Protein 6YYX (pdb70)

Nearest PDB structures (foldseek):
  7e6j-assembly1_B  TM=1.038E+00  e=3.520E-01  Homo sapiens
  8re9-assembly1_B  TM=1.041E+00  e=3.520E-01  Homo sapiens
  8re5-assembly1_B  TM=1.021E+00  e=3.520E-01  synthetic construct
  8re6-assembly1_B  TM=9.617E-01  e=3.520E-01  synthetic construct
  6q9f-assembly1_B  TM=8.399E-01  e=3.520E-01  Homo sapiens

B-factor: mean 34.33, std 12.96, range [12.59, 124.66]

Sequence (447 aa):
KPKLLNKFDKTIKAELDAAEKLRKRGKIEEAVNAFKELVRKYPQSPRARYGKAQCEDDLAEKRRSNEVLRGAIETYQEVASLPDVPADLLKLSLKRRSDRQQFLGHMRGSLLTLQRLVQLFPNDTSLKNDLGVGYLLIIGDNDNAKKVYEEVLSVTPNDGFAKVHYGFILKAQNKIAESIPYLKEGIESGDPGTDDGRFYFHLGDAMQRVGNKEAYKWYELGHKRGHFASVWWQRSLYNVNGLKAQPWWTPKETGYTELVKSLERNWKLIRDEGLAVMDKAKGLFLPEDENLREKGDWSQFTLWQQGRRNENACKGAPKTCTLLEKFPETTGCRRGQIKYSIMHPGTHVWPHTTGPTNCRLRMHLGLVIPKEGCKIRCANETKTWEEGKVLIFDDSFEHEVWQDASSFRLIFIVDVWHPELTPQQRRSLPAIGKCKDGLGEYTCTSLEGF

Solvent-accessible surface area: 19578 Å² total; per-residue (Å²): 228,75,119,30,37,16,175,101,0,132,100,12,103,83,61,5,69,61,3,34,74,40,35,119,155,44,71,15,89,95,0,16,95,27,0,100,74,8,22,158,89,38,77,120,3,1,26,0,34,16,0,34,0,36,0,26,6,42,20,0,86,130,148,123,22,41,119,24,1,101,28,0,13,91,3,4,50,48,0,13,82,23,72,106,28,24,60,56,0,25,55,67,0,0,79,82,30,5,65,26,9,38,62,12,25,74,35,71,19,0,16,122,2,7,69,88,0,25,103,73,32,83,143,28,39,59,0,50,8,48,15,0,23,1,27,8,39,76,55,37,47,103,59,0,37,124,16,0,68,49,4,23,90,117,48,80,116,28,0,38,0,21,0,2,27,0,4,0,10,12,46,64,83,80,20,62,90,0,24,60,68,0,78,79,0,4,106,47,58,49,123,44,0,78,35,5,53,0,0,14,12,0,0,10,0,8,42,30,73,68,52,102,87,3,71,94,32,0,48,33,0,80,86,129,66,42,6,66,40,38,84,6,4,2,44,50,55,25,144,77,19,69,57,46,32,33,15,68,45,103,79,3,54,24,45,92,1,8,89,16,1,38,173,49,38,107,53,0,57,72,22,0,49,33,4,37,109,170,40,112,59,53,20,114,88,18,106,33,53,8,58,86,121,30,86,14,22,23,2,43,0,8,57,33,23,117,73,73,112,84,7,2,153,22,0,66,136,0,0,96,37,1,85,146,9,91,36,3,15,28,2,59,9,2,7,1,4,0,2,9,5,65,51,40,5,22,2,39,16,12,1,0,0,0,12,0,0,0,3,0,10,1,0,0,32,23,24,141,122,32,10,92,1,35,0,3,113,98,68,80,84,9,113,81,7,104,13,38,2,3,1,0,0,14,4,7,20,12,68,2,115,12,118,60,58,4,0,1,0,6,0,0,0,7,0,36,95,3,66,115,126,53,53,105,68,25,71,30,2,96,89,0,66,8,3,9,33,67,22,44,10,39,100,40,78,21,80

InterPro domains:
  IPR007803 Aspartyl/asparaginy/proline hydroxylase [PF05118] (591-745)
  IPR007943 Aspartyl beta-hydroxylase/Triadin domain [PF05279] (43-108)
  IPR011990 Tetratricopeptide-like helical domain superfamily [G3DSA:1.25.40.10] (325-421)
  IPR011990 Tetratricopeptide-like helical domain superfamily [G3DSA:1.25.40.10] (428-556)
  IPR011990 Tetratricopeptide-like helical domain superfamily [SSF48452] (345-516)
  IPR019734 Tetratricopeptide repeat [PS50005] (454-487)
  IPR019734 Tetratricopeptide repeat [SM00028] (341-374)
  IPR019734 Tetratricopeptide repeat [SM00028] (454-487)
  IPR027443 Isopenicillin N synthase-like superfamily [G3DSA:2.60.120.330] (563-758)
  IPR039038 Aspartyl/asparaginyl beta-hydroxylase family [PTHR12366] (1-758)

Foldseek 3Di:
DDDFFFPVRVVVVVLLVVLVVCVVVPVLVSSLVSLVVVCVVVVQGLSSLLSNLVSLVVVCVVVVDPVSNVVSLVSLVVSCVHPPGDPRSVLVSLVVSLVSCVVVPVLVVSLVSLVVNCVVVVPDLVSLLVNLVSCVSVVNLVVSLVSLVVSCVVVVQQLSSLLSNLLSCVQVVVLVVSQVSLVSSLVVPDPPNLALSSLQSNLQSCVVVVHPCSLVSLCVNVVSPQAVHSFQRARQEDPDFDADFWDDCVRQVVVVVQVLCLVVVQLVLVLVVCCVVPVVVLWAFDDRPFWPDFTKTKRFQAEQLRGDVVSCVSSVVVVVSCVVPCQFSLQRAGTKIKMKTAAPIKTGWDADRYQFKKKKKAWADFAPDKKWKDFAHDIDGHDHSHIIIGRRSGTMIITGHHHGMTMIIMTMGTRNPDDPVCSVDRGGD/DAQDPHDPDPDHDDDDDD

Structure (mmCIF, N/CA/C/O backbone):
data_6YYX
#
_entry.id   6YYX
#
_cell.length_a   50.220
_cell.length_b   86.591
_cell.length_c   123.265
_cell.angle_alpha   90.000
_cell.angle_beta   90.000
_cell.angle_gamma   90.000
#
_symmetry.space_group_name_H-M   'P 21 21 21'
#
loop_
_entity.id
_entity.type
_entity.pdbx_description
1 polymer 'Aspartyl/asparaginyl beta-hydroxylase'
2 polymer 'Coagulation factor X'
3 non-polymer 'MANGANESE (II) ION'
4 non-polymer '(3~{R})-3-methyl-2-oxidanylidene-pentanedioic acid'
5 water water
#
loop_
_atom_site.group_PDB
_atom_site.id
_atom_site.type_symbol
_atom_site.label_atom_id
_atom_site.label_alt_id
_atom_site.label_comp_id
_atom_site.label_asym_id
_atom_site.label_entity_id
_atom_site.label_seq_id
_atom_site.pdbx_PDB_ins_code
_atom_site.Cartn_x
_atom_site.Cartn_y
_atom_site.Cartn_z
_atom_site.occupancy
_atom_site.B_iso_or_equiv
_atom_site.auth_seq_id
_atom_site.auth_comp_id
_atom_site.auth_asym_id
_atom_site.auth_atom_id
_atom_site.pdbx_PDB_model_num
ATOM 1 N N . LYS A 1 1 ? -15.38280 -19.47702 -5.85940 1.000 57.05000 330 LYS A N 1
ATOM 2 C CA . LYS A 1 1 ? -16.76012 -19.85338 -5.56187 1.000 65.58000 330 LYS A CA 1
ATOM 3 C C . LYS A 1 1 ? -17.62927 -18.68521 -5.05577 1.000 56.47000 330 LYS A C 1
ATOM 4 O O . LYS A 1 1 ? -18.75477 -18.53725 -5.51874 1.000 54.18000 330 LYS A O 1
ATOM 16 N N . PRO A 1 2 ? -17.13799 -17.85593 -4.12900 1.000 54.18000 331 PRO A N 1
ATOM 17 C CA . PRO A 1 2 ? -17.93116 -16.67878 -3.72470 1.000 48.02000 331 PRO A CA 1
ATOM 18 C C . PRO A 1 2 ? -17.94337 -15.58789 -4.78707 1.000 46.72000 331 PRO A C 1
ATOM 19 O O . PRO A 1 2 ? -16.94516 -15.34327 -5.47376 1.000 49.94000 331 PRO A O 1
ATOM 30 N N . LYS A 1 3 ? -19.09866 -14.93723 -4.92285 1.000 35.59000 332 LYS A N 1
ATOM 31 C CA . LYS A 1 3 ? -19.26431 -13.83009 -5.85809 1.000 44.35000 332 LYS A CA 1
ATOM 32 C C . LYS A 1 3 ? -18.87963 -12.53678 -5.14677 1.000 36.15000 332 LYS A C 1
ATOM 33 O O . LYS A 1 3 ? -19.63405 -12.02209 -4.31382 1.000 33.85000 332 LYS A O 1
ATOM 43 N N . LEU A 1 4 ? -17.70322 -12.02029 -5.45834 1.000 27.51000 333 LEU A N 1
ATOM 44 C CA . LEU A 1 4 ? -17.19494 -10.84510 -4.78808 1.000 31.64000 333 LEU A CA 1
ATOM 45 C C . LEU A 1 4 ? -17.21340 -9.59085 -5.65544 1.000 35.82000 333 LEU A C 1
ATOM 46 O O . LEU A 1 4 ? -16.81071 -8.52681 -5.15907 1.000 31.94000 333 LEU A O 1
ATOM 62 N N . LEU A 1 5 ? -17.64289 -9.66399 -6.93003 1.000 33.36000 334 LEU A N 1
ATOM 63 C CA . LEU A 1 5 ? -17.48922 -8.53624 -7.85661 1.000 29.93000 334 LEU A CA 1
ATOM 64 C C . LEU A 1 5 ? -18.82848 -7.94703 -8.27628 1.000 26.49000 334 LEU A C 1
ATOM 65 O O . LEU A 1 5 ? -19.65384 -8.63703 -8.87243 1.000 32.59000 334 LEU A O 1
ATOM 81 N N . ASN A 1 6 ? -19.01690 -6.65142 -8.00796 1.000 27.17000 335 ASN A N 1
ATOM 82 C CA . ASN A 1 6 ? -20.20663 -5.95183 -8.45613 1.000 30.87000 335 ASN A CA 1
ATOM 83 C C . ASN A 1 6 ? -19.97945 -5.51102 -9.89655 1.000 31.70000 335 ASN A C 1
ATOM 84 O O . ASN A 1 6 ? -18.90942 -5.72466 -10.47210 1.000 30.29000 335 ASN A O 1
ATOM 95 N N . LYS A 1 7 ? -21.01642 -4.93613 -10.49779 1.000 36.12000 336 LYS A N 1
ATOM 96 C CA . LYS A 1 7 ? -20.97769 -4.60042 -11.91992 1.000 39.75000 336 LYS A CA 1
ATOM 97 C C . LYS A 1 7 ? -19.69666 -3.86943 -12.28038 1.000 32.91000 336 LYS A C 1
ATOM 98 O O . LYS A 1 7 ? -19.00283 -4.23337 -13.23655 1.000 35.97000 336 LYS A O 1
ATOM 117 N N . PHE A 1 8 ? -19.35457 -2.83446 -11.52074 1.000 31.29000 337 PHE A N 1
ATOM 118 C CA . PHE A 1 8 ? -18.17666 -2.07219 -11.88837 1.000 33.16000 337 PHE A CA 1
ATOM 119 C C . PHE A 1 8 ? -16.88709 -2.85037 -11.64556 1.000 37.67000 337 PHE A C 1
ATOM 120 O O . PHE A 1 8 ? -15.90304 -2.66327 -12.37671 1.000 30.92000 337 PHE A O 1
ATOM 137 N N . ASP A 1 9 ? -16.84115 -3.69078 -10.61065 1.000 39.59000 338 ASP A N 1
ATOM 138 C CA . ASP A 1 9 ? -15.59607 -4.39152 -10.32983 1.000 38.23000 338 ASP A CA 1
ATOM 139 C C . ASP A 1 9 ? -15.27285 -5.40550 -11.41120 1.000 31.25000 338 ASP A C 1
ATOM 140 O O . ASP A 1 9 ? -14.09067 -5.65949 -11.69797 1.000 33.94000 338 ASP A O 1
ATOM 149 N N . LYS A 1 10 ? -16.29647 -5.98064 -12.02946 1.000 26.99000 339 LYS A N 1
ATOM 150 C CA . LYS A 1 10 ? -16.02754 -6.84067 -13.17043 1.000 31.54000 339 LYS A CA 1
ATOM 151 C C . LYS A 1 10 ? -15.29233 -6.06663 -14.25726 1.000 29.67000 339 LYS A C 1
ATOM 152 O O . LYS A 1 10 ? -14.43400 -6.61747 -14.94186 1.000 33.45000 339 LYS A O 1
ATOM 171 N N . THR A 1 11 ? -15.57780 -4.78175 -14.41094 1.000 32.06000 340 THR A N 1
ATOM 172 C CA . THR A 1 11 ? -14.91581 -4.08569 -15.50729 1.000 35.77000 340 THR A CA 1
ATOM 173 C C . THR A 1 11 ? -13.45388 -3.81539 -15.20826 1.000 35.14000 340 THR A C 1
ATOM 174 O O . THR A 1 11 ? -12.70429 -3.45698 -16.12105 1.000 32.57000 340 THR A O 1
ATOM 185 N N . ILE A 1 12 ? -13.04068 -3.94452 -13.95843 1.000 31.04000 341 ILE A N 1
ATOM 186 C CA . ILE A 1 12 ? -11.64522 -3.79469 -13.60733 1.000 27.02000 341 ILE A CA 1
ATOM 187 C C . ILE A 1 12 ? -11.07596 -5.09975 -13.06739 1.000 28.59000 341 ILE A C 1
ATOM 188 O O . ILE A 1 12 ? -10.09063 -5.09569 -12.36668 1.000 26.39000 341 ILE A O 1
ATOM 204 N N . LYS A 1 13 ? -11.68988 -6.22743 -13.41745 1.000 29.41000 342 LYS A N 1
ATOM 205 C CA . LYS A 1 13 ? -11.22566 -7.49988 -12.88442 1.000 34.60000 342 LYS A CA 1
ATOM 206 C C . LYS A 1 13 ? -9.74294 -7.74229 -13.14354 1.000 32.88000 342 LYS A C 1
ATOM 207 O O . LYS A 1 13 ? -9.05822 -8.34797 -12.30828 1.000 3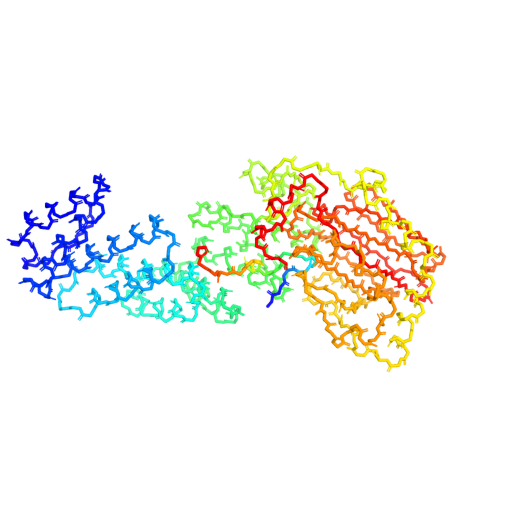0.03000 342 LYS A O 1
ATOM 226 N N . ALA A 1 14 ? -9.20918 -7.26995 -14.27414 1.000 34.71000 343 ALA A N 1
ATOM 227 C CA . ALA A 1 14 ? -7.81263 -7.56537 -14.56335 1.000 32.13000 343 ALA A CA 1
ATOM 228 C C . ALA A 1 14 ? -6.88259 -6.82589 -13.61220 1.000 30.11000 343 ALA A C 1
ATOM 229 O O . ALA A 1 14 ? -5.87115 -7.38168 -13.16535 1.000 34.75000 343 ALA A O 1
ATOM 236 N N . GLU A 1 15 ? -7.18884 -5.57315 -13.28521 1.000 29.52000 344 GLU A N 1
ATOM 237 C CA . GLU A 1 15 ? -6.35666 -4.85890 -12.31833 1.000 33.12000 344 GLU A CA 1
ATOM 238 C C . GLU A 1 15 ? -6.48382 -5.45669 -10.92469 1.000 28.76000 344 GLU A C 1
ATOM 239 O O . GLU A 1 15 ? -5.50601 -5.52765 -10.16863 1.000 29.24000 344 GLU A O 1
ATOM 251 N N . LEU A 1 16 ? -7.69545 -5.85823 -10.56089 1.000 29.13000 345 LEU A N 1
ATOM 252 C CA . LEU A 1 16 ? -7.92693 -6.44336 -9.24618 1.000 31.94000 345 LEU A CA 1
ATOM 253 C C . LEU A 1 16 ? -7.15199 -7.74717 -9.08911 1.000 34.04000 345 LEU A C 1
ATOM 254 O O . LEU A 1 16 ? -6.49905 -7.97287 -8.06178 1.000 27.97000 345 LEU A O 1
ATOM 270 N N . ASP A 1 17 ? -7.21717 -8.62373 -10.10739 1.000 34.58000 346 ASP A N 1
ATOM 271 C CA . ASP A 1 17 ? -6.47757 -9.88755 -10.07092 1.000 37.96000 346 ASP A CA 1
ATOM 272 C C . ASP A 1 17 ? -4.97294 -9.64841 -10.03111 1.000 30.14000 346 ASP A C 1
ATOM 273 O O . ASP A 1 17 ? -4.24899 -10.33641 -9.31062 1.000 31.19000 346 ASP A O 1
ATOM 282 N N . ALA A 1 18 ? -4.47330 -8.68122 -10.80108 1.000 33.11000 347 ALA A N 1
ATOM 283 C CA . ALA A 1 18 ? -3.05399 -8.36474 -10.73522 1.000 35.31000 347 ALA A CA 1
ATOM 284 C C . ALA A 1 18 ? -2.64106 -8.02831 -9.31458 1.000 32.05000 347 ALA A C 1
ATOM 285 O O . ALA A 1 18 ? -1.61261 -8.50112 -8.82238 1.000 30.69000 347 ALA A O 1
ATOM 292 N N . ALA A 1 19 ? -3.43987 -7.21428 -8.62166 1.000 31.46000 348 ALA A N 1
ATOM 293 C CA . ALA A 1 19 ? -3.10156 -6.87366 -7.24232 1.000 32.04000 348 ALA A CA 1
ATOM 294 C C . ALA A 1 19 ? -3.20859 -8.08889 -6.32483 1.000 27.73000 348 ALA A C 1
ATOM 295 O O . ALA A 1 19 ? -2.37419 -8.29668 -5.43915 1.000 28.97000 348 ALA A O 1
ATOM 302 N N . GLU A 1 20 ? -4.24769 -8.89334 -6.49642 1.000 30.97000 349 GLU A N 1
ATOM 303 C CA . GLU A 1 20 ? -4.38635 -10.04362 -5.62225 1.000 34.27000 349 GLU A CA 1
ATOM 304 C C . GLU A 1 20 ? -3.26025 -11.03603 -5.86709 1.000 35.99000 349 GLU A C 1
ATOM 305 O O . GLU A 1 20 ? -2.78933 -11.68834 -4.93262 1.000 31.53000 349 GLU A O 1
ATOM 317 N N . LYS A 1 21 ? -2.80239 -11.14870 -7.11177 1.000 33.08000 350 LYS A N 1
ATOM 318 C CA . LYS A 1 21 ? -1.68150 -12.03143 -7.41217 1.000 34.06000 350 LYS A CA 1
ATOM 319 C C . LYS A 1 21 ? -0.47780 -11.67705 -6.55375 1.000 34.38000 350 LYS A C 1
ATOM 320 O O . LYS A 1 21 ? 0.18662 -12.55598 -5.99326 1.000 33.04000 350 LYS A O 1
ATOM 329 N N . LEU A 1 22 ? -0.18340 -10.37878 -6.42727 1.000 35.17000 351 LEU A N 1
ATOM 330 C CA . LEU A 1 22 ? 0.94770 -9.95960 -5.61484 1.000 35.07000 351 LEU A CA 1
ATOM 331 C C . LEU A 1 22 ? 0.81337 -10.42576 -4.18276 1.000 32.88000 351 LEU A C 1
ATOM 332 O O . LEU A 1 22 ? 1.81046 -10.75014 -3.52875 1.000 32.84000 351 LEU A O 1
ATOM 348 N N . ARG A 1 23 ? -0.40147 -10.42296 -3.65412 1.000 34.44000 352 ARG A N 1
ATOM 349 C CA . ARG A 1 23 ? -0.57177 -10.78029 -2.24771 1.000 39.01000 352 ARG A CA 1
ATOM 350 C C . ARG A 1 23 ? -0.37328 -12.27737 -2.03573 1.000 38.95000 352 ARG A C 1
ATOM 351 O O . ARG A 1 23 ? 0.32571 -12.70526 -1.10202 1.000 36.15000 352 ARG A O 1
ATOM 372 N N . LYS A 1 24 ? -0.98566 -13.08774 -2.89928 1.000 38.29000 353 LYS A N 1
ATOM 373 C CA . LYS A 1 24 ? -0.85058 -14.53215 -2.78153 1.000 41.78000 353 LYS A CA 1
ATOM 374 C C . LYS A 1 24 ? 0.59272 -14.97119 -2.99552 1.000 39.28000 353 LYS A C 1
ATOM 375 O O . LYS A 1 24 ? 1.03518 -15.95421 -2.39670 1.000 39.90000 353 LYS A O 1
ATOM 385 N N . ARG A 1 25 ? 1.35477 -14.24253 -3.80229 1.000 35.53000 354 ARG A N 1
ATOM 386 C CA . ARG A 1 25 ? 2.78228 -14.49712 -3.90697 1.000 39.91000 354 ARG A CA 1
ATOM 387 C C . ARG A 1 25 ? 3.56996 -13.96948 -2.70776 1.000 44.14000 354 ARG A C 1
ATOM 388 O O . ARG A 1 25 ? 4.80346 -14.07887 -2.68245 1.000 40.46000 354 ARG A O 1
ATOM 409 N N . GLY A 1 26 ? 2.92149 -13.39302 -1.70967 1.000 41.08000 355 GLY A N 1
ATOM 410 C CA . GLY A 1 26 ? 3.65538 -12.96986 -0.53906 1.000 38.87000 355 GLY A CA 1
ATOM 411 C C . GLY A 1 26 ? 4.38001 -11.64554 -0.65668 1.000 41.20000 355 GLY A C 1
ATOM 412 O O . GLY A 1 26 ? 5.03975 -11.22724 0.30626 1.000 43.78000 355 GLY A O 1
ATOM 416 N N . LYS A 1 27 ? 4.28580 -10.97197 -1.79643 1.000 41.60000 356 LYS A N 1
ATOM 417 C CA . LYS A 1 27 ? 4.79835 -9.61473 -1.93118 1.000 45.55000 356 LYS A CA 1
ATOM 418 C C . LYS A 1 27 ? 3.77370 -8.63429 -1.35115 1.000 48.88000 356 LYS A C 1
ATOM 419 O O . LYS A 1 27 ? 3.09926 -7.87568 -2.05410 1.000 45.00000 356 LYS A O 1
ATOM 432 N N . ILE A 1 28 ? 3.69522 -8.63914 -0.02113 1.000 46.81000 357 ILE A N 1
ATOM 433 C CA . ILE A 1 28 ? 2.64240 -7.89286 0.66365 1.000 56.68000 357 ILE A CA 1
ATOM 434 C C . ILE A 1 28 ? 2.77949 -6.39235 0.41679 1.000 52.09000 357 ILE A C 1
ATOM 435 O O . ILE A 1 28 ? 1.79174 -5.69927 0.14619 1.000 44.52000 357 ILE A O 1
ATOM 451 N N . GLU A 1 29 ? 3.99792 -5.85961 0.53925 1.000 60.10000 358 GLU A N 1
ATOM 452 C CA . GLU A 1 29 ? 4.18124 -4.42023 0.38969 1.000 56.43000 358 GLU A CA 1
ATOM 453 C C . GLU A 1 29 ? 3.79679 -3.95966 -1.00949 1.000 50.58000 358 GLU A C 1
ATOM 454 O O . GLU A 1 29 ? 3.13047 -2.93220 -1.17393 1.000 52.26000 358 GLU A O 1
ATOM 466 N N . GLU A 1 30 ? 4.23652 -4.68094 -2.04002 1.000 42.99000 359 GLU A N 1
ATOM 467 C CA . GLU A 1 30 ? 3.79452 -4.31987 -3.37783 1.000 43.03000 359 GLU A CA 1
ATOM 468 C C . GLU A 1 30 ? 2.28785 -4.47645 -3.50811 1.000 41.40000 359 GLU A C 1
ATOM 469 O O . GLU A 1 30 ? 1.65398 -3.77457 -4.30252 1.000 42.61000 359 GLU A O 1
ATOM 481 N N . ALA A 1 31 ? 1.70020 -5.40641 -2.75525 1.000 43.09000 360 ALA A N 1
ATOM 482 C CA . ALA A 1 31 ? 0.27769 -5.68050 -2.90505 1.000 41.37000 360 ALA A CA 1
ATOM 483 C C . ALA A 1 31 ? -0.53133 -4.58827 -2.24160 1.000 37.85000 360 ALA A C 1
ATOM 484 O O . ALA A 1 31 ? -1.47620 -4.06104 -2.82885 1.000 35.48000 360 ALA A O 1
ATOM 491 N N . VAL A 1 32 ? -0.13636 -4.21961 -1.03261 1.000 34.12000 361 VAL A N 1
ATOM 492 C CA . VAL A 1 32 ? -0.73665 -3.07053 -0.36500 1.000 36.25000 361 VAL A CA 1
ATOM 493 C C . VAL A 1 32 ? -0.75978 -1.86839 -1.30357 1.000 44.23000 361 VAL A C 1
ATOM 494 O O . VAL A 1 32 ? -1.79539 -1.22241 -1.49479 1.000 45.43000 361 VAL A O 1
ATOM 507 N N . ASN A 1 33 ? 0.37651 -1.55685 -1.92408 1.000 41.97000 362 ASN A N 1
ATOM 508 C CA . ASN A 1 33 ? 0.42971 -0.33699 -2.71394 1.000 39.84000 362 ASN A CA 1
ATOM 509 C C . ASN A 1 33 ? -0.36563 -0.47436 -3.98620 1.000 34.75000 362 ASN A C 1
ATOM 510 O O . ASN A 1 33 ? -0.95072 0.50391 -4.47259 1.000 36.58000 362 ASN A O 1
ATOM 521 N N . ALA A 1 34 ? -0.44271 -1.68270 -4.52442 1.000 31.79000 363 ALA A N 1
ATOM 522 C CA . ALA A 1 34 ? -1.26508 -1.89057 -5.69957 1.000 33.34000 363 ALA A CA 1
ATOM 523 C C . ALA A 1 34 ? -2.74098 -1.64966 -5.39012 1.000 36.72000 363 ALA A C 1
ATOM 524 O O . ALA A 1 34 ? -3.45000 -1.02404 -6.18602 1.000 36.15000 363 ALA A O 1
ATOM 531 N N . PHE A 1 35 ? -3.22498 -2.18671 -4.26018 1.000 36.20000 364 PHE A N 1
ATOM 532 C CA . PHE A 1 35 ? -4.61192 -1.98721 -3.84901 1.000 31.13000 364 PHE A CA 1
ATOM 533 C C . PHE A 1 35 ? -4.86491 -0.54458 -3.41522 1.000 35.97000 364 PHE A C 1
ATOM 534 O O . PHE A 1 35 ? -5.94259 0.01215 -3.67182 1.000 33.92000 364 PHE A O 1
ATOM 551 N N . LYS A 1 36 ? -3.90135 0.08475 -2.74643 1.000 34.26000 365 LYS A N 1
ATOM 552 C CA . LYS A 1 36 ? -4.03971 1.51881 -2.51912 1.000 40.51000 365 LYS A CA 1
ATOM 553 C C . LYS A 1 36 ? -4.23278 2.26632 -3.83979 1.000 42.74000 365 LYS A C 1
ATOM 554 O O . LYS A 1 36 ? -5.13206 3.10680 -3.96923 1.000 41.14000 365 LYS A O 1
ATOM 573 N N . GLU A 1 37 ? -3.40214 1.97264 -4.84224 1.000 41.83000 366 GLU A N 1
ATOM 574 C CA . GLU A 1 37 ? -3.57791 2.62750 -6.13580 1.000 42.59000 366 GLU A CA 1
ATOM 575 C C . GLU A 1 37 ? -4.98767 2.40421 -6.64546 1.000 39.58000 366 GLU A C 1
ATOM 576 O O . GLU A 1 37 ? -5.65742 3.33342 -7.11437 1.000 42.53000 366 GLU A O 1
ATOM 588 N N . LEU A 1 38 ? -5.44672 1.15856 -6.58470 1.000 42.22000 367 LEU A N 1
ATOM 589 C CA . LEU A 1 38 ? -6.78487 0.85368 -7.06556 1.000 39.88000 367 LEU A CA 1
ATOM 590 C C . LEU A 1 38 ? -7.82467 1.61061 -6.25801 1.000 32.93000 367 LEU A C 1
ATOM 591 O O . LEU A 1 38 ? -8.79123 2.12637 -6.81952 1.000 31.41000 367 LEU A O 1
ATOM 607 N N . VAL A 1 39 ? -7.63728 1.68748 -4.93894 1.000 31.53000 368 VAL A N 1
ATOM 608 C CA . VAL A 1 39 ? -8.60226 2.39578 -4.09468 1.000 40.62000 368 VAL A CA 1
ATOM 609 C C . VAL A 1 39 ? -8.64963 3.87584 -4.46158 1.000 42.77000 368 VAL A C 1
ATOM 610 O O . VAL A 1 39 ? -9.72435 4.48806 -4.50889 1.000 34.19000 368 VAL A O 1
ATOM 623 N N . ARG A 1 40 ? -7.47761 4.48655 -4.66236 1.000 43.75000 369 ARG A N 1
ATOM 624 C CA . ARG A 1 40 ? -7.41392 5.87358 -5.10719 1.000 41.09000 369 ARG A CA 1
ATOM 625 C C . ARG A 1 40 ? -8.15419 6.06698 -6.41662 1.000 40.62000 369 ARG A C 1
ATOM 626 O O . ARG A 1 40 ? -8.93889 7.00332 -6.57387 1.000 41.68000 369 ARG A O 1
ATOM 647 N N . LYS A 1 41 ? -7.85094 5.24128 -7.40438 1.000 44.68000 370 LYS A N 1
ATOM 648 C CA . LYS A 1 41 ? -8.46407 5.42360 -8.70570 1.000 39.53000 370 LYS A CA 1
ATOM 649 C C . LYS A 1 41 ? -9.91098 4.96923 -8.73137 1.000 39.74000 370 LYS A C 1
ATOM 650 O O . LYS A 1 41 ? -10.67673 5.43298 -9.57716 1.000 45.70000 370 LYS A O 1
ATOM 669 N N . TYR A 1 42 ? -10.31768 4.07019 -7.84368 1.000 41.66000 371 TYR A N 1
ATOM 670 C CA . TYR A 1 42 ? -11.70322 3.59391 -7.79781 1.000 35.67000 371 TYR A CA 1
ATOM 671 C C . TYR A 1 42 ? -12.15819 3.55994 -6.35546 1.000 33.39000 371 TYR A C 1
ATOM 672 O O . TYR A 1 42 ? -12.32510 2.48695 -5.75229 1.000 31.24000 371 TYR A O 1
ATOM 690 N N . PRO A 1 43 ? -12.31722 4.73332 -5.74025 1.000 34.11000 372 PRO A N 1
ATOM 691 C CA . PRO A 1 43 ? -12.57092 4.76214 -4.30276 1.000 39.49000 372 PRO A CA 1
ATOM 692 C C . PRO A 1 43 ? -13.88812 4.11707 -3.92086 1.000 31.60000 372 PRO A C 1
ATOM 693 O O . PRO A 1 43 ? -14.10517 3.89286 -2.72486 1.000 36.04000 372 PRO A O 1
ATOM 704 N N . GLN A 1 44 ? -14.75777 3.77231 -4.87678 1.000 28.16000 373 GLN A N 1
ATOM 705 C CA . GLN A 1 44 ? -15.98627 3.07228 -4.53944 1.000 30.66000 373 GLN A CA 1
ATOM 706 C C . GLN A 1 44 ? -15.91625 1.57367 -4.76253 1.000 33.23000 373 GLN A C 1
ATOM 707 O O . GLN A 1 44 ? -16.93723 0.88486 -4.60438 1.000 27.94000 373 GLN A O 1
ATOM 721 N N . SER A 1 45 ? -14.76329 1.04889 -5.13103 1.000 28.69000 374 SER A N 1
ATOM 722 C CA . SER A 1 45 ? -14.69939 -0.35700 -5.46377 1.000 29.00000 374 SER A CA 1
ATOM 723 C C . SER A 1 45 ? -14.68602 -1.19342 -4.19171 1.000 24.44000 374 SER A C 1
ATOM 724 O O . SER A 1 45 ? -13.75431 -1.07505 -3.39900 1.000 21.02000 374 SER A O 1
ATOM 732 N N . PRO A 1 46 ? -15.66555 -2.05616 -3.97246 1.000 20.82000 375 PRO A N 1
ATOM 733 C CA . PRO A 1 46 ? -15.59186 -2.90969 -2.78025 1.000 23.06000 375 PRO A CA 1
ATOM 734 C C . PRO A 1 46 ? -14.44491 -3.90686 -2.83202 1.000 24.88000 375 PRO A C 1
ATOM 735 O O . PRO A 1 46 ? -13.80400 -4.13477 -1.79118 1.000 23.48000 375 PRO A O 1
ATOM 746 N N . ARG A 1 47 ? -14.19040 -4.52965 -3.99167 1.000 22.05000 376 ARG A N 1
ATOM 747 C CA . ARG A 1 47 ? -13.10629 -5.50877 -4.08463 1.000 20.55000 376 ARG A CA 1
ATOM 748 C C . ARG A 1 47 ? -11.74791 -4.86166 -3.88301 1.000 21.34000 376 ARG A C 1
ATOM 749 O O . ARG A 1 47 ? -10.88353 -5.42984 -3.21380 1.000 22.30000 376 ARG A O 1
ATOM 770 N N . ALA A 1 48 ? -11.52365 -3.65861 -4.41971 1.000 22.78000 377 ALA A N 1
ATOM 771 C CA . ALA A 1 48 ? -10.24431 -3.01520 -4.14019 1.000 21.39000 377 ALA A CA 1
ATOM 772 C C . ALA A 1 48 ? -10.09492 -2.74592 -2.65283 1.000 23.86000 377 ALA A C 1
ATOM 773 O O . ALA A 1 48 ? -9.01451 -2.92698 -2.06739 1.000 19.51000 377 ALA A O 1
ATOM 780 N N . ARG A 1 49 ? -11.18223 -2.30588 -2.01258 1.000 25.10000 378 ARG A N 1
ATOM 781 C CA . ARG A 1 49 ? -11.12319 -1.96979 -0.59099 1.000 26.75000 378 ARG A CA 1
ATOM 782 C C . ARG A 1 49 ? -10.82127 -3.20643 0.24838 1.000 23.84000 378 ARG A C 1
ATOM 783 O O . ARG A 1 49 ? -10.01718 -3.15523 1.18208 1.000 21.45000 378 ARG A O 1
ATOM 804 N N . TYR A 1 50 ? -11.48451 -4.32244 -0.06956 1.000 21.16000 379 TYR A N 1
ATOM 805 C CA . TYR A 1 50 ? -11.24610 -5.57950 0.62471 1.000 21.58000 379 TYR A CA 1
ATOM 806 C C . TYR A 1 50 ? -9.82861 -6.05202 0.40901 1.000 22.60000 379 TYR A C 1
ATOM 807 O O . TYR A 1 50 ? -9.20089 -6.58978 1.32774 1.000 19.76000 379 TYR A O 1
ATOM 825 N N . GLY A 1 51 ? -9.30020 -5.86733 -0.81016 1.000 24.03000 380 GLY A N 1
ATOM 826 C CA . GLY A 1 51 ? -7.92235 -6.25032 -1.06967 1.000 21.60000 380 GLY A CA 1
ATOM 827 C C . GLY A 1 51 ? -6.96919 -5.45332 -0.21364 1.000 24.10000 380 GLY A C 1
ATOM 828 O O . GLY A 1 51 ? -6.06375 -6.00382 0.42112 1.000 24.91000 380 GLY A O 1
ATOM 832 N N . LYS A 1 52 ? -7.21437 -4.14785 -0.10997 1.000 26.67000 381 LYS A N 1
ATOM 833 C CA . LYS A 1 52 ? -6.40330 -3.33107 0.78270 1.000 22.70000 381 LYS A CA 1
ATOM 834 C C . LYS A 1 52 ? -6.46136 -3.86329 2.19994 1.000 23.96000 381 LYS A C 1
ATOM 835 O O . LYS A 1 52 ? -5.42580 -3.98537 2.87467 1.000 24.18000 381 LYS A O 1
ATOM 854 N N . ALA A 1 53 ? -7.67440 -4.18451 2.66868 1.000 22.52000 382 ALA A N 1
ATOM 855 C CA . ALA A 1 53 ? -7.86666 -4.71566 4.01897 1.000 23.58000 382 ALA A CA 1
ATOM 856 C C . ALA A 1 53 ? -7.11890 -6.01918 4.20408 1.000 26.17000 382 ALA A C 1
ATOM 857 O O . ALA A 1 53 ? -6.45798 -6.20801 5.22747 1.000 21.64000 382 ALA A O 1
ATOM 864 N N . GLN A 1 54 ? -7.21079 -6.93307 3.21739 1.000 27.37000 383 GLN A N 1
ATOM 865 C CA . GLN A 1 54 ? -6.54782 -8.23019 3.35864 1.000 24.54000 383 GLN A CA 1
ATOM 866 C C . GLN A 1 54 ? -5.03212 -8.08620 3.39243 1.000 26.58000 383 GLN A C 1
ATOM 867 O O . GLN A 1 54 ? -4.34805 -8.84206 4.09656 1.000 27.59000 383 GLN A O 1
ATOM 881 N N . CYS A 1 55 ? -4.48084 -7.17532 2.58832 1.000 24.72000 384 CYS A N 1
ATOM 882 C CA . CYS A 1 55 ? -3.04804 -6.93520 2.62780 1.000 26.01000 384 CYS A CA 1
ATOM 883 C C . CYS A 1 55 ? -2.63796 -6.39652 3.98567 1.000 30.22000 384 CYS A C 1
ATOM 884 O O . CYS A 1 55 ? -1.64018 -6.82554 4.57561 1.000 32.04000 384 CYS A O 1
ATOM 892 N N . GLU A 1 56 ? -3.40893 -5.46048 4.51109 1.000 24.10000 385 GLU A N 1
ATOM 893 C CA . GLU A 1 56 ? -3.10428 -4.93926 5.83264 1.000 21.48000 385 GLU A CA 1
ATOM 894 C C . GLU A 1 56 ? -3.14816 -6.04660 6.86665 1.000 24.00000 385 GLU A C 1
ATOM 895 O O . GLU A 1 56 ? -2.35388 -6.06548 7.80337 1.000 25.51000 385 GLU A O 1
ATOM 907 N N . ASP A 1 57 ? -4.10252 -6.95818 6.72849 1.000 30.14000 386 ASP A N 1
ATOM 908 C CA . ASP A 1 57 ? -4.20046 -8.11385 7.61103 1.000 31.98000 386 ASP A CA 1
ATOM 909 C C . ASP A 1 57 ? -2.94381 -8.97660 7.50750 1.000 33.99000 386 ASP A C 1
ATOM 910 O O . ASP A 1 57 ? -2.31932 -9.30993 8.52199 1.000 31.82000 386 ASP A O 1
ATOM 919 N N . ASP A 1 58 ? -2.52514 -9.30281 6.28543 1.000 31.04000 387 ASP A N 1
ATOM 920 C CA . ASP A 1 58 ? -1.29119 -10.06688 6.12512 1.000 35.85000 387 ASP A CA 1
ATOM 921 C C . ASP A 1 58 ? -0.09144 -9.27729 6.63548 1.000 36.95000 387 ASP A C 1
ATOM 922 O O . ASP A 1 58 ? 0.82170 -9.83968 7.24406 1.000 42.25000 387 ASP A O 1
ATOM 931 N N . LEU A 1 59 ? -0.04043 -7.98269 6.33954 1.000 31.04000 388 LEU A N 1
ATOM 932 C CA . LEU A 1 59 ? 1.05573 -7.17586 6.84607 1.000 34.26000 388 LEU A CA 1
ATOM 933 C C . LEU A 1 59 ? 1.09837 -7.19652 8.37167 1.000 39.29000 388 LEU A C 1
ATOM 934 O O . LEU A 1 59 ? 2.17564 -7.25879 8.96604 1.000 45.22000 388 LEU A O 1
ATOM 950 N N . ALA A 1 60 ? -0.05405 -7.12677 9.03070 1.000 36.04000 389 ALA A N 1
ATOM 951 C CA . ALA A 1 60 ? -0.04497 -7.18288 10.48587 1.000 35.64000 389 ALA A CA 1
ATOM 952 C C . ALA A 1 60 ? 0.52542 -8.50899 10.96758 1.000 38.17000 389 ALA A C 1
ATOM 953 O O . ALA A 1 60 ? 1.22733 -8.56387 11.98180 1.000 39.87000 389 ALA A O 1
ATOM 960 N N . GLU A 1 61 ? 0.25107 -9.59109 10.24825 1.000 40.29000 390 GLU A N 1
ATOM 961 C CA . GLU A 1 61 ? 0.86737 -10.86314 10.60101 1.000 41.11000 390 GLU A CA 1
ATOM 962 C C . GLU A 1 61 ? 2.36714 -10.79546 10.37929 1.000 38.73000 390 GLU A C 1
ATOM 963 O O . GLU A 1 61 ? 3.14818 -11.17068 11.25075 1.000 45.87000 390 GLU A O 1
ATOM 975 N N . LYS A 1 62 ? 2.79510 -10.27041 9.23484 1.000 41.32000 391 LYS A N 1
ATOM 976 C CA . LYS A 1 62 ? 4.22506 -10.17140 8.96255 1.000 45.20000 391 LYS A CA 1
ATOM 977 C C . LYS A 1 62 ? 4.94377 -9.41829 10.07688 1.000 47.48000 391 LYS A C 1
ATOM 978 O O . LYS A 1 62 ? 5.91396 -9.90541 10.66299 1.000 50.38000 391 LYS A O 1
ATOM 997 N N . ARG A 1 63 ? 4.46669 -8.22369 10.38134 1.000 39.13000 392 ARG A N 1
ATOM 998 C CA . ARG A 1 63 ? 5.11521 -7.36450 11.34980 1.000 40.84000 392 ARG A CA 1
ATOM 999 C C . ARG A 1 63 ? 4.70103 -7.65433 12.77885 1.000 48.84000 392 ARG A C 1
ATOM 1000 O O . ARG A 1 63 ? 5.17183 -6.95924 13.68762 1.000 55.28000 392 ARG A O 1
ATOM 1021 N N . ARG A 1 64 ? 3.82596 -8.63321 12.99530 1.000 47.85000 393 ARG A N 1
ATOM 1022 C CA . ARG A 1 64 ? 3.17469 -8.87963 14.28204 1.000 44.16000 393 ARG A CA 1
ATOM 1023 C C . ARG A 1 64 ? 2.82211 -7.57881 15.00716 1.000 46.88000 393 ARG A C 1
ATOM 1024 O O . ARG A 1 64 ? 3.25663 -7.31983 16.12964 1.000 48.37000 393 ARG A O 1
ATOM 1037 N N . SER A 1 65 ? 1.95383 -6.79281 14.36690 1.000 42.87000 394 SER A N 1
ATOM 1038 C CA . SER A 1 65 ? 1.65063 -5.43854 14.79875 1.000 44.41000 394 SER A CA 1
ATOM 1039 C C . SER A 1 65 ? 0.15886 -5.26516 15.03729 1.000 46.42000 394 SER A C 1
ATOM 1040 O O . SER A 1 65 ? -0.65293 -5.42368 14.12013 1.000 43.38000 394 SER A O 1
ATOM 1048 N N . ASN A 1 66 ? -0.19125 -4.86226 16.24889 1.000 45.82000 395 ASN A N 1
ATOM 1049 C CA . ASN A 1 66 ? -1.58933 -4.58054 16.53582 1.000 46.91000 395 ASN A CA 1
ATOM 1050 C C . ASN A 1 66 ? -2.04925 -3.29833 15.86480 1.000 44.96000 395 ASN A C 1
ATOM 1051 O O . ASN A 1 66 ? -3.21244 -3.19581 15.45546 1.000 36.38000 395 ASN A O 1
ATOM 1062 N N . GLU A 1 67 ? -1.17572 -2.29020 15.78407 1.000 41.58000 396 GLU A N 1
ATOM 1063 C CA . GLU A 1 67 ? -1.60511 -1.03843 15.17251 1.000 41.38000 396 GLU A CA 1
ATOM 1064 C C . GLU A 1 67 ? -1.94300 -1.26091 13.70795 1.000 37.42000 396 GLU A C 1
ATOM 1065 O O . GLU A 1 67 ? -2.93646 -0.72124 13.19463 1.000 29.48000 396 GLU A O 1
ATOM 1077 N N . VAL A 1 68 ? -1.12681 -2.05347 13.01085 1.000 34.01000 397 VAL A N 1
ATOM 1078 C CA . VAL A 1 68 ? -1.42662 -2.30754 11.60758 1.000 37.52000 397 VAL A CA 1
ATOM 1079 C C . VAL A 1 68 ? -2.75912 -3.04097 11.48801 1.000 33.63000 397 VAL A C 1
ATOM 1080 O O . VAL A 1 68 ? -3.54977 -2.79200 10.56444 1.000 26.85000 397 VAL A O 1
ATOM 1093 N N . LEU A 1 69 ? -3.01319 -3.96473 12.42266 1.000 34.24000 398 LEU A N 1
ATOM 1094 C CA . LEU A 1 69 ? -4.23401 -4.76144 12.40667 1.000 31.63000 398 LEU A CA 1
ATOM 1095 C C . LEU A 1 69 ? -5.44061 -3.88212 12.64250 1.000 28.99000 398 LEU A C 1
ATOM 1096 O O . LEU A 1 69 ? -6.44818 -3.99230 11.93347 1.000 26.67000 398 LEU A O 1
ATOM 1112 N N . ARG A 1 70 ? -5.34350 -2.96012 13.59803 1.000 33.60000 399 ARG A N 1
ATOM 1113 C CA . ARG A 1 70 ? -6.41617 -1.98384 13.77669 1.000 32.36000 399 ARG A CA 1
ATOM 1114 C C . ARG A 1 70 ? -6.72128 -1.26780 12.46968 1.000 28.37000 399 ARG A C 1
ATOM 1115 O O . ARG A 1 70 ? -7.88547 -0.98544 12.16173 1.000 29.12000 399 ARG A O 1
ATOM 1136 N N . GLY A 1 71 ? -5.69765 -0.99964 11.66188 1.000 27.24000 400 GLY A N 1
ATOM 1137 C CA . GLY A 1 71 ? -5.95250 -0.40947 10.36159 1.000 28.57000 400 GLY A CA 1
ATOM 1138 C C . GLY A 1 71 ? -6.76481 -1.32610 9.46833 1.000 30.47000 400 GLY A C 1
ATOM 1139 O O . GLY A 1 71 ? -7.73072 -0.90813 8.81891 1.000 29.10000 400 GLY A O 1
ATOM 1143 N N . ALA A 1 72 ? -6.37533 -2.59604 9.41476 1.000 27.27000 401 ALA A N 1
ATOM 1144 C CA . ALA A 1 72 ? -7.14872 -3.55123 8.63451 1.000 26.55000 401 ALA A CA 1
ATOM 1145 C C . ALA A 1 72 ? -8.59675 -3.60240 9.10702 1.000 28.89000 401 ALA A C 1
ATOM 1146 O O . ALA A 1 72 ? -9.53396 -3.62411 8.29448 1.000 26.46000 401 ALA A O 1
ATOM 1153 N N . ILE A 1 73 ? -8.80024 -3.60040 10.42620 1.000 28.26000 402 ILE A N 1
ATOM 1154 C CA . ILE A 1 73 ? -10.13743 -3.69780 10.99121 1.000 26.00000 402 ILE A CA 1
ATOM 1155 C C . ILE A 1 73 ? -11.02368 -2.56271 10.49163 1.000 24.51000 402 ILE A C 1
ATOM 1156 O O . ILE A 1 73 ? -12.19818 -2.77248 10.15722 1.000 22.08000 402 ILE A O 1
ATOM 1172 N N . GLU A 1 74 ? -10.47745 -1.35103 10.40081 1.000 28.13000 403 GLU A N 1
ATOM 1173 C CA . GLU A 1 74 ? -11.24497 -0.22671 9.86362 1.000 29.87000 403 GLU A CA 1
ATOM 1174 C C . GLU A 1 74 ? -11.47586 -0.38647 8.37024 1.000 23.36000 403 GLU A C 1
ATOM 1175 O O . GLU A 1 74 ? -12.56692 -0.10039 7.86529 1.000 21.70000 403 GLU A O 1
ATOM 1187 N N . THR A 1 75 ? -10.49293 -0.90848 7.64470 1.000 24.67000 404 THR A N 1
ATOM 1188 C CA . THR A 1 75 ? -10.69408 -1.07106 6.21186 1.000 28.07000 404 THR A CA 1
ATOM 1189 C C . THR A 1 75 ? -11.78530 -2.11182 5.92704 1.000 25.12000 404 THR A C 1
ATOM 1190 O O . THR A 1 75 ? -12.60312 -1.91841 5.02228 1.000 22.55000 404 THR A O 1
ATOM 1201 N N . TYR A 1 76 ? -11.83836 -3.19974 6.71183 1.000 24.56000 405 TYR A N 1
ATOM 1202 C CA . TYR A 1 76 ? -12.92308 -4.17180 6.57370 1.000 27.15000 405 TYR A CA 1
ATOM 1203 C C . TYR A 1 76 ? -14.28542 -3.49105 6.75927 1.000 24.55000 405 TYR A C 1
ATOM 1204 O O . TYR A 1 76 ? -15.25180 -3.79698 6.05426 1.000 21.39000 405 TYR A O 1
ATOM 1222 N N . GLN A 1 77 ? -14.35545 -2.52383 7.67153 1.000 22.59000 406 GLN A N 1
ATOM 1223 C CA . GLN A 1 77 ? -15.55585 -1.73478 7.87364 1.000 26.25000 406 GLN A CA 1
ATOM 1224 C C . GLN A 1 77 ? -15.84890 -0.86617 6.66262 1.000 24.22000 406 GLN A C 1
ATOM 1225 O O . GLN A 1 77 ? -17.00108 -0.77106 6.22657 1.000 26.97000 406 GLN A O 1
ATOM 1239 N N . GLU A 1 78 ? -14.82789 -0.21470 6.11198 1.000 25.48000 407 GLU A N 1
ATOM 1240 C CA . GLU A 1 78 ? -15.03630 0.61096 4.92924 1.000 22.51000 407 GLU A CA 1
ATOM 1241 C C . GLU A 1 78 ? -15.66548 -0.18774 3.80381 1.000 24.76000 407 GLU A C 1
ATOM 1242 O O . GLU A 1 78 ? -16.52076 0.32060 3.07381 1.000 27.17000 407 GLU A O 1
ATOM 1254 N N . VAL A 1 79 ? -15.24538 -1.43570 3.62148 1.000 21.39000 408 VAL A N 1
ATOM 1255 C CA . VAL A 1 79 ? -15.84913 -2.23830 2.56333 1.000 23.08000 408 VAL A CA 1
ATOM 1256 C C . VAL A 1 79 ? -17.36158 -2.19531 2.69803 1.000 23.92000 408 VAL A C 1
ATOM 1257 O O . VAL A 1 79 ? -18.10001 -1.92401 1.74122 1.000 21.02000 408 VAL A O 1
ATOM 1270 N N . ALA A 1 80 ? -17.84013 -2.45101 3.90837 1.000 23.18000 409 ALA A N 1
ATOM 1271 C CA . ALA A 1 80 ? -19.27493 -2.50261 4.15812 1.000 31.14000 409 ALA A CA 1
ATOM 1272 C C . ALA A 1 80 ? -19.95335 -1.15396 3.96285 1.000 29.45000 409 ALA A C 1
ATOM 1273 O O . ALA A 1 80 ? -21.16384 -1.12066 3.76508 1.000 33.09000 409 ALA A O 1
ATOM 1280 N N . SER A 1 81 ? -19.20733 -0.05327 4.04671 1.000 29.57000 410 SER A N 1
ATOM 1281 C CA . SER A 1 81 ? -19.79235 1.26837 3.85781 1.000 35.19000 410 SER A CA 1
ATOM 1282 C C . SER A 1 81 ? -20.04620 1.59177 2.39616 1.000 36.44000 410 SER A C 1
ATOM 1283 O O . SER A 1 81 ? -20.79572 2.52916 2.09276 1.000 32.65000 410 SER A O 1
ATOM 1291 N N . LEU A 1 82 ? -19.42482 0.87306 1.49155 1.000 32.12000 411 LEU A N 1
ATOM 1292 C CA . LEU A 1 82 ? -19.42140 1.29492 0.11222 1.000 31.87000 411 LEU A CA 1
ATOM 1293 C C . LEU A 1 82 ? -20.72690 0.92781 -0.55336 1.000 35.81000 411 LEU A C 1
ATOM 1294 O O . LEU A 1 82 ? -21.49911 0.10545 -0.05119 1.000 35.65000 411 LEU A O 1
ATOM 1310 N N . PRO A 1 83 ? -20.99702 1.51875 -1.70366 1.000 39.02000 412 PRO A N 1
ATOM 1311 C CA . PRO A 1 83 ? -22.24850 1.19858 -2.39650 1.000 33.50000 412 PRO A CA 1
ATOM 1312 C C . PRO A 1 83 ? -22.16014 -0.10557 -3.16720 1.000 30.01000 412 PRO A C 1
ATOM 1313 O O . PRO A 1 83 ? -21.11428 -0.47602 -3.70620 1.000 34.39000 412 PRO A O 1
ATOM 1324 N N . ASP A 1 84 ? -23.26829 -0.83020 -3.19336 1.000 29.42000 413 ASP A N 1
ATOM 1325 C CA . ASP A 1 84 ? -23.41516 -1.95361 -4.11045 1.000 36.64000 413 ASP A CA 1
ATOM 1326 C C . ASP A 1 84 ? -22.46249 -3.12012 -3.80128 1.000 44.02000 413 ASP A C 1
ATOM 1327 O O . ASP A 1 84 ? -21.97315 -3.79141 -4.71389 1.000 41.74000 413 ASP A O 1
ATOM 1336 N N . VAL A 1 85 ? -22.23898 -3.40894 -2.51820 1.000 38.64000 414 VAL A N 1
ATOM 1337 C CA . VAL A 1 85 ? -21.36728 -4.50958 -2.08937 1.000 32.68000 414 VAL A CA 1
ATOM 1338 C C . VAL A 1 85 ? -22.03715 -5.87179 -2.26796 1.000 34.10000 414 VAL A C 1
ATOM 1339 O O . VAL A 1 85 ? -23.13478 -6.09494 -1.74020 1.000 36.35000 414 VAL A O 1
ATOM 1352 N N . PRO A 1 86 ? -21.43441 -6.80673 -3.00366 1.000 28.10000 415 PRO A N 1
ATOM 1353 C CA . PRO A 1 86 ? -22.03606 -8.13951 -3.09718 1.000 29.78000 415 PRO A CA 1
ATOM 1354 C C . PRO A 1 86 ? -22.14521 -8.76188 -1.71685 1.000 29.97000 415 PRO A C 1
ATOM 1355 O O . PRO A 1 86 ? -21.28235 -8.56706 -0.85722 1.000 25.88000 415 PRO A O 1
ATOM 1366 N N . ALA A 1 87 ? -23.19133 -9.57924 -1.54300 1.000 32.97000 416 ALA A N 1
ATOM 1367 C CA . ALA A 1 87 ? -23.51749 -10.13289 -0.23581 1.000 29.51000 416 ALA A CA 1
ATOM 1368 C C . ALA A 1 87 ? -22.38755 -10.98476 0.30137 1.000 23.43000 416 ALA A C 1
ATOM 1369 O O . ALA A 1 87 ? -22.04532 -10.89308 1.48480 1.000 28.13000 416 ALA A O 1
ATOM 1376 N N . ASP A 1 88 ? -21.78593 -11.81895 -0.55521 1.000 27.14000 417 ASP A N 1
ATOM 1377 C CA . ASP A 1 88 ? -20.71383 -12.69830 -0.09737 1.000 30.85000 417 ASP A CA 1
ATOM 1378 C C . ASP A 1 88 ? -19.52706 -11.90062 0.42220 1.000 25.83000 417 ASP A C 1
ATOM 1379 O O . ASP A 1 88 ? -18.88061 -12.29453 1.39993 1.000 27.86000 417 ASP A O 1
ATOM 1388 N N . LEU A 1 89 ? -19.20485 -10.80081 -0.25287 1.000 24.47000 418 LEU A N 1
ATOM 1389 C CA . LEU A 1 89 ? -18.09314 -9.94312 0.15275 1.000 25.15000 418 LEU A CA 1
ATOM 1390 C C . LEU A 1 89 ? -18.40669 -9.19889 1.43502 1.000 23.40000 418 LEU A C 1
ATOM 1391 O O . LEU A 1 89 ? -17.54160 -9.05597 2.30670 1.000 25.25000 418 LEU A O 1
ATOM 1407 N N . LEU A 1 90 ? -19.62727 -8.68157 1.55493 1.000 26.02000 419 LEU A N 1
ATOM 1408 C CA . LEU A 1 90 ? -20.02966 -8.02157 2.78806 1.000 22.50000 419 LEU A CA 1
ATOM 1409 C C . LEU A 1 90 ? -19.83624 -8.94702 3.98382 1.000 29.97000 419 LEU A C 1
ATOM 1410 O O . LEU A 1 90 ? -19.30865 -8.55040 5.03657 1.000 26.22000 419 LEU A O 1
ATOM 1426 N N . LYS A 1 91 ? -20.31124 -10.18382 3.83934 1.000 26.67000 420 LYS A N 1
ATOM 1427 C CA . LYS A 1 91 ? -20.25328 -11.13923 4.93646 1.000 29.76000 420 LYS A CA 1
ATOM 1428 C C . LYS A 1 91 ? -18.80587 -11.49358 5.26130 1.000 25.06000 420 LYS A C 1
ATOM 1429 O O . LYS A 1 91 ? -18.40037 -11.50359 6.42757 1.000 25.73000 420 LYS A O 1
ATOM 1448 N N . LEU A 1 92 ? -17.99479 -11.75543 4.24199 1.000 27.08000 421 LEU A N 1
ATOM 1449 C CA . LEU A 1 92 ? -16.59874 -12.11539 4.47736 1.000 25.01000 421 LEU A CA 1
ATOM 1450 C C . LEU A 1 92 ? -15.87182 -11.00495 5.20729 1.000 26.07000 421 LEU A C 1
ATOM 1451 O O . LEU A 1 92 ? -15.13859 -11.24592 6.17107 1.000 24.45000 421 LEU A O 1
ATOM 1467 N N . SER A 1 93 ? -16.08089 -9.77625 4.75263 1.000 22.65000 422 SER A N 1
ATOM 1468 C CA . SER A 1 93 ? -15.36847 -8.64617 5.30045 1.000 22.13000 422 SER A CA 1
ATOM 1469 C C . SER A 1 93 ? -15.74775 -8.41932 6.75773 1.000 22.91000 422 SER A C 1
ATOM 1470 O O . SER A 1 93 ? -14.86510 -8.30510 7.61516 1.000 18.59000 422 SER A O 1
ATOM 1478 N N . LEU A 1 94 ? -17.05320 -8.40582 7.07744 1.000 20.81000 423 LEU A N 1
ATOM 1479 C CA . LEU A 1 94 ? -17.45651 -8.11634 8.44644 1.000 20.58000 423 LEU A CA 1
ATOM 1480 C C . LEU A 1 94 ? -17.17796 -9.29822 9.35410 1.000 25.33000 423 LEU A C 1
ATOM 1481 O O . LEU A 1 94 ? -16.88297 -9.11782 10.53616 1.000 23.68000 423 LEU A O 1
ATOM 1497 N N . LYS A 1 95 ? -17.23279 -10.51350 8.82174 1.000 22.75000 424 LYS A N 1
ATOM 1498 C CA . LYS A 1 95 ? -16.82866 -11.66064 9.62519 1.000 24.82000 424 LYS A CA 1
ATOM 1499 C C . LYS A 1 95 ? -15.37453 -11.53432 10.02833 1.000 23.35000 424 LYS A C 1
ATOM 1500 O O . LYS A 1 95 ? -15.03115 -11.72398 11.19749 1.000 27.12000 424 LYS A O 1
ATOM 1519 N N . ARG A 1 96 ? -14.50858 -11.20653 9.07480 1.000 23.01000 425 ARG A N 1
ATOM 1520 C CA . ARG A 1 96 ? -13.08215 -11.09206 9.37108 1.000 25.06000 425 ARG A CA 1
ATOM 1521 C C . ARG A 1 96 ? -12.82162 -9.95324 10.34282 1.000 23.89000 425 ARG A C 1
ATOM 1522 O O . ARG A 1 96 ? -12.02035 -10.08777 11.26528 1.000 22.69000 425 ARG A O 1
ATOM 1543 N N . ARG A 1 97 ? -13.50257 -8.81940 10.15416 1.000 22.12000 426 ARG A N 1
ATOM 1544 C CA . ARG A 1 97 ? -13.39844 -7.70907 11.10053 1.000 27.60000 426 ARG A CA 1
ATOM 1545 C C . ARG A 1 97 ? -13.67621 -8.16850 12.53805 1.000 25.90000 426 ARG A C 1
ATOM 1546 O O . ARG A 1 97 ? -12.89608 -7.89890 13.45864 1.000 26.17000 426 ARG A O 1
ATOM 1567 N N . SER A 1 98 ? -14.80856 -8.84989 12.74051 1.000 25.00000 427 SER A N 1
ATOM 1568 C CA . SER A 1 98 ? -15.14212 -9.36635 14.06304 1.000 26.87000 427 SER A CA 1
ATOM 1569 C C . SER A 1 98 ? -14.07120 -10.31665 14.58291 1.000 28.73000 427 SER A C 1
ATOM 1570 O O . SER A 1 98 ? -13.71399 -10.26567 15.76576 1.000 26.20000 427 SER A O 1
ATOM 1578 N N . ASP A 1 99 ? -13.59904 -11.23482 13.74091 1.000 26.50000 428 ASP A N 1
ATOM 1579 C CA . ASP A 1 99 ? -12.60154 -12.20820 14.17970 1.000 33.90000 428 ASP A CA 1
ATOM 1580 C C . ASP A 1 99 ? -11.31883 -11.50790 14.62100 1.000 34.54000 428 ASP A C 1
ATOM 1581 O O . ASP A 1 99 ? -10.76850 -11.80722 15.68628 1.000 30.30000 428 ASP A O 1
ATOM 1590 N N . ARG A 1 100 ? -10.85628 -10.54202 13.84040 1.000 26.40000 429 ARG A N 1
ATOM 1591 C CA . ARG A 1 100 ? -9.67229 -9.78690 14.22724 1.000 30.36000 429 ARG A CA 1
ATOM 1592 C C . ARG A 1 100 ? -9.91663 -8.87305 15.43662 1.000 25.80000 429 ARG A C 1
ATOM 1593 O O . ARG A 1 100 ? -9.00464 -8.66897 16.25022 1.000 27.16000 429 ARG A O 1
ATOM 1614 N N . GLN A 1 101 ? -11.09819 -8.28622 15.57876 1.000 28.14000 430 GLN A N 1
ATOM 1615 C CA . GLN A 1 101 ? -11.37878 -7.51043 16.79039 1.000 32.66000 430 GLN A CA 1
ATOM 1616 C C . GLN A 1 101 ? -11.26479 -8.38063 18.03757 1.000 36.63000 430 GLN A C 1
ATOM 1617 O O . GLN A 1 101 ? -10.76961 -7.93017 19.08491 1.000 31.55000 430 GLN A O 1
ATOM 1631 N N . GLN A 1 102 ? -11.73005 -9.63040 17.94956 1.000 33.56000 431 GLN A N 1
ATOM 1632 C CA . GLN A 1 102 ? -11.62095 -10.54491 19.08595 1.000 35.19000 431 GLN A CA 1
ATOM 1633 C C . GLN A 1 102 ? -10.17162 -10.87757 19.35876 1.000 32.05000 431 GLN A C 1
ATOM 1634 O O . GLN A 1 102 ? -9.74548 -10.92291 20.51265 1.000 38.83000 431 GLN A O 1
ATOM 1648 N N . PHE A 1 103 ? -9.40543 -11.13986 18.30526 1.000 28.99000 432 PHE A N 1
ATOM 1649 C CA . PHE A 1 103 ? -7.98140 -11.40193 18.45479 1.000 32.65000 432 PHE A CA 1
ATOM 1650 C C . PHE A 1 103 ? -7.29345 -10.28217 19.21355 1.000 38.93000 432 PHE A C 1
ATOM 1651 O O . PHE A 1 103 ? -6.41529 -10.53838 20.03936 1.000 43.57000 432 PHE A O 1
ATOM 1668 N N . LEU A 1 104 ? -7.67516 -9.03747 18.95534 1.000 35.72000 433 LEU A N 1
ATOM 1669 C CA . LEU A 1 104 ? -7.10177 -7.92196 19.69311 1.000 35.49000 433 LEU A CA 1
ATOM 1670 C C . LEU A 1 104 ? -7.71629 -7.77175 21.06476 1.000 40.21000 433 LEU A C 1
ATOM 1671 O O . LEU A 1 104 ? -7.29570 -6.89838 21.83225 1.000 44.21000 433 LEU A O 1
ATOM 1687 N N . GLY A 1 105 ? -8.74425 -8.54144 21.37290 1.000 33.94000 434 GLY A N 1
ATOM 1688 C CA . GLY A 1 105 ? -9.39126 -8.34120 22.63527 1.000 31.06000 434 GLY A CA 1
ATOM 1689 C C . GLY A 1 105 ? -10.43561 -7.26821 22.63112 1.000 35.93000 434 GLY A C 1
ATOM 1690 O O . GLY A 1 105 ? -10.94159 -6.91118 23.69938 1.000 34.06000 434 GLY A O 1
ATOM 1694 N N . HIS A 1 106 ? -10.81325 -6.74987 21.46692 1.000 40.88000 435 HIS A N 1
ATOM 1695 C CA . HIS A 1 106 ? -11.88388 -5.75899 21.42536 1.000 38.27000 435 HIS A CA 1
ATOM 1696 C C . HIS A 1 106 ? -13.23387 -6.47611 21.37001 1.000 46.81000 435 HIS A C 1
ATOM 1697 O O . HIS A 1 106 ? -13.94391 -6.45426 20.35827 1.000 41.96000 435 HIS A O 1
ATOM 1711 N N . MET A 1 107 ? -13.58513 -7.12748 22.49136 1.000 35.24000 436 MET A N 1
ATOM 1712 C CA . MET A 1 107 ? -14.77396 -7.97105 22.48757 1.000 36.47000 436 MET A CA 1
ATOM 1713 C C . MET A 1 107 ? -16.04198 -7.14394 22.31369 1.000 30.87000 436 MET A C 1
ATOM 1714 O O . MET A 1 107 ? -16.96219 -7.56309 21.60707 1.000 38.46000 436 MET A O 1
ATOM 1728 N N . ARG A 1 108 ? -16.10769 -5.95837 22.89202 1.000 32.01000 437 ARG A N 1
ATOM 1729 C CA . ARG A 1 108 ? -17.29630 -5.14338 22.67448 1.000 31.83000 437 ARG A CA 1
ATOM 1730 C C . ARG A 1 108 ? -17.38661 -4.67863 21.23343 1.000 33.01000 437 ARG A C 1
ATOM 1731 O O . ARG A 1 108 ? -18.48633 -4.45002 20.70482 1.000 28.73000 437 ARG A O 1
ATOM 1735 N N . GLY A 1 109 ? -16.25195 -4.47494 20.59301 1.000 41.52000 438 GLY A N 1
ATOM 1736 C CA . GLY A 1 109 ? -16.27015 -4.05839 19.20362 1.000 40.14000 438 GLY A CA 1
ATOM 1737 C C . GLY A 1 109 ? -16.77433 -5.19388 18.35058 1.000 30.27000 438 GLY A C 1
ATOM 1738 O O . GLY A 1 109 ? -17.68916 -5.02268 17.53690 1.000 28.99000 438 GLY A O 1
ATOM 1742 N N . SER A 1 110 ? -16.17502 -6.37245 18.55513 1.000 28.56000 439 SER A N 1
ATOM 1743 C CA . SER A 1 110 ? -16.62995 -7.55731 17.84397 1.000 29.51000 439 SER A CA 1
ATOM 1744 C C . SER A 1 110 ? -18.12438 -7.75158 18.00404 1.000 29.54000 439 SER A C 1
ATOM 1745 O O . SER A 1 110 ? -18.82886 -8.06822 17.04254 1.000 27.62000 439 SER A O 1
ATOM 1753 N N . LEU A 1 111 ? -18.64228 -7.51383 19.20536 1.000 28.01000 440 LEU A N 1
ATOM 1754 C CA . LEU A 1 111 ? -20.04793 -7.78845 19.44519 1.000 30.11000 440 LEU A CA 1
ATOM 1755 C C . LEU A 1 111 ? -20.91532 -6.89268 18.59284 1.000 30.13000 440 LEU A C 1
ATOM 1756 O O . LEU A 1 111 ? -21.92806 -7.34126 18.05029 1.000 31.29000 440 LEU A O 1
ATOM 1772 N N . LEU A 1 112 ? -20.52457 -5.62735 18.43809 1.000 30.48000 441 LEU A N 1
ATOM 1773 C CA . LEU A 1 112 ? -21.28413 -4.73093 17.57622 1.000 31.59000 441 LEU A CA 1
ATOM 1774 C C . LEU A 1 112 ? -21.23427 -5.19719 16.12915 1.000 24.81000 441 LEU A C 1
ATOM 1775 O O . LEU A 1 112 ? -22.23203 -5.14208 15.40834 1.000 28.88000 441 LEU A O 1
ATOM 1791 N N . THR A 1 113 ? -20.05640 -5.57779 15.66667 1.000 29.14000 442 THR A N 1
ATOM 1792 C CA . THR A 1 113 ? -19.94469 -6.10402 14.31329 1.000 27.01000 442 THR A CA 1
ATOM 1793 C C . THR A 1 113 ? -20.84796 -7.31607 14.13247 1.000 28.17000 442 THR A C 1
ATOM 1794 O O . THR A 1 113 ? -21.53642 -7.43941 13.10820 1.000 25.51000 442 THR A O 1
ATOM 1805 N N . LEU A 1 114 ? -20.86237 -8.23188 15.12619 1.000 27.88000 443 LEU A N 1
ATOM 1806 C CA . LEU A 1 114 ? -21.67524 -9.43962 15.00040 1.000 23.97000 443 LEU A CA 1
ATOM 1807 C C . LEU A 1 114 ? -23.15404 -9.10523 15.03276 1.000 24.55000 443 LEU A C 1
ATOM 1808 O O . LEU A 1 114 ? -23.95514 -9.72452 14.32895 1.000 25.70000 443 LEU A O 1
ATOM 1824 N N . GLN A 1 115 ? -23.54093 -8.12440 15.84145 1.000 27.30000 444 GLN A N 1
ATOM 1825 C CA . GLN A 1 115 ? -24.92581 -7.67385 15.80299 1.000 28.66000 444 GLN A CA 1
ATOM 1826 C C . GLN A 1 115 ? -25.28471 -7.11138 14.44255 1.000 28.59000 444 GLN A C 1
ATOM 1827 O O . GLN A 1 115 ? -26.39749 -7.31394 13.95472 1.000 28.28000 444 GLN A O 1
ATOM 1841 N N . ARG A 1 116 ? -24.36316 -6.38271 13.82578 1.000 25.01000 445 ARG A N 1
ATOM 1842 C CA . ARG A 1 116 ? -24.59881 -5.89442 12.47380 1.000 27.02000 445 ARG A CA 1
ATOM 1843 C C . ARG A 1 116 ? -24.76653 -7.04436 11.49493 1.000 27.66000 445 ARG A C 1
ATOM 1844 O O . ARG A 1 116 ? -25.68393 -7.04814 10.65019 1.000 26.49000 445 ARG A O 1
ATOM 1865 N N . LEU A 1 117 ? -23.87725 -8.02760 11.57627 1.000 26.51000 446 LEU A N 1
ATOM 1866 C CA . LEU A 1 117 ? -23.96801 -9.16866 10.67766 1.000 26.28000 446 LEU A CA 1
ATOM 1867 C C . LEU A 1 117 ? -25.33894 -9.82766 10.76468 1.000 31.64000 446 LEU A C 1
ATOM 1868 O O . LEU A 1 117 ? -25.94774 -10.16946 9.74607 1.000 26.50000 446 LEU A O 1
ATOM 1884 N N . VAL A 1 118 ? -25.84797 -10.02217 11.98049 1.000 30.05000 447 VAL A N 1
ATOM 1885 C CA . VAL A 1 118 ? -27.11961 -10.73388 12.11022 1.000 35.39000 447 VAL A CA 1
ATOM 1886 C C . VAL A 1 118 ? -28.27085 -9.90134 11.56175 1.000 30.60000 447 VAL A C 1
ATOM 1887 O O . VAL A 1 118 ? -29.24836 -10.45522 11.02575 1.000 28.65000 447 VAL A O 1
ATOM 1900 N N . GLN A 1 119 ? -28.19922 -8.56984 11.72211 1.000 29.78000 448 GLN A N 1
ATOM 1901 C CA . GLN A 1 119 ? -29.21649 -7.66625 11.18354 1.000 35.81000 448 GLN A CA 1
ATOM 1902 C C . GLN A 1 119 ? -29.23877 -7.73776 9.66602 1.000 36.77000 448 GLN A C 1
ATOM 1903 O O . GLN A 1 119 ? -30.31468 -7.70839 9.04097 1.000 30.93000 448 GLN A O 1
ATOM 1910 N N . LEU A 1 120 ? -28.05606 -7.89431 9.06767 1.000 39.80000 449 LEU A N 1
ATOM 1911 C CA . LEU A 1 120 ? -27.89608 -7.89538 7.62198 1.000 34.47000 449 LEU A CA 1
ATOM 1912 C C . LEU A 1 120 ? -28.27647 -9.22036 6.98755 1.000 34.62000 449 LEU A C 1
ATOM 1913 O O . LEU A 1 120 ? -28.76083 -9.24112 5.85443 1.000 38.52000 449 LEU A O 1
ATOM 1929 N N . PHE A 1 121 ? -28.03852 -10.33028 7.68498 1.000 31.17000 450 PHE A N 1
ATOM 1930 C CA . PHE A 1 121 ? -28.25407 -11.68073 7.18699 1.000 35.97000 450 PHE A CA 1
ATOM 1931 C C . PHE A 1 121 ? -29.12270 -12.41083 8.20377 1.000 44.42000 450 PHE A C 1
ATOM 1932 O O . PHE A 1 121 ? -28.65963 -13.30406 8.92224 1.000 36.37000 450 PHE A O 1
ATOM 1949 N N . PRO A 1 122 ? -30.38923 -12.01534 8.31393 1.000 39.04000 451 PRO A N 1
ATOM 1950 C CA . PRO A 1 122 ? -31.21981 -12.50352 9.41641 1.000 40.97000 451 PRO A CA 1
ATOM 1951 C C . PRO A 1 122 ? -31.49195 -13.99555 9.35619 1.000 40.03000 451 PRO A C 1
ATOM 1952 O O . PRO A 1 122 ? -31.94030 -14.57929 10.35491 1.000 44.68000 451 PRO A O 1
ATOM 1963 N N . ASN A 1 123 ? -31.21245 -14.64079 8.24677 1.000 37.34000 452 ASN A N 1
ATOM 1964 C CA . ASN A 1 123 ? -31.49318 -16.05475 8.11560 1.000 50.37000 452 ASN A CA 1
ATOM 1965 C C . ASN A 1 123 ? -30.26319 -16.91820 8.26141 1.000 42.78000 452 ASN A C 1
ATOM 1966 O O . ASN A 1 123 ? -30.35689 -18.14209 8.14148 1.000 42.75000 452 ASN A O 1
ATOM 1977 N N . ASP A 1 124 ? -29.11503 -16.32598 8.54306 1.000 44.38000 453 ASP A N 1
ATOM 1978 C CA . ASP A 1 124 ? -27.87310 -17.07905 8.62213 1.000 36.96000 453 ASP A CA 1
ATOM 1979 C C . ASP A 1 124 ? -27.67215 -17.54041 10.06938 1.000 38.88000 453 ASP A C 1
ATOM 1980 O O . ASP A 1 124 ? -27.36838 -16.73355 10.96205 1.000 27.44000 453 ASP A O 1
ATOM 1989 N N . THR A 1 125 ? -27.83383 -18.84661 10.29282 1.000 36.49000 454 THR A N 1
ATOM 1990 C CA . THR A 1 125 ? -27.76581 -19.39185 11.64518 1.000 35.19000 454 THR A CA 1
ATOM 1991 C C . THR A 1 125 ? -26.34798 -19.32811 12.18443 1.000 30.79000 454 THR A C 1
ATOM 1992 O O . THR A 1 125 ? -26.13818 -19.02460 13.36814 1.000 25.41000 454 THR A O 1
ATOM 2003 N N . SER A 1 126 ? -25.36817 -19.65083 11.33980 1.000 30.12000 455 SER A N 1
ATOM 2004 C CA . SER A 1 126 ? -23.97239 -19.61017 11.75722 1.000 31.38000 455 SER A CA 1
ATOM 2005 C C . SER A 1 126 ? -23.61592 -18.26167 12.36599 1.000 26.23000 455 SER A C 1
ATOM 2006 O O . SER A 1 126 ? -22.84387 -18.19464 13.32232 1.000 26.37000 455 SER A O 1
ATOM 2014 N N . LEU A 1 127 ? -24.14913 -17.17220 11.81087 1.000 21.84000 456 LEU A N 1
ATOM 2015 C CA . LEU A 1 127 ? -23.82812 -15.85332 12.33895 1.000 24.49000 456 LEU A CA 1
ATOM 2016 C C . LEU A 1 127 ? -24.50404 -15.61343 13.67873 1.000 24.47000 456 LEU A C 1
ATOM 2017 O O . LEU A 1 127 ? -23.91866 -14.97666 14.55926 1.000 22.14000 456 LEU A O 1
ATOM 2033 N N . LYS A 1 128 ? -25.72211 -16.12070 13.87048 1.000 27.43000 457 LYS A N 1
ATOM 2034 C CA . LYS A 1 128 ? -26.33098 -16.01906 15.19323 1.000 24.70000 457 LYS A CA 1
ATOM 2035 C C . LYS A 1 128 ? -25.52222 -16.80896 16.20455 1.000 23.53000 457 LYS A C 1
ATOM 2036 O O . LYS A 1 128 ? -25.25164 -16.32361 17.30170 1.000 24.43000 457 LYS A O 1
ATOM 2055 N N . ASN A 1 129 ? -25.10205 -18.02225 15.84547 1.000 23.08000 458 ASN A N 1
ATOM 2056 C CA . ASN A 1 129 ? -24.17663 -18.74956 16.70791 1.000 21.71000 458 ASN A CA 1
ATOM 2057 C C . ASN A 1 129 ? -22.92118 -17.93378 17.01698 1.000 25.50000 458 ASN A C 1
ATOM 2058 O O . ASN A 1 129 ? -22.46400 -17.90841 18.16704 1.000 25.47000 458 ASN A O 1
ATOM 2069 N N . ASP A 1 130 ? -22.31349 -17.30732 16.00414 1.000 24.03000 459 ASP A N 1
ATOM 2070 C CA . ASP A 1 130 ? -21.12519 -16.49694 16.24813 1.000 22.53000 459 ASP A CA 1
ATOM 2071 C C . ASP A 1 130 ? -21.45589 -15.34737 17.17682 1.000 21.30000 459 ASP A C 1
ATOM 2072 O O . ASP A 1 130 ? -20.63217 -14.93292 17.99519 1.000 22.59000 459 ASP A O 1
ATOM 2081 N N . LEU A 1 131 ? -22.65965 -14.82439 17.08167 1.000 21.54000 460 LEU A N 1
ATOM 2082 C CA . LEU A 1 131 ? -23.01990 -13.75084 17.99066 1.000 25.79000 460 LEU A CA 1
ATOM 2083 C C . LEU A 1 131 ? -23.07193 -14.25792 19.42144 1.000 22.97000 460 LEU A C 1
ATOM 2084 O O . LEU A 1 131 ? -22.61261 -13.57852 20.34073 1.000 24.73000 460 LEU A O 1
ATOM 2100 N N . GLY A 1 132 ? -23.65312 -15.42628 19.63945 1.000 23.04000 461 GLY A N 1
ATOM 2101 C CA . GLY A 1 132 ? -23.64723 -15.98003 20.97238 1.000 24.83000 461 GLY A CA 1
ATOM 2102 C C . GLY A 1 132 ? -22.24960 -16.07558 21.54162 1.000 29.10000 461 GLY A C 1
ATOM 2103 O O . GLY A 1 132 ? -22.03207 -15.81711 22.72559 1.000 28.26000 461 GLY A O 1
ATOM 2107 N N . VAL A 1 133 ? -21.28022 -16.45644 20.70940 1.000 28.07000 462 VAL A N 1
ATOM 2108 C CA . VAL A 1 133 ? -19.89845 -16.59379 21.17567 1.000 30.18000 462 VAL A CA 1
ATOM 2109 C C . VAL A 1 133 ? -19.33721 -15.23345 21.55244 1.000 26.75000 462 VAL A C 1
ATOM 2110 O O . VAL A 1 133 ? -18.60721 -15.09054 22.54569 1.000 25.03000 462 VAL A O 1
ATOM 2123 N N . GLY A 1 134 ? -19.65391 -14.21495 20.76027 1.000 25.18000 463 GLY A N 1
ATOM 2124 C CA . GLY A 1 134 ? -19.30322 -12.85487 21.14659 1.000 27.35000 463 GLY A CA 1
ATOM 2125 C C . GLY A 1 134 ? -19.77954 -12.52032 22.54628 1.000 27.90000 463 GLY A C 1
ATOM 2126 O O . GLY A 1 134 ? -19.03289 -11.93596 23.33989 1.000 27.34000 463 GLY A O 1
ATOM 2130 N N . TYR A 1 135 ? -21.04182 -12.89242 22.87708 1.000 23.82000 464 TYR A N 1
ATOM 2131 C CA . TYR A 1 135 ? -21.57283 -12.61067 24.22791 1.000 27.26000 464 TYR A CA 1
ATOM 2132 C C . TYR A 1 135 ? -20.86260 -13.43520 25.29114 1.000 29.50000 464 TYR A C 1
ATOM 2133 O O . TYR A 1 135 ? -20.58528 -12.94697 26.39390 1.000 28.42000 464 TYR A O 1
ATOM 2151 N N . LEU A 1 136 ? -20.64145 -14.71658 25.01375 1.000 23.93000 465 LEU A N 1
ATOM 2152 C CA . LEU A 1 136 ? -19.87729 -15.54645 25.92711 1.000 27.21000 465 LEU A CA 1
ATOM 2153 C C . LEU A 1 136 ? -18.48224 -14.95528 26.18570 1.000 33.40000 465 LEU A C 1
ATOM 2154 O O . LEU A 1 136 ? -17.96739 -15.03354 27.30617 1.000 32.33000 465 LEU A O 1
ATOM 2170 N N . LEU A 1 137 ? -17.86038 -14.35148 25.16926 1.000 25.57000 466 LEU A N 1
ATOM 2171 C CA . LEU A 1 137 ? -16.48632 -13.88749 25.32980 1.000 30.42000 466 LEU A CA 1
ATOM 2172 C C . LEU A 1 137 ? -16.40856 -12.61702 26.17165 1.000 31.40000 466 LEU A C 1
ATOM 2173 O O . LEU A 1 137 ? -15.35589 -12.33009 26.74890 1.000 38.03000 466 LEU A O 1
ATOM 2189 N N A ILE A 1 138 ? -17.50040 -11.84945 26.26338 0.530 30.20000 467 ILE A N 1
ATOM 2190 N N B ILE A 1 138 ? -17.49267 -11.85098 26.24705 0.470 30.23000 467 ILE A N 1
ATOM 2191 C CA A ILE A 1 138 ? -17.50910 -10.72680 27.19218 0.530 32.88000 467 ILE A CA 1
ATOM 2192 C CA B ILE A 1 138 ? -17.59638 -10.70857 27.14459 0.470 32.87000 467 ILE A CA 1
ATOM 2193 C C A ILE A 1 138 ? -18.12721 -11.09832 28.52035 0.530 32.41000 467 ILE A C 1
ATOM 2194 C C B ILE A 1 138 ? -18.24151 -11.08415 28.47812 0.470 32.42000 467 ILE A C 1
ATOM 2195 O O A ILE A 1 138 ? -18.31222 -10.21434 29.37346 0.530 34.25000 467 ILE A O 1
ATOM 2196 O O B ILE A 1 138 ? -18.54083 -10.20371 29.28933 0.470 34.22000 467 ILE A O 1
ATOM 2227 N N . GLY A 1 139 ? -18.50221 -12.36382 28.70927 1.000 32.38000 468 GLY A N 1
ATOM 2228 C CA . GLY A 1 139 ? -19.05586 -12.81864 29.97719 1.000 32.29000 468 GLY A CA 1
ATOM 2229 C C . GLY A 1 139 ? -20.54536 -12.59471 30.13555 1.000 35.80000 468 GLY A C 1
ATOM 2230 O O . GLY A 1 139 ? -21.07310 -12.74155 31.24575 1.000 44.14000 468 GLY A O 1
ATOM 2234 N N . ASP A 1 140 ? -21.25069 -12.25181 29.05290 1.000 36.05000 469 ASP A N 1
ATOM 2235 C CA . ASP A 1 140 ? -22.68454 -11.98046 29.10895 1.000 28.96000 469 ASP A CA 1
ATOM 2236 C C . ASP A 1 140 ? -23.46986 -13.24071 28.75628 1.000 34.02000 469 ASP A C 1
ATOM 2237 O O . ASP A 1 140 ? -24.03964 -13.38679 27.67416 1.000 28.45000 469 ASP A O 1
ATOM 2246 N N . ASN A 1 141 ? -23.53042 -14.14615 29.73632 1.000 33.85000 470 ASN A N 1
ATOM 2247 C CA . ASN A 1 141 ? -24.12846 -15.45832 29.54419 1.000 26.69000 470 ASN A CA 1
ATOM 2248 C C . ASN A 1 141 ? -25.62565 -15.36336 29.39024 1.000 27.93000 470 ASN A C 1
ATOM 2249 O O . ASN A 1 141 ? -26.21720 -16.17183 28.66736 1.000 29.02000 470 ASN A O 1
ATOM 2260 N N . ASP A 1 142 ? -26.25444 -14.36879 30.02319 1.000 33.06000 471 ASP A N 1
ATOM 2261 C CA . ASP A 1 142 ? -27.69714 -14.17852 29.86677 1.000 31.94000 471 ASP A CA 1
ATOM 2262 C C . ASP A 1 142 ? -28.06093 -13.92429 28.41537 1.000 30.12000 471 ASP A C 1
ATOM 2263 O O . ASP A 1 142 ? -28.99965 -14.52652 27.88379 1.000 29.39000 471 ASP A O 1
ATOM 2272 N N . ASN A 1 143 ? -27.36368 -12.98649 27.77122 1.000 29.46000 472 ASN A N 1
ATOM 2273 C CA . ASN A 1 143 ? -27.63845 -12.71801 26.36946 1.000 31.25000 472 ASN A CA 1
ATOM 2274 C C . ASN A 1 143 ? -27.23835 -13.88468 25.48509 1.000 27.81000 472 ASN A C 1
ATOM 2275 O O . ASN A 1 143 ? -27.90646 -14.15184 24.48365 1.000 29.64000 472 ASN A O 1
ATOM 2286 N N . ALA A 1 144 ? -26.13598 -14.56413 25.79742 1.000 26.78000 473 ALA A N 1
ATOM 2287 C CA . ALA A 1 144 ? -25.74312 -15.71438 24.98002 1.000 29.93000 473 ALA A CA 1
ATOM 2288 C C . ALA A 1 144 ? -26.82227 -16.78331 25.03230 1.000 32.48000 473 ALA A C 1
ATOM 2289 O O . ALA A 1 144 ? -27.20168 -17.36639 24.00998 1.000 24.78000 473 ALA A O 1
ATOM 2296 N N . LYS A 1 145 ? -27.38407 -16.99069 26.20705 1.000 28.05000 474 LYS A N 1
ATOM 2297 C CA . LYS A 1 145 ? -28.42173 -17.99054 26.33341 1.000 30.63000 474 LYS A CA 1
ATOM 2298 C C . LYS A 1 145 ? -29.60653 -17.62341 25.46783 1.000 29.30000 474 LYS A C 1
ATOM 2299 O O . LYS A 1 145 ? -30.19043 -18.48653 24.81310 1.000 28.99000 474 LYS A O 1
ATOM 2318 N N . LYS A 1 146 ? -29.97290 -16.34068 25.44095 1.000 31.67000 475 LYS A N 1
ATOM 2319 C CA . LYS A 1 146 ? -31.11102 -15.93991 24.62308 1.000 33.28000 475 LYS A CA 1
ATOM 2320 C C . LYS A 1 146 ? -30.82454 -16.18665 23.16149 1.000 35.21000 475 LYS A C 1
ATOM 2321 O O . LYS A 1 146 ? -31.71217 -16.60193 22.40675 1.000 26.34000 475 LYS A O 1
ATOM 2334 N N . VAL A 1 147 ? -29.57675 -15.96265 22.74841 1.000 30.88000 476 VAL A N 1
ATOM 2335 C CA . VAL A 1 147 ? -29.21427 -16.19520 21.35580 1.000 31.93000 476 VAL A CA 1
ATOM 2336 C C . VAL A 1 147 ? -29.37842 -17.66961 20.99751 1.000 33.39000 476 VAL A C 1
ATOM 2337 O O . VAL A 1 147 ? -29.99771 -18.01581 19.98222 1.000 28.12000 476 VAL A O 1
ATOM 2350 N N . TYR A 1 148 ? -28.80353 -18.56327 21.78801 1.000 26.52000 477 TYR A N 1
ATOM 2351 C CA . TYR A 1 148 ? -28.91902 -19.95629 21.39680 1.000 28.29000 477 TYR A CA 1
ATOM 2352 C C . TYR A 1 148 ? -30.33103 -20.48232 21.55712 1.000 32.54000 477 TYR A C 1
ATOM 2353 O O . TYR A 1 148 ? -30.72577 -21.41490 20.83151 1.000 29.17000 477 TYR A O 1
ATOM 2371 N N . GLU A 1 149 ? -31.12018 -19.88379 22.43718 1.000 27.37000 478 GLU A N 1
ATOM 2372 C CA . GLU A 1 149 ? -32.53101 -20.25518 22.49830 1.000 31.89000 478 GLU A CA 1
ATOM 2373 C C . GLU A 1 149 ? -33.24494 -19.90381 21.19906 1.000 33.73000 478 GLU A C 1
ATOM 2374 O O . GLU A 1 149 ? -34.02108 -20.71244 20.68331 1.000 30.81000 478 GLU A O 1
ATOM 2386 N N . GLU A 1 150 ? -32.99801 -18.70720 20.65444 1.000 29.23000 479 GLU A N 1
ATOM 2387 C CA . GLU A 1 150 ? -33.53054 -18.34931 19.34781 1.000 31.84000 479 GLU A CA 1
ATOM 2388 C C . GLU A 1 150 ? -33.07564 -19.32538 18.25527 1.000 32.37000 479 GLU A C 1
ATOM 2389 O O . GLU A 1 150 ? -33.88104 -19.80140 17.44472 1.000 33.55000 479 GLU A O 1
ATOM 2393 N N . VAL A 1 151 ? -31.78541 -19.58212 18.15567 1.000 28.92000 480 VAL A N 1
ATOM 2394 C CA . VAL A 1 151 ? -31.32679 -20.51748 17.13758 1.000 28.58000 480 VAL A CA 1
ATOM 2395 C C . VAL A 1 151 ? -32.05386 -21.85480 17.27860 1.000 39.08000 480 VAL A C 1
ATOM 2396 O O . VAL A 1 151 ? -32.49900 -22.44564 16.28390 1.000 30.68000 480 VAL A O 1
ATOM 2409 N N . LEU A 1 152 ? -32.17028 -22.36417 18.51194 1.000 38.63000 481 LEU A N 1
ATOM 2410 C CA . LEU A 1 152 ? -32.80108 -23.66551 18.73196 1.000 36.58000 481 LEU A CA 1
ATOM 2411 C C . LEU A 1 152 ? -34.31321 -23.65260 18.48678 1.000 34.00000 481 LEU A C 1
ATOM 2412 O O . LEU A 1 152 ? -34.89738 -24.70189 18.18248 1.000 29.98000 481 LEU A O 1
ATOM 2428 N N . SER A 1 153 ? -34.97409 -22.50174 18.61791 1.000 30.36000 482 SER A N 1
ATOM 2429 C CA . SER A 1 153 ? -36.39696 -22.41206 18.30454 1.000 34.39000 482 SER A CA 1
ATOM 2430 C C . SER A 1 153 ? -36.69523 -22.57180 16.81780 1.000 35.72000 482 SER A C 1
ATOM 2431 O O . SER A 1 153 ? -37.86191 -22.77386 16.46479 1.000 44.24000 482 SER A O 1
ATOM 2439 N N . VAL A 1 154 ? -35.68271 -22.46537 15.95618 1.000 33.73000 483 VAL A N 1
ATOM 2440 C CA . VAL A 1 154 ? -35.85665 -22.51264 14.51462 1.000 36.70000 483 VAL A CA 1
ATOM 2441 C C . VAL A 1 154 ? -35.13027 -23.70747 13.90236 1.000 37.10000 483 VAL A C 1
ATOM 2442 O O . VAL A 1 154 ? -35.58483 -24.28090 12.90763 1.000 40.41000 483 VAL A O 1
ATOM 2455 N N . THR A 1 155 ? -33.99090 -24.08362 14.46961 1.000 34.78000 484 THR A N 1
ATOM 2456 C CA . THR A 1 155 ? -33.19875 -25.22226 14.01690 1.000 34.16000 484 THR A CA 1
ATOM 2457 C C . THR A 1 155 ? -32.87627 -26.05312 15.24840 1.000 37.45000 484 THR A C 1
ATOM 2458 O O . THR A 1 155 ? -31.75645 -26.02527 15.78434 1.000 35.46000 484 THR A O 1
ATOM 2469 N N . PRO A 1 156 ? -33.84192 -26.78828 15.72887 1.000 38.84000 485 PRO A N 1
ATOM 2470 C CA . PRO A 1 156 ? -33.68539 -27.44686 17.01988 1.000 38.79000 485 PRO A CA 1
ATOM 2471 C C . PRO A 1 156 ? -32.49104 -28.34971 17.08990 1.000 30.51000 485 PRO A C 1
ATOM 2472 O O . PRO A 1 156 ? -32.01237 -28.60282 18.19743 1.000 34.35000 485 PRO A O 1
ATOM 2483 N N . ASN A 1 157 ? -32.00302 -28.85677 15.95284 1.000 27.10000 486 ASN A N 1
ATOM 2484 C CA . ASN A 1 157 ? -30.90371 -29.81141 15.96703 1.000 33.30000 486 ASN A CA 1
ATOM 2485 C C . ASN A 1 157 ? -29.57586 -29.20809 15.54418 1.000 33.71000 486 ASN A C 1
ATOM 2486 O O . ASN A 1 157 ? -28.64032 -29.94818 15.19197 1.000 27.82000 486 ASN A O 1
ATOM 2497 N N . ASP A 1 158 ? -29.46279 -27.88427 15.61561 1.000 27.45000 487 ASP A N 1
ATOM 2498 C CA . ASP A 1 158 ? -28.18428 -27.23143 15.39582 1.000 27.77000 487 ASP A CA 1
ATOM 2499 C C . ASP A 1 158 ? -27.21978 -27.64839 16.50926 1.000 32.56000 487 ASP A C 1
ATOM 2500 O O . ASP A 1 158 ? -27.42467 -27.27875 17.67118 1.000 29.40000 487 ASP A O 1
ATOM 2509 N N . GLY A 1 159 ? -26.16019 -28.39209 16.16857 1.000 29.18000 488 GLY A N 1
ATOM 2510 C CA . GLY A 1 159 ? -25.29737 -28.96925 17.19164 1.000 34.27000 488 GLY A CA 1
ATOM 2511 C C . GLY A 1 159 ? -24.39634 -27.97612 17.90952 1.000 29.15000 488 GLY A C 1
ATOM 2512 O O . GLY A 1 159 ? -24.10994 -28.13640 19.10604 1.000 25.60000 488 GLY A O 1
ATOM 2516 N N . PHE A 1 160 ? -23.89449 -26.97768 17.18728 1.000 29.89000 489 PHE A N 1
ATOM 2517 C CA . PHE A 1 160 ? -23.14210 -25.88631 17.80301 1.000 28.20000 489 PHE A CA 1
ATOM 2518 C C . PHE A 1 160 ? -23.98180 -25.18813 18.85375 1.000 23.94000 489 PHE A C 1
ATOM 2519 O O . PHE A 1 160 ? -23.50308 -24.89965 19.95387 1.000 24.22000 489 PHE A O 1
ATOM 2536 N N . ALA A 1 161 ? -25.24643 -24.90889 18.52538 1.000 25.66000 490 ALA A N 1
ATOM 2537 C CA . ALA A 1 161 ? -26.10872 -24.17384 19.42367 1.000 23.59000 490 ALA A CA 1
ATOM 2538 C C . ALA A 1 161 ? -26.41304 -25.01417 20.63557 1.000 26.92000 490 ALA A C 1
ATOM 2539 O O . ALA A 1 161 ? -26.46036 -24.49009 21.74882 1.000 26.29000 490 ALA A O 1
ATOM 2546 N N . LYS A 1 162 ? -26.57390 -26.32946 20.42562 1.000 25.48000 491 LYS A N 1
ATOM 2547 C CA . LYS A 1 162 ? -26.82039 -27.25142 21.52669 1.000 27.43000 491 LYS A CA 1
ATOM 2548 C C . LYS A 1 162 ? -25.64798 -27.31304 22.51089 1.000 26.04000 491 LYS A C 1
ATOM 2549 O O . LYS A 1 162 ? -25.85643 -27.18230 23.72266 1.000 23.94000 491 LYS A O 1
ATOM 2568 N N . VAL A 1 163 ? -24.41960 -27.59293 22.02853 1.000 24.05000 492 VAL A N 1
ATOM 2569 C CA . VAL A 1 163 ? -23.27493 -27.67974 22.94814 1.000 27.22000 492 VAL A CA 1
ATOM 2570 C C . VAL A 1 163 ? -23.08080 -26.36612 23.69936 1.000 25.62000 492 VAL A C 1
ATOM 2571 O O . VAL A 1 163 ? -22.67855 -26.37538 24.86783 1.000 28.55000 492 VAL A O 1
ATOM 2584 N N . HIS A 1 164 ? -23.27749 -25.21227 23.02231 1.000 27.09000 493 HIS A N 1
ATOM 2585 C CA . HIS A 1 164 ? -23.11691 -23.91418 23.68942 1.000 29.12000 493 HIS A CA 1
ATOM 2586 C C . HIS A 1 164 ? -24.24654 -23.66206 24.67082 1.000 24.93000 493 HIS A C 1
ATOM 2587 O O . HIS A 1 164 ? -24.00030 -23.18659 25.78374 1.000 24.38000 493 HIS A O 1
ATOM 2601 N N . TYR A 1 165 ? -25.47913 -24.03930 24.32207 1.000 25.06000 494 TYR A N 1
ATOM 2602 C CA . TYR A 1 165 ? -26.58231 -23.91535 25.26964 1.000 26.80000 494 TYR A CA 1
ATOM 2603 C C . TYR A 1 165 ? -26.34777 -24.81976 26.48144 1.000 28.04000 494 TYR A C 1
ATOM 2604 O O . TYR A 1 165 ? -26.55232 -24.41800 27.63495 1.000 22.11000 494 TYR A O 1
ATOM 2622 N N . GLY A 1 166 ? -25.86663 -26.03589 26.23873 1.000 26.27000 495 GLY A N 1
ATOM 2623 C CA . GLY A 1 166 ? -25.53155 -26.90099 27.34326 1.000 24.05000 495 GLY A CA 1
ATOM 2624 C C . GLY A 1 166 ? -24.43156 -26.31304 28.20588 1.000 27.18000 495 GLY A C 1
ATOM 2625 O O . GLY A 1 166 ? -24.45809 -26.45208 29.43227 1.000 25.02000 495 GLY A O 1
ATOM 2629 N N . PHE A 1 167 ? -23.42528 -25.69527 27.57047 1.000 23.75000 496 PHE A N 1
ATOM 2630 C CA . PHE A 1 167 ? -22.31289 -25.11988 28.32381 1.000 25.01000 496 PHE A CA 1
ATOM 2631 C C . PHE A 1 167 ? -22.85336 -24.09094 29.29147 1.000 22.37000 496 PHE A C 1
ATOM 2632 O O . PHE A 1 167 ? -22.47964 -24.05495 30.46994 1.000 26.28000 496 PHE A O 1
ATOM 2649 N N . ILE A 1 168 ? -23.77539 -23.27297 28.81282 1.000 21.18000 497 ILE A N 1
ATOM 2650 C CA . ILE A 1 168 ? -24.34247 -22.20722 29.61229 1.000 22.41000 497 ILE A CA 1
ATOM 2651 C C . ILE A 1 168 ? -25.18504 -22.78032 30.73985 1.000 22.73000 497 ILE A C 1
ATOM 2652 O O . ILE A 1 168 ? -25.12570 -22.31947 31.88591 1.000 23.55000 497 ILE A O 1
ATOM 2668 N N . LEU A 1 169 ? -26.00949 -23.78055 30.42515 1.000 24.59000 498 LEU A N 1
ATOM 2669 C CA . LEU A 1 169 ? -26.81872 -24.41937 31.45015 1.000 25.32000 498 LEU A CA 1
ATOM 2670 C C . LEU A 1 169 ? -25.92526 -24.97187 32.53759 1.000 27.31000 498 LEU A C 1
ATOM 2671 O O . LEU A 1 169 ? -26.16813 -24.76213 33.74047 1.000 25.48000 498 LEU A O 1
ATOM 2687 N N . LYS A 1 170 ? -24.88382 -25.68922 32.12990 1.000 23.45000 499 LYS A N 1
ATOM 2688 C CA . LYS A 1 170 ? -23.97612 -26.27066 33.10796 1.000 25.80000 499 LYS A CA 1
ATOM 2689 C C . LYS A 1 170 ? -23.36890 -25.18549 33.98075 1.000 24.27000 499 LYS A C 1
ATOM 2690 O O . LYS A 1 170 ? -23.26737 -25.34587 35.20054 1.000 26.38000 499 LYS A O 1
ATOM 2709 N N . ALA A 1 171 ? -22.96835 -24.07286 33.37034 1.000 27.52000 500 ALA A N 1
ATOM 2710 C CA . ALA A 1 171 ? -22.35331 -22.97616 34.11371 1.000 27.54000 500 ALA A CA 1
ATOM 2711 C C . ALA A 1 171 ? -23.31954 -22.35653 35.09596 1.000 31.25000 500 ALA A C 1
ATOM 2712 O O . ALA A 1 171 ? -22.87952 -21.79194 36.11425 1.000 27.77000 500 ALA A O 1
ATOM 2719 N N . GLN A 1 172 ? -24.63760 -22.44819 34.82485 1.000 26.49000 501 GLN A N 1
ATOM 2720 C CA . GLN A 1 172 ? -25.65594 -21.96146 35.75794 1.000 27.80000 501 GLN A CA 1
ATOM 2721 C C . GLN A 1 172 ? -26.05785 -23.00718 36.78369 1.000 25.47000 501 GLN A C 1
ATOM 2722 O O . GLN A 1 172 ? -27.05119 -22.81886 37.47707 1.000 26.31000 501 GLN A O 1
ATOM 2736 N N . ASN A 1 173 ? -25.36826 -24.13363 36.81835 1.000 28.43000 502 ASN A N 1
ATOM 2737 C CA . ASN A 1 173 ? -25.63818 -25.24209 37.71427 1.000 28.71000 502 ASN A CA 1
ATOM 2738 C C . ASN A 1 173 ? -26.90786 -25.98791 37.38362 1.000 32.04000 502 ASN A C 1
ATOM 2739 O O . ASN A 1 173 ? -27.49311 -26.62996 38.26941 1.000 33.36000 502 ASN A O 1
ATOM 2750 N N . LYS A 1 174 ? -27.36738 -25.90032 36.14387 1.000 27.66000 503 LYS A N 1
ATOM 2751 C CA . LYS A 1 174 ? -28.49355 -26.70646 35.67814 1.000 28.00000 503 LYS A CA 1
ATOM 2752 C C . LYS A 1 174 ? -27.95505 -28.02082 35.11614 1.000 28.26000 503 LYS A C 1
ATOM 2753 O O . LYS A 1 174 ? -27.92424 -28.28123 33.90983 1.000 24.16000 503 LYS A O 1
ATOM 2772 N N . ILE A 1 175 ? -27.50747 -28.86252 36.04249 1.000 26.70000 504 ILE A N 1
ATOM 2773 C CA . ILE A 1 175 ? -26.61571 -29.94998 35.65941 1.000 28.92000 504 ILE A CA 1
ATOM 2774 C C . ILE A 1 175 ? -27.36051 -30.95624 34.81644 1.000 27.09000 504 ILE A C 1
ATOM 2775 O O . ILE A 1 175 ? -26.95041 -31.27971 33.69565 1.000 28.84000 504 ILE A O 1
ATOM 2791 N N . ALA A 1 176 ? -28.46146 -31.48124 35.34514 1.000 30.75000 505 ALA A N 1
ATOM 2792 C CA . ALA A 1 176 ? -29.19615 -32.49692 34.60032 1.000 33.62000 505 ALA A CA 1
ATOM 2793 C C . ALA A 1 176 ? -29.67142 -31.94055 33.26282 1.000 28.73000 505 ALA A C 1
ATOM 2794 O O . ALA A 1 176 ? -29.53866 -32.60392 32.23052 1.000 25.20000 505 ALA A O 1
ATOM 2801 N N . GLU A 1 177 ? -30.19382 -30.70134 33.26064 1.000 31.25000 506 GLU A N 1
ATOM 2802 C CA . GLU A 1 177 ? -30.69259 -30.11127 32.01714 1.000 30.86000 506 GLU A CA 1
ATOM 2803 C C . GLU A 1 177 ? -29.59455 -30.02095 30.96795 1.000 30.75000 506 GLU A C 1
ATOM 2804 O O . GLU A 1 177 ? -29.84469 -30.23920 29.78294 1.000 27.68000 506 GLU A O 1
ATOM 2816 N N . SER A 1 178 ? -28.35565 -29.75067 31.38125 1.000 30.10000 507 SER A N 1
ATOM 2817 C CA . SER A 1 178 ? -27.30700 -29.53340 30.40898 1.000 22.70000 507 SER A CA 1
ATOM 2818 C C . SER A 1 178 ? -26.87377 -30.80509 29.70766 1.000 24.63000 507 SER A C 1
ATOM 2819 O O . SER A 1 178 ? -26.32102 -30.74268 28.60911 1.000 23.51000 507 SER A O 1
ATOM 2827 N N . ILE A 1 179 ? -27.03546 -31.95890 30.33189 1.000 23.33000 508 ILE A N 1
ATOM 2828 C CA . ILE A 1 179 ? -26.42732 -33.18287 29.78635 1.000 23.37000 508 ILE A CA 1
ATOM 2829 C C . ILE A 1 179 ? -26.92793 -33.50341 28.40912 1.000 27.49000 508 ILE A C 1
ATOM 2830 O O . ILE A 1 179 ? -26.10924 -33.80124 27.50058 1.000 21.27000 508 ILE A O 1
ATOM 2846 N N . PRO A 1 180 ? -28.24025 -33.57852 28.11939 1.000 31.15000 509 PRO A N 1
ATOM 2847 C CA . PRO A 1 180 ? -28.67159 -33.93527 26.76199 1.000 30.81000 509 PRO A CA 1
ATOM 2848 C C . PRO A 1 180 ? -28.18008 -32.97185 25.68638 1.000 27.35000 509 PRO A C 1
ATOM 2849 O O . PRO A 1 180 ? -27.84785 -33.40010 24.57121 1.000 24.86000 509 PRO A O 1
ATOM 2860 N N . TYR A 1 181 ? -28.12215 -31.66958 25.99025 1.000 27.92000 510 TYR A N 1
ATOM 2861 C CA . TYR A 1 181 ? -27.60835 -30.70856 25.01126 1.000 28.46000 510 TYR A CA 1
ATOM 2862 C C . TYR A 1 181 ? -26.12804 -30.93060 24.72786 1.000 28.28000 510 TYR A C 1
ATOM 2863 O O . TYR A 1 181 ? -25.71797 -31.03066 23.56607 1.000 23.55000 510 TYR A O 1
ATOM 2881 N N . LEU A 1 182 ? -25.29959 -30.99672 25.77430 1.000 28.33000 511 LEU A N 1
ATOM 2882 C CA . LEU A 1 182 ? -23.87801 -31.25384 25.57471 1.000 28.55000 511 LEU A CA 1
ATOM 2883 C C . LEU A 1 182 ? -23.65449 -32.52937 24.77626 1.000 30.53000 511 LEU A C 1
ATOM 2884 O O . LEU A 1 182 ? -22.83210 -32.55640 23.84385 1.000 26.38000 511 LEU A O 1
ATOM 2900 N N . LYS A 1 183 ? -24.38417 -33.60123 25.12306 1.000 35.19000 512 LYS A N 1
ATOM 2901 C CA . LYS A 1 183 ? -24.13231 -34.91513 24.52504 1.000 35.44000 512 LYS A CA 1
ATOM 2902 C C . LYS A 1 183 ? -24.62403 -34.97408 23.08182 1.000 30.34000 512 LYS A C 1
ATOM 2903 O O . LYS A 1 183 ? -23.91107 -35.45278 22.19517 1.000 28.01000 512 LYS A O 1
ATOM 2922 N N . GLU A 1 184 ? -25.85020 -34.49991 22.83993 1.000 31.92000 513 GLU A N 1
ATOM 2923 C CA . GLU A 1 184 ? -26.38775 -34.44917 21.47552 1.000 33.31000 513 GLU A CA 1
ATOM 2924 C C . GLU A 1 184 ? -25.57600 -33.50447 20.60829 1.000 31.32000 513 GLU A C 1
ATOM 2925 O O . GLU A 1 184 ? -25.33220 -33.78540 19.43430 1.000 31.54000 513 GLU A O 1
ATOM 2937 N N . GLY A 1 185 ? -25.13275 -32.38558 21.16849 1.000 30.07000 514 GLY A N 1
ATOM 2938 C CA . GLY A 1 185 ? -24.31259 -31.47735 20.38788 1.000 30.88000 514 GLY A CA 1
ATOM 2939 C C . GLY A 1 185 ? -23.00472 -32.10212 19.95363 1.000 24.91000 514 GLY A C 1
ATOM 2940 O O . GLY A 1 185 ? -22.60287 -31.97616 18.80329 1.000 27.88000 514 GLY A O 1
ATOM 2944 N N . ILE A 1 186 ? -22.30155 -32.75704 20.88725 1.000 28.18000 515 ILE A N 1
ATOM 2945 C CA . ILE A 1 186 ? -21.03628 -33.40769 20.54902 1.000 29.96000 515 ILE A CA 1
ATOM 2946 C C . ILE A 1 186 ? -21.26080 -34.50472 19.51607 1.000 27.31000 515 ILE A C 1
ATOM 2947 O O . ILE A 1 186 ? -20.52515 -34.61888 18.53512 1.000 34.79000 515 ILE A O 1
ATOM 2963 N N . GLU A 1 187 ? -22.24282 -35.36405 19.76911 1.000 34.62000 516 GLU A N 1
ATOM 2964 C CA . GLU A 1 187 ? -22.57877 -36.43760 18.84044 1.000 41.93000 516 GLU A CA 1
ATOM 2965 C C . GLU A 1 187 ? -22.97318 -35.89810 17.47196 1.000 33.24000 516 GLU A C 1
ATOM 2966 O O . GLU A 1 187 ? -22.79411 -36.60049 16.47390 1.000 32.20000 516 GLU A O 1
ATOM 2978 N N . SER A 1 188 ? -23.45844 -34.64876 17.38153 1.000 32.83000 517 SER A N 1
ATOM 2979 C CA . SER A 1 188 ? -23.81110 -34.10678 16.06639 1.000 32.86000 517 SER A CA 1
ATOM 2980 C C . SER A 1 188 ? -22.62095 -34.09394 15.11994 1.000 33.85000 517 SER A C 1
ATOM 2981 O O . SER A 1 188 ? -22.80317 -34.11404 13.89520 1.000 36.24000 517 SER A O 1
ATOM 2989 N N . GLY A 1 189 ? -21.40223 -33.99884 15.64807 1.000 28.83000 518 GLY A N 1
ATOM 2990 C CA . GLY A 1 189 ? -20.23785 -33.75679 14.82588 1.000 29.80000 518 GLY A CA 1
ATOM 2991 C C . GLY A 1 189 ? -20.25921 -32.47986 14.01170 1.000 29.50000 518 GLY A C 1
ATOM 2992 O O . GLY A 1 189 ? -19.45326 -32.34524 13.08234 1.000 29.49000 518 GLY A O 1
ATOM 2996 N N . ASP A 1 190 ? -21.15920 -31.54550 14.31757 1.000 26.31000 519 ASP A N 1
ATOM 2997 C CA . ASP A 1 190 ? -21.20310 -30.30704 13.55242 1.000 24.58000 519 ASP A CA 1
ATOM 2998 C C . ASP A 1 190 ? -19.91545 -29.52487 13.78977 1.000 34.28000 519 ASP A C 1
ATOM 2999 O O . ASP A 1 190 ? -19.28045 -29.66867 14.84111 1.000 31.41000 519 ASP A O 1
ATOM 3008 N N . PRO A 1 191 ? -19.53825 -28.65680 12.86303 1.000 38.08000 520 PRO A N 1
ATOM 3009 C CA . PRO A 1 191 ? -18.35172 -27.81427 13.07564 1.000 33.99000 520 PRO A CA 1
ATOM 3010 C C . PRO A 1 191 ? -18.45620 -26.99387 14.34717 1.000 27.99000 520 PRO A C 1
ATOM 3011 O O . PRO A 1 191 ? -19.49397 -26.37756 14.63458 1.000 26.33000 520 PRO A O 1
ATOM 3022 N N . GLY A 1 192 ? -17.36990 -27.01219 15.12174 1.000 27.45000 521 GLY A N 1
ATOM 3023 C CA . GLY A 1 192 ? -17.30341 -26.31698 16.38414 1.000 24.87000 521 GLY A CA 1
ATOM 3024 C C . GLY A 1 192 ? -17.72065 -27.12000 17.59271 1.000 30.68000 521 GLY A C 1
ATOM 3025 O O . GLY A 1 192 ? -17.61575 -26.59836 18.71874 1.000 28.92000 521 GLY A O 1
ATOM 3029 N N . THR A 1 193 ? -18.18792 -28.36997 17.41917 1.000 31.09000 522 THR A N 1
ATOM 3030 C CA . THR A 1 193 ? -18.66817 -29.13071 18.56515 1.000 29.76000 522 THR A CA 1
ATOM 3031 C C . THR A 1 193 ? -17.60620 -30.03048 19.14919 1.000 29.78000 522 THR A C 1
ATOM 3032 O O . THR A 1 193 ? -17.74697 -30.44829 20.29801 1.000 28.57000 522 THR A O 1
ATOM 3043 N N . ASP A 1 194 ? -16.57232 -30.36509 18.37385 1.000 27.08000 523 ASP A N 1
ATOM 3044 C CA . ASP A 1 194 ? -15.50086 -31.25224 18.82208 1.000 29.93000 523 ASP A CA 1
ATOM 3045 C C . ASP A 1 194 ? -14.44461 -30.40112 19.52048 1.000 35.74000 523 ASP A C 1
ATOM 3046 O O . ASP A 1 194 ? -13.34339 -30.15217 19.01464 1.000 33.50000 523 ASP A O 1
ATOM 3055 N N . ASP A 1 195 ? -14.79469 -29.99252 20.72989 1.000 29.46000 524 ASP A N 1
ATOM 3056 C CA . ASP A 1 195 ? -14.03161 -29.06858 21.54332 1.000 26.22000 524 ASP A CA 1
ATOM 3057 C C . ASP A 1 195 ? -13.94189 -29.64714 22.94332 1.000 25.75000 524 ASP A C 1
ATOM 3058 O O . ASP A 1 195 ? -14.95948 -30.06928 23.50338 1.000 22.81000 524 ASP A O 1
ATOM 3067 N N . GLY A 1 196 ? -12.73823 -29.60855 23.52745 1.000 29.48000 525 GLY A N 1
ATOM 3068 C CA . GLY A 1 196 ? -12.52049 -30.22428 24.82952 1.000 29.82000 525 GLY A CA 1
ATOM 3069 C C . GLY A 1 196 ? -13.36591 -29.64139 25.93674 1.000 21.60000 525 GLY A C 1
ATOM 3070 O O . GLY A 1 196 ? -13.64319 -30.31135 26.93403 1.000 24.13000 525 GLY A O 1
ATOM 3074 N N . ARG A 1 197 ? -13.79725 -28.38917 25.79267 1.000 25.04000 526 ARG A N 1
ATOM 3075 C CA . ARG A 1 197 ? -14.61364 -27.80667 26.84626 1.000 26.85000 526 ARG A CA 1
ATOM 3076 C C . ARG A 1 197 ? -15.92667 -28.56337 27.03525 1.000 26.49000 526 ARG A C 1
ATOM 3077 O O . ARG A 1 197 ? -16.48557 -28.57552 28.13448 1.000 24.85000 526 ARG A O 1
ATOM 3098 N N . PHE A 1 198 ? -16.47766 -29.10593 25.94862 1.000 26.26000 527 PHE A N 1
ATOM 3099 C CA . PHE A 1 198 ? -17.78047 -29.75764 25.98891 1.000 22.43000 527 PHE A CA 1
ATOM 3100 C C . PHE A 1 198 ? -17.64361 -31.18047 26.49841 1.000 23.30000 527 PHE A C 1
ATOM 3101 O O . PHE A 1 198 ? -18.45604 -31.61244 27.31536 1.000 24.57000 527 PHE A O 1
ATOM 3118 N N . TYR A 1 199 ? -16.59936 -31.90639 26.08873 1.000 24.45000 528 TYR A N 1
ATOM 3119 C CA . TYR A 1 199 ? -16.30853 -33.19410 26.73133 1.000 26.42000 528 TYR A CA 1
ATOM 3120 C C . TYR A 1 199 ? -16.07303 -33.01316 28.22184 1.000 27.17000 528 TYR A C 1
ATOM 3121 O O . TYR A 1 199 ? -16.56545 -33.78241 29.05948 1.000 30.18000 528 TYR A O 1
ATOM 3139 N N . PHE A 1 200 ? -15.28192 -32.00704 28.56868 1.000 31.44000 529 PHE A N 1
ATOM 3140 C CA . PHE A 1 200 ? -14.95597 -31.75395 29.96850 1.000 30.37000 529 PHE A CA 1
ATOM 3141 C C . PHE A 1 200 ? -16.22516 -31.59566 30.79999 1.000 26.61000 529 PHE A C 1
ATOM 3142 O O . PHE A 1 200 ? -16.40749 -32.24900 31.83672 1.000 24.55000 529 PHE A O 1
ATOM 3159 N N . HIS A 1 201 ? -17.11272 -30.72239 30.35421 1.000 24.31000 530 HIS A N 1
ATOM 3160 C CA . HIS A 1 201 ? -18.28064 -30.37609 31.11908 1.000 27.39000 530 HIS A CA 1
ATOM 3161 C C . HIS A 1 201 ? -19.37625 -31.41618 31.01878 1.000 29.30000 530 HIS A C 1
ATOM 3162 O O . HIS A 1 201 ? -20.16947 -31.50868 31.94945 1.000 27.86000 530 HIS A O 1
ATOM 3176 N N . LEU A 1 202 ? -19.44366 -32.20693 29.94326 1.000 26.67000 531 LEU A N 1
ATOM 3177 C CA . LEU A 1 202 ? -20.41837 -33.30238 29.93069 1.000 27.54000 531 LEU A CA 1
ATOM 3178 C C . LEU A 1 202 ? -20.02585 -34.36857 30.94415 1.000 28.43000 531 LEU A C 1
ATOM 3179 O O . LEU A 1 202 ? -20.84953 -34.79053 31.76728 1.000 23.60000 531 LEU A O 1
ATOM 3195 N N . GLY A 1 203 ? -18.76055 -34.81897 30.89226 1.000 27.48000 532 GLY A N 1
ATOM 3196 C CA . GLY A 1 203 ? -18.28819 -35.78994 31.86503 1.000 28.24000 532 GLY A CA 1
ATOM 3197 C C . GLY A 1 203 ? -18.48631 -35.31303 33.28682 1.000 29.68000 532 GLY A C 1
ATOM 3198 O O . GLY A 1 203 ? -18.92090 -36.07462 34.16345 1.000 26.77000 532 GLY A O 1
ATOM 3202 N N . ASP A 1 204 ? -18.20256 -34.03813 33.53665 1.000 27.05000 533 ASP A N 1
ATOM 3203 C CA . ASP A 1 204 ? -18.36348 -33.51687 34.87645 1.000 27.35000 533 ASP A CA 1
ATOM 3204 C C . ASP A 1 204 ? -19.83713 -33.46946 35.28029 1.000 29.82000 533 ASP A C 1
ATOM 3205 O O . ASP A 1 204 ? -20.18487 -33.79672 36.41606 1.000 27.66000 533 ASP A O 1
ATOM 3214 N N . ALA A 1 205 ? -20.72530 -33.05684 34.36463 1.000 27.45000 534 ALA A N 1
ATOM 3215 C CA . ALA A 1 205 ? -22.14460 -33.01653 34.69672 1.000 26.30000 534 ALA A CA 1
ATOM 3216 C C . ALA A 1 205 ? -22.63732 -34.40941 35.01492 1.000 27.32000 534 ALA A C 1
ATOM 3217 O O . ALA A 1 205 ? -23.44981 -34.61081 35.92564 1.000 26.28000 534 ALA A O 1
ATOM 3224 N N . MET A 1 206 ? -22.12493 -35.39028 34.27472 1.000 27.82000 535 MET A N 1
ATOM 3225 C CA . MET A 1 206 ? -22.53308 -36.77125 34.49564 1.000 34.93000 535 MET A CA 1
ATOM 3226 C C . MET A 1 206 ? -22.02109 -37.27191 35.83477 1.000 33.84000 535 MET A C 1
ATOM 3227 O O . MET A 1 206 ? -22.75466 -37.93058 36.58438 1.000 36.03000 535 MET A O 1
ATOM 3241 N N . GLN A 1 207 ? -20.77171 -36.94969 36.16911 1.000 32.73000 536 GLN A N 1
ATOM 3242 C CA . GLN A 1 207 ? -20.24292 -37.35750 37.46046 1.000 36.51000 536 GLN A CA 1
ATOM 3243 C C . GLN A 1 207 ? -21.12535 -36.84657 38.57672 1.000 31.34000 536 GLN A C 1
ATOM 3244 O O . GLN A 1 207 ? -21.42160 -37.57176 39.52513 1.000 33.09000 536 GLN A O 1
ATOM 3258 N N . ARG A 1 208 ? -21.57777 -35.60280 38.46825 1.000 22.28000 537 ARG A N 1
ATOM 3259 C CA . ARG A 1 208 ? -22.31840 -34.97008 39.53980 1.000 30.01000 537 ARG A CA 1
ATOM 3260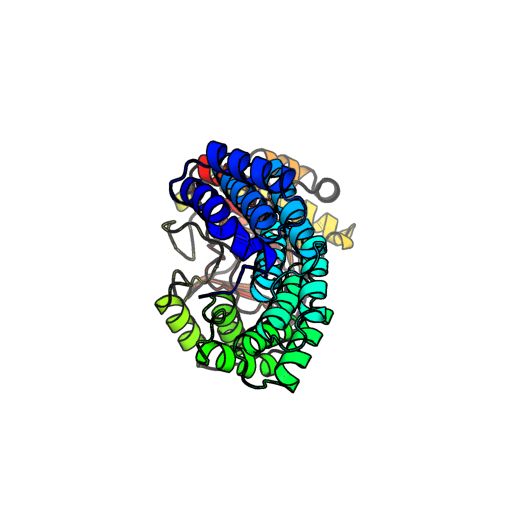 C C . ARG A 1 208 ? -23.67635 -35.62578 39.76864 1.000 39.48000 537 ARG A C 1
ATOM 3261 O O . ARG A 1 208 ? -24.19176 -35.60647 40.90076 1.000 30.92000 537 ARG A O 1
ATOM 3282 N N . VAL A 1 209 ? -24.28751 -36.15972 38.70338 1.000 31.66000 538 VAL A N 1
ATOM 3283 C CA . VAL A 1 209 ? -25.58798 -36.79033 38.82838 1.000 33.83000 538 VAL A CA 1
ATOM 3284 C C . VAL A 1 209 ? -25.47154 -38.28390 39.01268 1.000 33.98000 538 VAL A C 1
ATOM 3285 O O . VAL A 1 209 ? -26.49210 -38.98254 39.03828 1.000 39.61000 538 VAL A O 1
ATOM 3298 N N . GLY A 1 210 ? -24.26111 -38.80705 39.10787 1.000 34.22000 539 GLY A N 1
ATOM 3299 C CA . GLY A 1 210 ? -24.10643 -40.20984 39.35678 1.000 40.70000 539 GLY A CA 1
ATOM 3300 C C . GLY A 1 210 ? -24.26555 -41.07218 38.14022 1.000 42.65000 539 GLY A C 1
ATOM 3301 O O . GLY A 1 210 ? -24.63903 -42.24311 38.26901 1.000 47.11000 539 GLY A O 1
ATOM 3305 N N . ASN A 1 211 ? -23.95881 -40.54830 36.96254 1.000 35.99000 540 ASN A N 1
ATOM 3306 C CA . ASN A 1 211 ? -24.04565 -41.30257 35.72309 1.000 38.59000 540 ASN A CA 1
ATOM 3307 C C . ASN A 1 211 ? -22.73847 -42.02250 35.41004 1.000 47.10000 540 ASN A C 1
ATOM 3308 O O . ASN A 1 211 ? -21.70776 -41.38040 35.19168 1.000 45.21000 540 ASN A O 1
ATOM 3319 N N . LYS A 1 212 ? -22.81382 -43.35243 35.28140 1.000 50.90000 541 LYS A N 1
ATOM 3320 C CA . LYS A 1 212 ? -21.62067 -44.18976 35.15350 1.000 52.77000 541 LYS A CA 1
ATOM 3321 C C . LYS A 1 212 ? -20.82734 -43.92501 33.88622 1.000 42.66000 541 LYS A C 1
ATOM 3322 O O . LYS A 1 212 ? -19.68786 -44.39146 33.76975 1.000 45.32000 541 LYS A O 1
ATOM 3326 N N . GLU A 1 213 ? -21.39920 -43.21999 32.92488 1.000 40.81000 542 GLU A N 1
ATOM 3327 C CA . GLU A 1 213 ? -20.83461 -43.12402 31.58747 1.000 45.78000 542 GLU A CA 1
ATOM 3328 C C . GLU A 1 213 ? -19.86732 -41.96191 31.44098 1.000 44.91000 542 GLU A C 1
ATOM 3329 O O . GLU A 1 213 ? -19.25833 -41.79996 30.37693 1.000 40.83000 542 GLU A O 1
ATOM 3341 N N . ALA A 1 214 ? -19.70184 -41.16481 32.48955 1.000 38.83000 543 ALA A N 1
ATOM 3342 C CA . ALA A 1 214 ? -18.86277 -39.98764 32.39052 1.000 34.97000 543 ALA A CA 1
ATOM 3343 C C . ALA A 1 214 ? -17.52442 -40.32334 31.75175 1.000 36.34000 543 ALA A C 1
ATOM 3344 O O . ALA A 1 214 ? -17.05417 -39.63136 30.83963 1.000 34.49000 543 ALA A O 1
ATOM 3351 N N . TYR A 1 215 ? -16.89682 -41.40034 32.21047 1.000 34.42000 544 TYR A N 1
ATOM 3352 C CA . TYR A 1 215 ? -15.52945 -41.68038 31.80350 1.000 36.36000 544 TYR A CA 1
ATOM 3353 C C . TYR A 1 215 ? -15.43658 -42.17756 30.38015 1.000 38.82000 544 TYR A C 1
ATOM 3354 O O . TYR A 1 215 ? -14.35291 -42.12850 29.78702 1.000 37.69000 544 TYR A O 1
ATOM 3372 N N . LYS A 1 216 ? -16.54040 -42.66392 29.82260 1.000 35.57000 545 LYS A N 1
ATOM 3373 C CA . LYS A 1 216 ? -16.56957 -42.91047 28.39623 1.000 37.46000 545 LYS A CA 1
ATOM 3374 C C . LYS A 1 216 ? -16.36667 -41.60586 27.65319 1.000 36.39000 545 LYS A C 1
ATOM 3375 O O . LYS A 1 216 ? -15.63853 -41.56233 26.65844 1.000 39.97000 545 LYS A O 1
ATOM 3385 N N . TRP A 1 217 ? -16.94708 -40.51498 28.15530 1.000 32.17000 546 TRP A N 1
ATOM 3386 C CA . TRP A 1 217 ? -16.73128 -39.22808 27.49964 1.000 37.92000 546 TRP A CA 1
ATOM 3387 C C . TRP A 1 217 ? -15.30807 -38.71689 27.71720 1.000 36.55000 546 TRP A C 1
ATOM 3388 O O . TRP A 1 217 ? -14.67797 -38.20125 26.78494 1.000 32.61000 546 TRP A O 1
ATOM 3409 N N . TYR A 1 218 ? -14.77152 -38.85685 28.92466 1.000 38.60000 547 TYR A N 1
ATOM 3410 C CA . TYR A 1 218 ? -13.36171 -38.54903 29.13369 1.000 34.74000 547 TYR A CA 1
ATOM 3411 C C . TYR A 1 218 ? -12.47953 -39.38504 28.19692 1.000 40.96000 547 TYR A C 1
ATOM 3412 O O . TYR A 1 218 ? -11.59158 -38.84790 27.51355 1.000 36.49000 547 TYR A O 1
ATOM 3430 N N . GLU A 1 219 ? -12.75453 -40.69392 28.08646 1.000 43.25000 548 GLU A N 1
ATOM 3431 C CA . GLU A 1 219 ? -11.93854 -41.52900 27.21173 1.000 39.59000 548 GLU A CA 1
ATOM 3432 C C . GLU A 1 219 ? -12.03452 -41.04524 25.76455 1.000 38.21000 548 GLU A C 1
ATOM 3433 O O . GLU A 1 219 ? -11.02195 -40.97176 25.06792 1.000 38.63000 548 GLU A O 1
ATOM 3437 N N . LEU A 1 220 ? -13.24127 -40.70313 25.30018 1.000 44.46000 549 LEU A N 1
ATOM 3438 C CA . LEU A 1 220 ? -13.35198 -40.21624 23.92430 1.000 37.49000 549 LEU A CA 1
ATOM 3439 C C . LEU A 1 220 ? -12.60933 -38.90645 23.76708 1.000 33.54000 549 LEU A C 1
ATOM 3440 O O . LEU A 1 220 ? -11.94536 -38.67633 22.74854 1.000 34.71000 549 LEU A O 1
ATOM 3447 N N . GLY A 1 221 ? -12.70851 -38.03563 24.78278 1.000 39.90000 550 GLY A N 1
ATOM 3448 C CA . GLY A 1 221 ? -12.05599 -36.73208 24.71911 1.000 32.25000 550 GLY A CA 1
ATOM 3449 C C . GLY A 1 221 ? -10.55386 -36.85806 24.67669 1.000 31.95000 550 GLY A C 1
ATOM 3450 O O . GLY A 1 221 ? -9.87139 -36.09074 23.99692 1.000 32.47000 550 GLY A O 1
ATOM 3454 N N . HIS A 1 222 ? -10.02263 -37.85418 25.37326 1.000 32.07000 551 HIS A N 1
ATOM 3455 C CA . HIS A 1 222 ? -8.60672 -38.17568 25.24807 1.000 39.76000 551 HIS A CA 1
ATOM 3456 C C . HIS A 1 222 ? -8.27912 -38.78517 23.88611 1.000 40.74000 551 HIS A C 1
ATOM 3457 O O . HIS A 1 222 ? -7.25744 -38.44010 23.27662 1.000 38.47000 551 HIS A O 1
ATOM 3471 N N . LYS A 1 223 ? -9.13081 -39.68571 23.38307 1.000 33.58000 552 LYS A N 1
ATOM 3472 C CA . LYS A 1 223 ? -8.88704 -40.24251 22.04823 1.000 36.38000 552 LYS A CA 1
ATOM 3473 C C . LYS A 1 223 ? -8.81872 -39.14063 21.00492 1.000 36.60000 552 LYS A C 1
ATOM 3474 O O . LYS A 1 223 ? -7.97479 -39.17194 20.09897 1.000 33.54000 552 LYS A O 1
ATOM 3478 N N . ARG A 1 224 ? -9.68721 -38.14254 21.11719 1.000 34.85000 553 ARG A N 1
ATOM 3479 C CA . ARG A 1 224 ? -9.74132 -37.06007 20.14864 1.000 37.23000 553 ARG A CA 1
ATOM 3480 C C . ARG A 1 224 ? -8.77580 -35.92632 20.45974 1.000 36.92000 553 ARG A C 1
ATOM 3481 O O . ARG A 1 224 ? -8.91553 -34.84968 19.87187 1.000 39.73000 553 ARG A O 1
ATOM 3502 N N . GLY A 1 225 ? -7.83162 -36.12515 21.38030 1.000 36.77000 554 GLY A N 1
ATOM 3503 C CA . GLY A 1 225 ? -6.72164 -35.21088 21.58344 1.000 32.85000 554 GLY A CA 1
ATOM 3504 C C . GLY A 1 225 ? -6.96594 -34.01980 22.48450 1.000 38.53000 554 GLY A C 1
ATOM 3505 O O . GLY A 1 225 ? -6.12574 -33.11508 22.51513 1.000 41.92000 554 GLY A O 1
ATOM 3509 N N . HIS A 1 226 ? -8.07798 -33.97090 23.21568 1.000 32.03000 555 HIS A N 1
ATOM 3510 C CA . HIS A 1 226 ? -8.34229 -32.80105 24.04700 1.000 30.74000 555 HIS A CA 1
ATOM 3511 C C . HIS A 1 226 ? -7.76386 -32.92477 25.45911 1.000 30.74000 555 HIS A C 1
ATOM 3512 O O . HIS A 1 226 ? -7.51909 -31.90499 26.12002 1.000 32.82000 555 HIS A O 1
ATOM 3526 N N . PHE A 1 227 ? -7.52770 -34.14178 25.91627 1.000 33.07000 556 PHE A N 1
ATOM 3527 C CA . PHE A 1 227 ? -7.07558 -34.40823 27.27007 1.000 30.82000 556 PHE A CA 1
ATOM 3528 C C . PHE A 1 227 ? -5.77540 -35.17986 27.17890 1.000 33.69000 556 PHE A C 1
ATOM 3529 O O . PHE A 1 227 ? -5.66984 -36.11318 26.38769 1.000 41.09000 556 PHE A O 1
ATOM 3546 N N . ALA A 1 228 ? -4.79773 -34.80268 27.99997 1.000 33.50000 557 ALA A N 1
ATOM 3547 C CA . ALA A 1 228 ? -3.56442 -35.56402 28.09003 1.000 29.12000 557 ALA A CA 1
ATOM 3548 C C . ALA A 1 228 ? -3.85574 -36.99754 28.50061 1.000 32.94000 557 ALA A C 1
ATOM 3549 O O . ALA A 1 228 ? -3.21972 -37.94598 28.00914 1.000 37.01000 557 ALA A O 1
ATOM 3556 N N . SER A 1 229 ? -4.83030 -37.17591 29.37723 1.000 34.97000 558 SER A N 1
ATOM 3557 C CA . SER A 1 229 ? -5.30279 -38.49307 29.77033 1.000 27.98000 558 SER A CA 1
ATOM 3558 C C . SER A 1 229 ? -6.70503 -38.33819 30.34096 1.000 27.58000 558 SER A C 1
ATOM 3559 O O . SER A 1 229 ? -7.24711 -37.23242 30.48186 1.000 31.14000 558 SER A O 1
ATOM 3567 N N . VAL A 1 230 ? -7.28566 -39.47767 30.65625 1.000 28.64000 559 VAL A N 1
ATOM 3568 C CA . VAL A 1 230 ? -8.60010 -39.55412 31.25122 1.000 37.33000 559 VAL A CA 1
ATOM 3569 C C . VAL A 1 230 ? -8.61984 -38.86322 32.59787 1.000 37.14000 559 VAL A C 1
ATOM 3570 O O . VAL A 1 230 ? -9.61655 -38.21818 32.95408 1.000 27.30000 559 VAL A O 1
ATOM 3583 N N A TRP A 1 231 ? -7.54006 -38.98251 33.37534 0.480 36.58000 560 TRP A N 1
ATOM 3584 N N B TRP A 1 231 ? -7.51506 -38.95659 33.35135 0.520 36.58000 560 TRP A N 1
ATOM 3585 C CA A TRP A 1 231 ? -7.49272 -38.33192 34.68034 0.480 37.41000 560 TRP A CA 1
ATOM 3586 C CA B TRP A 1 231 ? -7.40531 -38.37585 34.68609 0.520 37.38000 560 TRP A CA 1
ATOM 3587 C C A TRP A 1 231 ? -7.06552 -36.86143 34.60059 0.480 32.24000 560 TRP A C 1
ATOM 3588 C C B TRP A 1 231 ? -6.95434 -36.91268 34.66517 0.520 32.26000 560 TRP A C 1
ATOM 3589 O O A TRP A 1 231 ? -7.53601 -36.04303 35.40106 0.480 29.71000 560 TRP A O 1
ATOM 3590 O O B TRP A 1 231 ? -7.32241 -36.14487 35.56173 0.520 29.70000 560 TRP A O 1
ATOM 3631 N N . GLN A 1 232 ? -6.19693 -36.49281 33.65666 1.000 29.31000 561 GLN A N 1
ATOM 3632 C CA . GLN A 1 232 ? -5.64454 -35.13861 33.57935 1.000 27.54000 561 GLN A CA 1
ATOM 3633 C C . GLN A 1 232 ? -6.30453 -34.36292 32.43279 1.000 28.33000 561 GLN A C 1
ATOM 3634 O O . GLN A 1 232 ? -5.93820 -34.52566 31.26570 1.000 25.52000 561 GLN A O 1
ATOM 3649 N N . ARG A 1 233 ? -7.23513 -33.46844 32.76967 1.000 26.14000 562 ARG A N 1
ATOM 3650 C CA . ARG A 1 233 ? -8.17190 -32.94944 31.77478 1.000 25.78000 562 ARG A CA 1
ATOM 3651 C C . ARG A 1 233 ? -8.07850 -31.44343 31.59567 1.000 23.32000 562 ARG A C 1
ATOM 3652 O O . ARG A 1 233 ? -8.99438 -30.83668 31.05051 1.000 26.89000 562 ARG A O 1
ATOM 3673 N N . SER A 1 234 ? -6.98755 -30.83614 32.03027 1.000 23.29000 563 SER A N 1
ATOM 3674 C CA . SER A 1 234 ? -6.78292 -29.41972 31.81019 1.000 21.57000 563 SER A CA 1
ATOM 3675 C C . SER A 1 234 ? -6.69996 -29.13047 30.31967 1.000 21.51000 563 SER A C 1
ATOM 3676 O O . SER A 1 234 ? -6.28414 -29.97317 29.52905 1.000 25.05000 563 SER A O 1
ATOM 3684 N N . LEU A 1 235 ? -6.99952 -27.89090 29.96161 1.000 23.77000 564 LEU A N 1
ATOM 3685 C CA . LEU A 1 235 ? -7.12857 -27.50424 28.56376 1.000 27.86000 564 LEU A CA 1
ATOM 3686 C C . LEU A 1 235 ? -6.17109 -26.39757 28.14146 1.000 24.98000 564 LEU A C 1
ATOM 3687 O O . LEU A 1 235 ? -6.16168 -26.03583 26.96725 1.000 25.79000 564 LEU A O 1
ATOM 3703 N N . TYR A 1 236 ? -5.37066 -25.84195 29.05319 1.000 24.89000 565 TYR A N 1
ATOM 3704 C CA . TYR A 1 236 ? -4.38049 -24.80987 28.73618 1.000 22.22000 565 TYR A CA 1
ATOM 3705 C C . TYR A 1 236 ? -3.01449 -25.37115 29.09589 1.000 31.52000 565 TYR A C 1
ATOM 3706 O O . TYR A 1 236 ? -2.46820 -25.11011 30.17025 1.000 28.05000 565 TYR A O 1
ATOM 3724 N N . ASN A 1 237 ? -2.44295 -26.15528 28.18509 1.000 30.25000 566 ASN A N 1
ATOM 3725 C CA . ASN A 1 237 ? -1.26769 -26.93970 28.51276 1.000 32.58000 566 ASN A CA 1
ATOM 3726 C C . ASN A 1 237 ? -0.06027 -26.57859 27.66932 1.000 35.75000 566 ASN A C 1
ATOM 3727 O O . ASN A 1 237 ? -0.17586 -25.93320 26.61861 1.000 36.23000 566 ASN A O 1
ATOM 3738 N N . VAL A 1 238 ? 1.10087 -26.96289 28.21764 1.000 29.59000 567 VAL A N 1
ATOM 3739 C CA . VAL A 1 238 ? 2.35475 -27.16463 27.49604 1.000 26.66000 567 VAL A CA 1
ATOM 3740 C C . VAL A 1 238 ? 2.56367 -28.66746 27.37463 1.000 32.42000 567 VAL A C 1
ATOM 3741 O O . VAL A 1 238 ? 2.65415 -29.37935 28.37767 1.000 28.84000 567 VAL A O 1
ATOM 3754 N N . ASN A 1 239 ? 2.61748 -29.17779 26.15579 1.000 31.54000 568 ASN A N 1
ATOM 3755 C CA . ASN A 1 239 ? 2.70385 -30.62277 26.04547 1.000 41.18000 568 ASN A CA 1
ATOM 3756 C C . ASN A 1 239 ? 4.08287 -31.09893 26.46509 1.000 36.74000 568 ASN A C 1
ATOM 3757 O O . ASN A 1 239 ? 5.08367 -30.40850 26.27654 1.000 37.89000 568 ASN A O 1
ATOM 3768 N N . GLY A 1 240 ? 4.12724 -32.29019 27.07226 1.000 38.56000 569 GLY A N 1
ATOM 3769 C CA . GLY A 1 240 ? 5.37495 -32.93488 27.42528 1.000 45.17000 569 GLY A CA 1
ATOM 3770 C C . GLY A 1 240 ? 5.78379 -32.84361 28.88766 1.000 42.35000 569 GLY A C 1
ATOM 3771 O O . GLY A 1 240 ? 6.63133 -33.63301 29.33175 1.000 36.46000 569 GLY A O 1
ATOM 3775 N N . LEU A 1 241 ? 5.21565 -31.90913 29.64476 1.000 40.02000 570 LEU A N 1
ATOM 3776 C CA . LEU A 1 241 ? 5.59114 -31.76940 31.04587 1.000 34.28000 570 LEU A CA 1
ATOM 3777 C C . LEU A 1 241 ? 5.26457 -33.03071 31.82517 1.000 25.03000 570 LEU A C 1
ATOM 3778 O O . LEU A 1 241 ? 4.18848 -33.60100 31.66408 1.000 28.09000 570 LEU A O 1
ATOM 3794 N N . LYS A 1 242 ? 6.15571 -33.41736 32.74573 1.000 26.78000 571 LYS A N 1
ATOM 3795 C CA . LYS A 1 242 ? 5.95249 -34.63010 33.54294 1.000 29.05000 571 LYS A CA 1
ATOM 3796 C C . LYS A 1 242 ? 4.57891 -34.62299 34.21361 1.000 35.55000 571 LYS A C 1
ATOM 3797 O O . LYS A 1 242 ? 4.16052 -33.61704 34.79645 1.000 29.50000 571 LYS A O 1
ATOM 3810 N N . ALA A 1 243 ? 3.86316 -35.74383 34.11258 1.000 26.25000 572 ALA A N 1
ATOM 3811 C CA . ALA A 1 243 ? 2.49627 -35.83069 34.60201 1.000 26.27000 572 ALA A CA 1
ATOM 3812 C C . ALA A 1 243 ? 2.41353 -36.90728 35.66728 1.000 35.04000 572 ALA A C 1
ATOM 3813 O O . ALA A 1 243 ? 2.49914 -38.10019 35.36338 1.000 30.26000 572 ALA A O 1
ATOM 3820 N N . GLN A 1 244 ? 2.13850 -36.48421 36.90536 1.000 29.31000 573 GLN A N 1
ATOM 3821 C CA . GLN A 1 244 ? 2.11742 -37.26808 38.12887 1.000 31.36000 573 GLN A CA 1
ATOM 3822 C C . GLN A 1 244 ? 1.06815 -36.57017 38.99794 1.000 25.65000 573 GLN A C 1
ATOM 3823 O O . GLN A 1 244 ? 1.15783 -35.34797 39.15739 1.000 25.02000 573 GLN A O 1
ATOM 3837 N N . PRO A 1 245 ? 0.11302 -37.28715 39.59667 1.000 23.95000 574 PRO A N 1
ATOM 3838 C CA . PRO A 1 245 ? -0.82928 -36.60805 40.51573 1.000 21.69000 574 PRO A CA 1
ATOM 3839 C C . PRO A 1 245 ? -0.18656 -36.08488 41.79880 1.000 24.84000 574 PRO A C 1
ATOM 3840 O O . PRO A 1 245 ? -0.52261 -34.98321 42.26740 1.000 25.15000 574 PRO A O 1
ATOM 3851 N N . TRP A 1 246 ? 0.68998 -36.86375 42.41276 1.000 25.32000 575 TRP A N 1
ATOM 3852 C CA . TRP A 1 246 ? 1.35800 -36.52876 43.66632 1.000 21.68000 575 TRP A CA 1
ATOM 3853 C C . TRP A 1 246 ? 2.86144 -36.36663 43.42896 1.000 28.10000 575 TRP A C 1
ATOM 3854 O O . TRP A 1 246 ? 3.47746 -37.13006 42.68235 1.000 26.98000 575 TRP A O 1
ATOM 3875 N N . TRP A 1 247 ? 3.43281 -35.32344 44.03338 1.000 27.48000 576 TRP A N 1
ATOM 3876 C CA . TRP A 1 247 ? 4.83417 -34.99056 43.91261 1.000 25.66000 576 TRP A CA 1
ATOM 3877 C C . TRP A 1 247 ? 5.48697 -34.85118 45.27947 1.000 27.02000 576 TRP A C 1
ATOM 3878 O O . TRP A 1 247 ? 4.86903 -34.36435 46.24398 1.000 27.72000 576 TRP A O 1
ATOM 3899 N N . THR A 1 248 ? 6.76857 -35.22335 45.34228 1.000 21.85000 577 THR A N 1
ATOM 3900 C CA . THR A 1 248 ? 7.57241 -34.92482 46.51553 1.000 23.75000 577 THR A CA 1
ATOM 3901 C C . THR A 1 248 ? 8.27325 -33.59217 46.34890 1.000 28.39000 577 THR A C 1
ATOM 3902 O O . THR A 1 248 ? 8.55669 -33.16191 45.22535 1.000 25.38000 577 THR A O 1
ATOM 3913 N N . PRO A 1 249 ? 8.61641 -32.93927 47.46051 1.000 25.69000 578 PRO A N 1
ATOM 3914 C CA . PRO A 1 249 ? 9.42822 -31.72310 47.36334 1.000 27.99000 578 PRO A CA 1
ATOM 3915 C C . PRO A 1 249 ? 10.65125 -31.89719 46.49530 1.000 28.97000 578 PRO A C 1
ATOM 3916 O O . PRO A 1 249 ? 10.89418 -31.06183 45.62366 1.000 24.36000 578 PRO A O 1
ATOM 3927 N N . LYS A 1 250 ? 11.40884 -32.97471 46.67757 1.000 30.22000 579 LYS A N 1
ATOM 3928 C CA . LYS A 1 250 ? 12.63077 -33.13772 45.89387 1.000 31.87000 579 LYS A CA 1
ATOM 3929 C C . LYS A 1 250 ? 12.32888 -33.28400 44.40971 1.000 28.63000 579 LYS A C 1
ATOM 3930 O O . LYS A 1 250 ? 13.07845 -32.77709 43.56166 1.000 31.22000 579 LYS A O 1
ATOM 3937 N N . GLU A 1 251 ? 11.24692 -33.99796 44.07396 1.000 33.48000 580 GLU A N 1
ATOM 3938 C CA . GLU A 1 251 ? 10.86997 -34.13392 42.66816 1.000 33.11000 580 GLU A CA 1
ATOM 3939 C C . GLU A 1 251 ? 10.65859 -32.77190 42.03485 1.000 29.36000 580 GLU A C 1
ATOM 3940 O O . GLU A 1 251 ? 11.01759 -32.55700 40.87331 1.000 31.50000 580 GLU A O 1
ATOM 3952 N N . THR A 1 252 ? 10.08560 -31.82180 42.79148 1.000 28.26000 581 THR A N 1
ATOM 3953 C CA . THR A 1 252 ? 9.82499 -30.50069 42.24470 1.000 24.65000 581 THR A CA 1
ATOM 3954 C C . THR A 1 252 ? 11.06956 -29.64040 42.16811 1.000 24.15000 581 THR A C 1
ATOM 3955 O O . THR A 1 252 ? 11.08470 -28.67214 41.39978 1.000 26.23000 581 THR A O 1
ATOM 3966 N N . GLY A 1 253 ? 12.07454 -29.91363 42.99125 1.000 25.14000 582 GLY A N 1
ATOM 3967 C CA . GLY A 1 253 ? 13.24101 -29.05712 43.07791 1.000 25.61000 582 GLY A CA 1
ATOM 3968 C C . GLY A 1 253 ? 13.06107 -27.76886 43.86876 1.000 31.78000 582 GLY A C 1
ATOM 3969 O O . GLY A 1 253 ? 14.02721 -27.01348 44.01662 1.000 24.91000 582 GLY A O 1
ATOM 3973 N N . TYR A 1 254 ? 11.86068 -27.48411 44.35998 1.000 27.56000 583 TYR A N 1
ATOM 3974 C CA . TYR A 1 254 ? 11.59861 -26.25951 45.11700 1.000 25.59000 583 TYR A CA 1
ATOM 3975 C C . TYR A 1 254 ? 11.75200 -26.51615 46.60948 1.000 26.05000 583 TYR A C 1
ATOM 3976 O O . TYR A 1 254 ? 10.91000 -26.16153 47.44780 1.000 20.99000 583 TYR A O 1
ATOM 3994 N N . THR A 1 255 ? 12.85639 -27.18621 46.93738 1.000 24.55000 584 THR A N 1
ATOM 3995 C CA . THR A 1 255 ? 13.11012 -27.57763 48.32147 1.000 29.56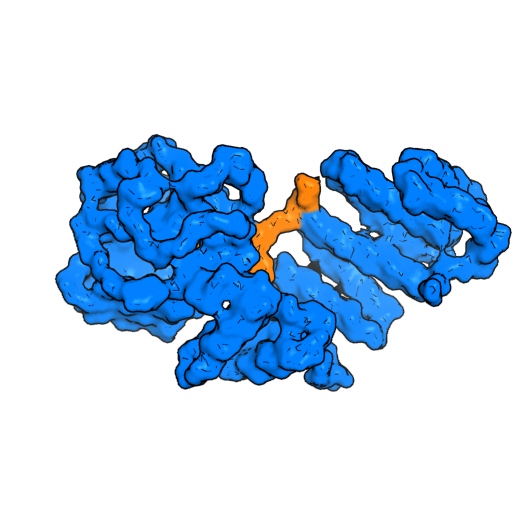000 584 THR A CA 1
ATOM 3996 C C . THR A 1 255 ? 13.32706 -26.38161 49.23622 1.000 25.78000 584 THR A C 1
ATOM 3997 O O . THR A 1 255 ? 13.01455 -26.46157 50.42602 1.000 25.31000 584 THR A O 1
ATOM 4008 N N . GLU A 1 256 ? 13.89709 -25.27886 48.75025 1.000 20.86000 585 GLU A N 1
ATOM 4009 C CA . GLU A 1 256 ? 14.05441 -24.17083 49.69079 1.000 26.69000 585 GLU A CA 1
ATOM 4010 C C . GLU A 1 256 ? 12.69717 -23.56929 50.04283 1.000 28.49000 585 GLU A C 1
ATOM 4011 O O . GLU A 1 256 ? 12.48446 -23.12355 51.18069 1.000 24.42000 585 GLU A O 1
ATOM 4023 N N . LEU A 1 257 ? 11.79237 -23.50298 49.06176 1.000 23.61000 586 LEU A N 1
ATOM 4024 C CA . LEU A 1 257 ? 10.44048 -23.01894 49.33298 1.000 24.62000 586 LEU A CA 1
ATOM 4025 C C . LEU A 1 257 ? 9.73658 -23.92751 50.32668 1.000 19.88000 586 LEU A C 1
ATOM 4026 O O . LEU A 1 257 ? 9.14019 -23.45860 51.29232 1.000 20.07000 586 LEU A O 1
ATOM 4042 N N . VAL A 1 258 ? 9.77217 -25.23105 50.10274 1.000 20.70000 587 VAL A N 1
ATOM 4043 C CA . VAL A 1 258 ? 9.12113 -26.12069 51.05985 1.000 20.04000 587 VAL A CA 1
ATOM 4044 C C . VAL A 1 258 ? 9.74571 -25.96632 52.44354 1.000 23.10000 587 VAL A C 1
ATOM 4045 O O . VAL A 1 258 ? 9.03223 -25.90741 53.44123 1.000 22.06000 587 VAL A O 1
ATOM 4058 N N . LYS A 1 259 ? 11.07433 -25.84124 52.54140 1.000 19.84000 588 LYS A N 1
ATOM 4059 C CA . LYS A 1 259 ? 11.67299 -25.68915 53.86100 1.000 23.21000 588 LYS A CA 1
ATOM 4060 C C . LYS A 1 259 ? 11.19321 -24.41129 54.53769 1.000 20.46000 588 LYS A C 1
ATOM 4061 O O . LYS A 1 259 ? 10.96102 -24.37136 55.75398 1.000 18.63000 588 LYS A O 1
ATOM 4080 N N . SER A 1 260 ? 11.06626 -23.34372 53.77208 1.000 16.83000 589 SER A N 1
ATOM 4081 C CA . SER A 1 260 ? 10.66504 -22.10497 54.41059 1.000 18.15000 589 SER A CA 1
ATOM 4082 C C . SER A 1 260 ? 9.22349 -22.19007 54.89256 1.000 20.51000 589 SER A C 1
ATOM 4083 O O . SER A 1 260 ? 8.88006 -21.69389 55.96723 1.000 17.95000 589 SER A O 1
ATOM 4091 N N . LEU A 1 261 ? 8.35352 -22.78474 54.08759 1.000 16.60000 590 LEU A N 1
ATOM 4092 C CA . LEU A 1 261 ? 6.97377 -22.93160 54.52327 1.000 14.76000 590 LEU A CA 1
ATOM 4093 C C . LEU A 1 261 ? 6.89254 -23.78472 55.76727 1.000 16.80000 590 LEU A C 1
ATOM 4094 O O . LEU A 1 261 ? 6.18918 -23.43180 56.72971 1.000 17.73000 590 LEU A O 1
ATOM 4110 N N . GLU A 1 262 ? 7.63718 -24.88674 55.81466 1.000 18.25000 591 GLU A N 1
ATOM 4111 C CA . GLU A 1 262 ? 7.51506 -25.75925 56.98753 1.000 20.38000 591 GLU A CA 1
ATOM 4112 C C . GLU A 1 262 ? 8.20281 -25.18524 58.21913 1.000 21.02000 591 GLU A C 1
ATOM 4113 O O . GLU A 1 262 ? 7.67982 -25.31381 59.32256 1.000 19.44000 591 GLU A O 1
ATOM 4125 N N . ARG A 1 263 ? 9.35302 -24.52902 58.06939 1.000 17.68000 592 ARG A N 1
ATOM 4126 C CA . ARG A 1 263 ? 10.01192 -23.94622 59.22764 1.000 17.79000 592 ARG A CA 1
ATOM 4127 C C . ARG A 1 263 ? 9.22556 -22.77938 59.80450 1.000 19.65000 592 ARG A C 1
ATOM 4128 O O . ARG A 1 263 ? 9.21991 -22.57296 61.03209 1.000 17.92000 592 ARG A O 1
ATOM 4149 N N . ASN A 1 264 ? 8.56028 -22.00031 58.94371 1.000 18.62000 593 ASN A N 1
ATOM 4150 C CA . ASN A 1 264 ? 7.86109 -20.77105 59.33875 1.000 18.06000 593 ASN A CA 1
ATOM 4151 C C . ASN A 1 264 ? 6.34989 -20.91670 59.34053 1.000 19.33000 593 ASN A C 1
ATOM 4152 O O . ASN A 1 264 ? 5.63432 -19.90544 59.25400 1.000 15.06000 593 ASN A O 1
ATOM 4163 N N . TRP A 1 265 ? 5.82986 -22.14602 59.47100 1.000 16.92000 594 TRP A N 1
ATOM 4164 C CA . TRP A 1 265 ? 4.41192 -22.34160 59.26233 1.000 16.98000 594 TRP A CA 1
ATOM 4165 C C . TRP A 1 265 ? 3.57199 -21.63060 60.30034 1.000 16.92000 594 TRP A C 1
ATOM 4166 O O . TRP A 1 265 ? 2.44540 -21.22729 60.00518 1.000 17.56000 594 TRP A O 1
ATOM 4187 N N . LYS A 1 266 ? 4.05476 -21.51557 61.53033 1.000 18.28000 595 LYS A N 1
ATOM 4188 C CA . LYS A 1 266 ? 3.18354 -20.96181 62.56803 1.000 18.68000 595 LYS A CA 1
ATOM 4189 C C . LYS A 1 266 ? 2.90005 -19.48426 62.33061 1.000 19.47000 595 LYS A C 1
ATOM 4190 O O . LYS A 1 266 ? 1.80443 -19.02467 62.67220 1.000 19.26000 595 LYS A O 1
ATOM 4209 N N . LEU A 1 267 ? 3.83933 -18.73174 61.73750 1.000 17.62000 596 LEU A N 1
ATOM 4210 C CA . LEU A 1 267 ? 3.52888 -17.32976 61.47797 1.000 16.37000 596 LEU A CA 1
ATOM 4211 C C . LEU A 1 267 ? 2.49381 -17.20591 60.39391 1.00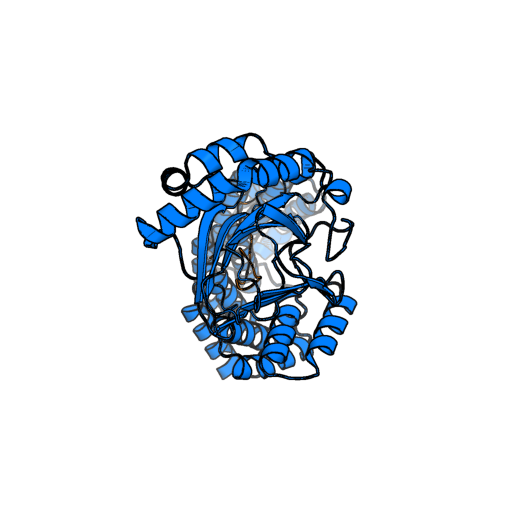0 15.89000 596 LEU A C 1
ATOM 4212 O O . LEU A 1 267 ? 1.66791 -16.26987 60.42383 1.000 15.09000 596 LEU A O 1
ATOM 4228 N N . ILE A 1 268 ? 2.53428 -18.11833 59.42427 1.000 13.60000 597 ILE A N 1
ATOM 4229 C CA . ILE A 1 268 ? 1.54266 -18.14681 58.35222 1.000 14.61000 597 ILE A CA 1
ATOM 4230 C C . ILE A 1 268 ? 0.17766 -18.49763 58.93598 1.000 15.80000 597 ILE A C 1
ATOM 4231 O O . ILE A 1 268 ? -0.80726 -17.78120 58.73639 1.000 16.57000 597 ILE A O 1
ATOM 4247 N N . ARG A 1 269 ? 0.12095 -19.55271 59.75416 1.000 15.45000 598 ARG A N 1
ATOM 4248 C CA . ARG A 1 269 ? -1.07109 -19.86983 60.49866 1.000 15.61000 598 ARG A CA 1
ATOM 4249 C C . ARG A 1 269 ? -1.62415 -18.65976 61.23368 1.000 16.25000 598 ARG A C 1
ATOM 4250 O O . ARG A 1 269 ? -2.81585 -18.34425 61.14373 1.000 16.87000 598 ARG A O 1
ATOM 4271 N N . ASP A 1 270 ? -0.78570 -18.01102 62.02595 1.000 16.35000 599 ASP A N 1
ATOM 4272 C CA . ASP A 1 270 ? -1.29389 -16.99185 62.92977 1.000 16.07000 599 ASP A CA 1
ATOM 4273 C C . ASP A 1 270 ? -1.87159 -15.79929 62.17457 1.000 17.95000 599 ASP A C 1
ATOM 4274 O O . ASP A 1 270 ? -2.87616 -15.21063 62.60098 1.000 16.15000 599 ASP A O 1
ATOM 4283 N N . GLU A 1 271 ? -1.25254 -15.39856 61.08397 1.000 18.48000 600 GLU A N 1
ATOM 4284 C CA . GLU A 1 271 ? -1.86534 -14.32042 60.29654 1.000 21.75000 600 GLU A CA 1
ATOM 4285 C C . GLU A 1 271 ? -3.18898 -14.75135 59.69452 1.000 17.72000 600 GLU A C 1
ATOM 4286 O O . GLU A 1 271 ? -4.11368 -13.93274 59.59415 1.000 21.93000 600 GLU A O 1
ATOM 4298 N N . GLY A 1 272 ? -3.30938 -16.00580 59.24775 1.000 18.40000 601 GLY A N 1
ATOM 4299 C CA . GLY A 1 272 ? -4.61904 -16.46213 58.76561 1.000 17.03000 601 GLY A CA 1
ATOM 4300 C C . GLY A 1 272 ? -5.66871 -16.43273 59.85998 1.000 16.07000 601 GLY A C 1
ATOM 4301 O O . GLY A 1 272 ? -6.80716 -16.04335 59.62552 1.000 17.47000 601 GLY A O 1
ATOM 4305 N N . LEU A 1 273 ? -5.30422 -16.87070 61.07106 1.000 17.24000 602 LEU A N 1
ATOM 4306 C CA . LEU A 1 273 ? -6.24720 -16.88823 62.16911 1.000 16.55000 602 LEU A CA 1
ATOM 4307 C C . LEU A 1 273 ? -6.64201 -15.46822 62.53608 1.000 21.42000 602 LEU A C 1
ATOM 4308 O O . LEU A 1 273 ? -7.81160 -15.19214 62.82699 1.000 19.94000 602 LEU A O 1
ATOM 4324 N N . ALA A 1 274 ? -5.69073 -14.53795 62.47316 1.000 24.10000 603 ALA A N 1
ATOM 4325 C CA . ALA A 1 274 ? -6.02673 -13.15418 62.78425 1.000 23.02000 603 ALA A CA 1
ATOM 4326 C C . ALA A 1 274 ? -7.01611 -12.59806 61.77549 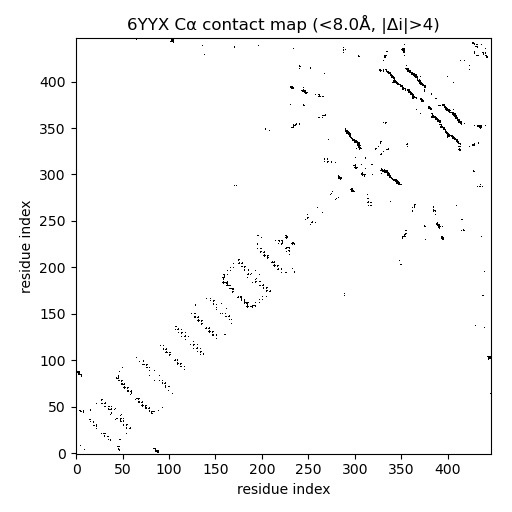1.000 21.13000 603 ALA A C 1
ATOM 4327 O O . ALA A 1 274 ? -7.93158 -11.87314 62.14889 1.000 22.66000 603 ALA A O 1
ATOM 4334 N N . VAL A 1 275 ? -6.83311 -12.89386 60.49446 1.000 16.39000 604 VAL A N 1
ATOM 4335 C CA . VAL A 1 275 ? -7.77930 -12.43495 59.47971 1.000 19.00000 604 VAL A CA 1
ATOM 4336 C C . VAL A 1 275 ? -9.13581 -13.07926 59.71150 1.000 22.62000 604 VAL A C 1
ATOM 4337 O O . VAL A 1 275 ? -10.17908 -12.42405 59.61654 1.000 20.97000 604 VAL A O 1
ATOM 4350 N N . MET A 1 276 ? -9.15860 -14.37199 60.03899 1.000 21.39000 605 MET A N 1
ATOM 4351 C CA . MET A 1 276 ? -10.44256 -15.01222 60.33414 1.000 26.86000 605 MET A CA 1
ATOM 4352 C C . MET A 1 276 ? -11.15810 -14.30896 61.48959 1.000 29.37000 605 MET A C 1
ATOM 4353 O O . MET A 1 276 ? -12.38935 -14.21557 61.50141 1.000 22.69000 605 MET A O 1
ATOM 4367 N N . ASP A 1 277 ? -10.39990 -13.84369 62.49136 1.000 25.59000 606 ASP A N 1
ATOM 4368 C CA . ASP A 1 277 ? -10.98534 -13.26029 63.69525 1.000 21.57000 606 ASP A CA 1
ATOM 4369 C C . ASP A 1 277 ? -11.35046 -11.79948 63.50566 1.000 24.75000 606 ASP A C 1
ATOM 4370 O O . ASP A 1 277 ? -12.38861 -11.36437 64.00268 1.000 30.69000 606 ASP A O 1
ATOM 4379 N N . LYS A 1 278 ? -10.52329 -11.03263 62.78615 1.000 26.10000 607 LYS A N 1
ATOM 4380 C CA . LYS A 1 278 ? -10.63469 -9.57819 62.78139 1.000 24.13000 607 LYS A CA 1
ATOM 4381 C C . LYS A 1 278 ? -10.87818 -8.97947 61.41043 1.000 23.53000 607 LYS A C 1
ATOM 4382 O O . LYS A 1 278 ? -11.15924 -7.78117 61.31817 1.000 24.53000 607 LYS A O 1
ATOM 4401 N N . ALA A 1 279 ? -10.77343 -9.75444 60.34381 1.000 25.30000 608 ALA A N 1
ATOM 4402 C CA . ALA A 1 279 ? -10.98586 -9.23365 58.99976 1.000 26.37000 608 ALA A CA 1
ATOM 4403 C C . ALA A 1 279 ? -11.62850 -10.29179 58.09825 1.000 20.66000 608 ALA A C 1
ATOM 4404 O O . ALA A 1 279 ? -11.15712 -10.56918 56.99251 1.000 19.63000 608 ALA A O 1
ATOM 4411 N N . LYS A 1 280 ? -12.73928 -10.89263 58.56039 1.000 22.96000 609 LYS A N 1
ATOM 4412 C CA . LYS A 1 280 ? -13.19957 -12.11545 57.91957 1.000 26.68000 609 LYS A CA 1
ATOM 4413 C C . LYS A 1 280 ? -13.69368 -11.89685 56.51215 1.000 21.32000 609 LYS A C 1
ATOM 4414 O O . LYS A 1 280 ? -13.69144 -12.83784 55.71593 1.000 24.65000 609 LYS A O 1
ATOM 4424 N N . GLY A 1 281 ? -14.02555 -10.67191 56.13023 1.000 25.13000 610 GLY A N 1
ATOM 4425 C CA . GLY A 1 281 ? -14.43706 -10.43394 54.76566 1.000 22.60000 610 GLY A CA 1
ATOM 4426 C C . GLY A 1 281 ? -13.35649 -10.58061 53.69924 1.000 23.38000 610 GLY A C 1
ATOM 4427 O O . GLY A 1 281 ? -13.69931 -10.61194 52.51300 1.000 22.48000 610 GLY A O 1
ATOM 4431 N N . LEU A 1 282 ? -12.06859 -10.59006 54.08487 1.000 19.86000 611 LEU A N 1
ATOM 4432 C CA . LEU A 1 282 ? -10.98459 -10.93005 53.17601 1.000 22.64000 611 LEU A CA 1
ATOM 4433 C C . LEU A 1 282 ? -11.06815 -12.37324 52.72404 1.000 20.45000 611 LEU A C 1
ATOM 4434 O O . LEU A 1 282 ? -10.49499 -12.71951 51.67729 1.000 17.54000 611 LEU A O 1
ATOM 4450 N N . PHE A 1 283 ? -11.77469 -13.21102 53.47561 1.000 20.52000 612 PHE A N 1
ATOM 4451 C CA . PHE A 1 283 ? -12.04037 -14.57046 53.01218 1.000 22.56000 612 PHE A CA 1
ATOM 4452 C C . PHE A 1 283 ? -13.28639 -14.52381 52.14734 1.000 23.38000 612 PHE A C 1
ATOM 4453 O O . PHE A 1 283 ? -14.35672 -14.11025 52.60815 1.000 25.36000 612 PHE A O 1
ATOM 4470 N N . LEU A 1 284 ? -13.16105 -14.95669 50.92671 1.000 21.83000 613 LEU A N 1
ATOM 4471 C CA . LEU A 1 284 ? -14.27093 -14.89695 49.99615 1.000 22.95000 613 LEU A CA 1
ATOM 4472 C C . LEU A 1 284 ? -14.72248 -16.30516 49.61455 1.000 19.11000 613 LEU A C 1
ATOM 4473 O O . LEU A 1 284 ? -13.89576 -17.17271 49.28440 1.000 18.41000 613 LEU A O 1
ATOM 4489 N N . PRO A 1 285 ? -16.03338 -16.50271 49.57131 1.000 20.81000 614 PRO A N 1
ATOM 4490 C CA . PRO A 1 285 ? -16.60049 -17.79645 49.19756 1.000 20.98000 614 PRO A CA 1
ATOM 4491 C C . PRO A 1 285 ? -16.11189 -18.29431 47.85773 1.000 20.09000 614 PRO A C 1
ATOM 4492 O O . PRO A 1 285 ? -16.01002 -17.53878 46.88759 1.000 23.65000 614 PRO A O 1
ATOM 4503 N N . GLU A 1 286 ? -15.78684 -19.57452 47.80190 1.000 18.23000 615 GLU A N 1
ATOM 4504 C CA . GLU A 1 286 ? -15.45761 -20.18488 46.52921 1.000 21.72000 615 GLU A CA 1
ATOM 4505 C C . GLU A 1 286 ? -16.60922 -19.91404 45.56460 1.000 20.99000 615 GLU A C 1
ATOM 4506 O O . GLU A 1 286 ? -17.77139 -19.96488 45.95759 1.000 19.03000 615 GLU A O 1
ATOM 4518 N N . ASP A 1 287 ? -16.30568 -19.57971 44.30641 1.000 23.01000 616 ASP A N 1
ATOM 4519 C CA . ASP A 1 287 ? -17.37988 -19.17051 43.38796 1.000 26.42000 616 ASP A CA 1
ATOM 4520 C C . ASP A 1 287 ? -17.18911 -19.70609 41.96996 1.000 25.82000 616 ASP A C 1
ATOM 4521 O O . ASP A 1 287 ? -17.48534 -19.02187 40.97927 1.000 26.20000 616 ASP A O 1
ATOM 4530 N N . GLU A 1 288 ? -16.75076 -20.96323 41.85367 1.000 21.13000 617 GLU A N 1
ATOM 4531 C CA . GLU A 1 288 ? -16.64055 -21.68014 40.58996 1.000 25.07000 617 GLU A CA 1
ATOM 4532 C C . GLU A 1 288 ? -17.54136 -22.91345 40.54626 1.000 23.09000 617 GLU A C 1
ATOM 4533 O O . GLU A 1 288 ? -17.32863 -23.81571 39.72726 1.000 19.96000 617 GLU A O 1
ATOM 4545 N N . ASN A 1 289 ? -18.57748 -22.93300 41.37160 1.000 20.51000 618 ASN A N 1
ATOM 4546 C CA . ASN A 1 289 ? -19.56730 -24.01683 41.42971 1.000 23.45000 618 ASN A CA 1
ATOM 4547 C C . ASN A 1 289 ? -18.93454 -25.37447 41.72770 1.000 24.53000 618 ASN A C 1
ATOM 4548 O O . ASN A 1 289 ? -19.37776 -26.40245 41.21595 1.000 20.35000 618 ASN A O 1
ATOM 4559 N N . LEU A 1 290 ? -17.92883 -25.40409 42.59428 1.000 20.900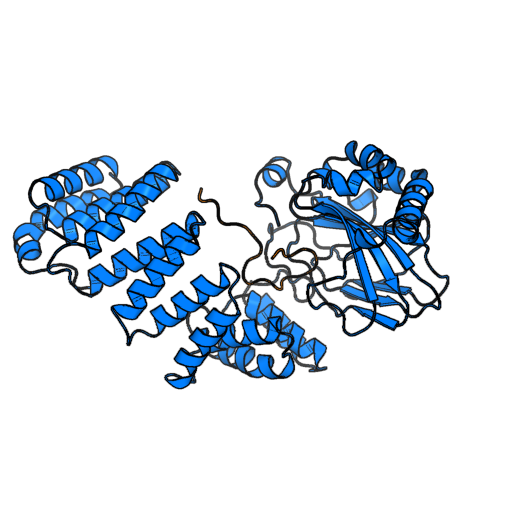00 619 LEU A N 1
ATOM 4560 C CA . LEU A 1 290 ? -17.21117 -26.64277 42.86607 1.000 18.56000 619 LEU A CA 1
ATOM 4561 C C . LEU A 1 290 ? -17.65250 -27.36027 44.12780 1.000 18.78000 619 LEU A C 1
ATOM 4562 O O . LEU A 1 290 ? -17.08519 -28.40456 44.43679 1.000 22.96000 619 LEU A O 1
ATOM 4578 N N . ARG A 1 291 ? -18.59429 -26.82882 44.90108 1.000 22.31000 620 ARG A N 1
ATOM 4579 C CA . ARG A 1 291 ? -19.06896 -27.50564 46.10516 1.000 24.08000 620 ARG A CA 1
ATOM 4580 C C . ARG A 1 291 ? -20.38870 -28.21873 45.84009 1.000 22.34000 620 ARG A C 1
ATOM 4581 O O . ARG A 1 291 ? -21.32278 -27.62128 45.30849 1.000 25.60000 620 ARG A O 1
ATOM 4602 N N . GLU A 1 292 ? -20.48543 -29.47256 46.25854 1.000 20.97000 621 GLU A N 1
ATOM 4603 C CA . GLU A 1 292 ? -21.80301 -30.07374 46.40606 1.000 23.98000 621 GLU A CA 1
ATOM 4604 C C . GLU A 1 292 ? -22.55505 -29.44472 47.56916 1.000 26.89000 621 GLU A C 1
ATOM 4605 O O . GLU A 1 292 ? -23.75556 -29.16286 47.47352 1.000 24.68000 621 GLU A O 1
ATOM 4617 N N . LYS A 1 293 ? -21.87571 -29.25375 48.69496 1.000 21.41000 622 LYS A N 1
ATOM 4618 C CA . LYS A 1 293 ? -22.48210 -28.69729 49.88882 1.000 20.77000 622 LYS A CA 1
ATOM 4619 C C . LYS A 1 293 ? -21.35636 -28.11994 50.73387 1.000 22.94000 622 LYS A C 1
ATOM 4620 O O . LYS A 1 293 ? -20.18775 -28.47123 50.55122 1.000 21.42000 622 LYS A O 1
ATOM 4639 N N . GLY A 1 294 ? -21.70998 -27.23385 51.64108 1.000 23.90000 623 GLY A N 1
ATOM 4640 C CA . GLY A 1 294 ? -20.82336 -26.86333 52.72801 1.000 22.13000 623 GLY A CA 1
ATOM 4641 C C . GLY A 1 294 ? -20.23573 -25.49684 52.49323 1.000 22.57000 623 GLY A C 1
ATOM 4642 O O . GLY A 1 294 ? -20.69260 -24.74090 51.64617 1.000 21.65000 623 GLY A O 1
ATOM 4646 N N . ASP A 1 295 ? -19.19137 -25.19186 53.25231 1.000 19.63000 624 ASP A N 1
ATOM 4647 C CA . ASP A 1 295 ? -18.62331 -23.84803 53.27348 1.000 19.20000 624 ASP A CA 1
ATOM 4648 C C . ASP A 1 295 ? -17.12603 -23.89769 53.07871 1.000 17.79000 624 ASP A C 1
ATOM 4649 O O . ASP A 1 295 ? -16.41913 -24.58437 53.82806 1.000 15.15000 624 ASP A O 1
ATOM 4658 N N . TRP A 1 296 ? -16.64647 -23.07965 52.12788 1.000 19.03000 625 TRP A N 1
ATOM 4659 C CA . TRP A 1 296 ? -15.26702 -23.05733 51.64793 1.000 20.98000 625 TRP A CA 1
ATOM 4660 C C . TRP A 1 296 ? -15.01130 -21.63935 51.16981 1.000 17.66000 625 TRP A C 1
ATOM 4661 O O . TRP A 1 296 ? -15.67917 -21.19473 50.22146 1.000 15.88000 625 TRP A O 1
ATOM 4682 N N . SER A 1 297 ? -14.03389 -20.96676 51.78095 1.000 16.68000 626 SER A N 1
ATOM 4683 C CA . SER A 1 297 ? -13.61396 -19.61700 51.41102 1.000 18.57000 626 SER A CA 1
ATOM 4684 C C . SER A 1 297 ? -12.09972 -19.52236 51.29168 1.000 18.83000 626 SER A C 1
ATOM 4685 O O . SER A 1 297 ? -11.34914 -20.27351 51.91164 1.000 16.36000 626 SER A O 1
ATOM 4693 N N . GLN A 1 298 ? -11.66004 -18.54618 50.52292 1.000 19.26000 627 GLN A N 1
ATOM 4694 C CA . GLN A 1 298 ? -10.24161 -18.37060 50.23610 1.000 19.73000 627 GLN A CA 1
ATOM 4695 C C . GLN A 1 298 ? -9.86883 -16.90514 50.38597 1.000 17.59000 627 GLN A C 1
ATOM 4696 O O . GLN A 1 298 ? -10.62526 -16.01854 49.97764 1.000 19.68000 627 GLN A O 1
ATOM 4710 N N . PHE A 1 299 ? -8.67795 -16.66167 50.92283 1.000 18.56000 628 PHE A N 1
ATOM 4711 C CA . PHE A 1 299 ? -8.12981 -15.32256 51.15646 1.000 19.25000 628 PHE A CA 1
ATOM 4712 C C . PHE A 1 299 ? -6.85979 -15.21503 50.30388 1.000 19.06000 628 PHE A C 1
ATOM 4713 O O . PHE A 1 299 ? -5.85104 -15.88331 50.58471 1.000 17.78000 628 PHE A O 1
ATOM 4730 N N . THR A 1 300 ? -6.93185 -14.48335 49.19254 1.000 18.22000 629 THR A N 1
ATOM 4731 C CA . THR A 1 300 ? -5.92663 -14.61830 48.14924 1.000 23.11000 629 THR A CA 1
ATOM 4732 C C . THR A 1 300 ? -4.90434 -13.50503 48.25524 1.000 22.26000 629 THR A C 1
ATOM 4733 O O . THR A 1 300 ? -5.26863 -12.32128 48.24748 1.000 19.94000 629 THR A O 1
ATOM 4744 N N . LEU A 1 301 ? -3.62780 -13.88277 48.30739 1.000 18.52000 630 LEU A N 1
ATOM 4745 C CA . LEU A 1 301 ? -2.52436 -12.92803 48.40617 1.000 17.40000 630 LEU A CA 1
ATOM 4746 C C . LEU A 1 301 ? -1.90824 -12.58045 47.05490 1.000 20.61000 630 LEU A C 1
ATOM 4747 O O . LEU A 1 301 ? -1.49111 -11.42619 46.85445 1.000 22.47000 630 LEU A O 1
ATOM 4763 N N . TRP A 1 302 ? -1.76250 -13.56170 46.14972 1.000 20.51000 631 TRP A N 1
ATOM 4764 C CA . TRP A 1 302 ? -1.27875 -13.37920 44.78087 1.000 18.24000 631 TRP A CA 1
ATOM 4765 C C . TRP A 1 302 ? -2.21635 -14.11104 43.83766 1.000 19.37000 631 TRP A C 1
ATOM 4766 O O . TRP A 1 302 ? -2.69195 -15.19981 44.16652 1.000 19.53000 631 TRP A O 1
ATOM 4787 N N . GLN A 1 303 ? -2.49255 -13.53363 42.66596 1.000 18.11000 632 GLN A N 1
ATOM 4788 C CA . GLN A 1 303 ? -3.21532 -14.22482 41.61439 1.000 22.62000 632 GLN A CA 1
ATOM 4789 C C . GLN A 1 303 ? -2.58838 -13.75701 40.30774 1.000 26.26000 632 GLN A C 1
ATOM 4790 O O . GLN A 1 303 ? -2.19368 -12.59268 40.20624 1.000 22.12000 632 GLN A O 1
ATOM 4804 N N . GLN A 1 304 ? -2.40030 -14.66933 39.35497 1.000 27.06000 633 GLN A N 1
ATOM 4805 C CA . GLN A 1 304 ? -1.82204 -14.31028 38.05491 1.000 27.20000 633 GLN A CA 1
ATOM 4806 C C . GLN A 1 304 ? -0.48382 -13.58529 38.20649 1.000 29.44000 633 GLN A C 1
ATOM 4807 O O . GLN A 1 304 ? -0.14219 -12.68534 37.43034 1.000 30.43000 633 GLN A O 1
ATOM 4821 N N . GLY A 1 305 ? 0.29331 -13.99221 39.20196 1.000 25.10000 634 GLY A N 1
ATOM 4822 C CA . GLY A 1 305 ? 1.61640 -13.43107 39.36791 1.000 30.77000 634 GLY A CA 1
ATOM 4823 C C . GLY A 1 305 ? 1.63799 -12.00995 39.85813 1.000 23.92000 634 GLY A C 1
ATOM 4824 O O . GLY A 1 305 ? 2.68032 -11.34754 39.74058 1.000 27.66000 634 GLY A O 1
ATOM 4828 N N . ARG A 1 306 ? 0.53206 -11.53036 40.42781 1.000 27.94000 635 ARG A N 1
ATOM 4829 C CA . ARG A 1 306 ? 0.38451 -10.15368 40.89250 1.000 33.34000 635 ARG A CA 1
ATOM 4830 C C . ARG A 1 306 ? -0.02183 -10.11029 42.36188 1.000 30.66000 635 ARG A C 1
ATOM 4831 O O . ARG A 1 306 ? -1.04653 -10.68314 42.75452 1.000 29.85000 635 ARG A O 1
ATOM 4844 N N . ARG A 1 307 ? 0.73104 -9.35920 43.15251 1.000 26.86000 636 ARG A N 1
ATOM 4845 C CA . ARG A 1 307 ? 0.47468 -9.24827 44.57746 1.000 26.56000 636 ARG A CA 1
ATOM 4846 C C . ARG A 1 307 ? -0.74681 -8.38146 44.80801 1.000 26.30000 636 ARG A C 1
ATOM 4847 O O . ARG A 1 307 ? -0.88115 -7.30813 44.20674 1.000 25.72000 636 ARG A O 1
ATOM 4868 N N . ASN A 1 308 ? -1.65336 -8.84333 45.66390 1.000 28.44000 637 ASN A N 1
ATOM 4869 C CA . ASN A 1 308 ? -2.78606 -8.01233 46.07211 1.000 25.31000 637 ASN A CA 1
ATOM 4870 C C . ASN A 1 308 ? -2.34191 -7.18581 47.27398 1.000 32.71000 637 ASN A C 1
ATOM 4871 O O . ASN A 1 308 ? -2.17941 -7.71623 48.38283 1.000 28.07000 637 ASN A O 1
ATOM 4882 N N . GLU A 1 309 ? -2.12515 -5.89002 47.07069 1.000 33.62000 638 GLU A N 1
ATOM 4883 C CA . GLU A 1 309 ? -1.43359 -5.15762 48.12749 1.000 29.25000 638 GLU A CA 1
ATOM 4884 C C . GLU A 1 309 ? -2.32396 -4.95050 49.33876 1.000 27.52000 638 GLU A C 1
ATOM 4885 O O . GLU A 1 309 ? -1.82762 -4.97725 50.47003 1.000 28.31000 638 GLU A O 1
ATOM 4897 N N . ASN A 1 310 ? -3.62729 -4.73565 49.14927 1.000 26.47000 639 ASN A N 1
ATOM 4898 C CA . ASN A 1 310 ? -4.50572 -4.67138 50.31588 1.000 30.02000 639 ASN A CA 1
ATOM 4899 C C . ASN A 1 310 ? -4.53757 -6.00546 51.05616 1.000 28.04000 639 ASN A C 1
ATOM 4900 O O . ASN A 1 310 ? -4.53026 -6.03573 52.28460 1.000 26.50000 639 ASN A O 1
ATOM 4911 N N . ALA A 1 311 ? -4.59689 -7.11805 50.33034 1.000 24.24000 640 ALA A N 1
ATOM 4912 C CA . ALA A 1 311 ? -4.65750 -8.40796 51.01185 1.000 28.20000 640 ALA A CA 1
ATOM 4913 C C . ALA A 1 311 ? -3.41941 -8.64146 51.84872 1.000 29.84000 640 ALA A C 1
ATOM 4914 O O . ALA A 1 311 ? -3.49936 -9.18884 52.95392 1.000 28.32000 640 ALA A O 1
ATOM 4921 N N . CYS A 1 312 ? -2.26302 -8.25381 51.32977 1.000 23.86000 641 CYS A N 1
ATOM 4922 C CA . CYS A 1 312 ? -1.02255 -8.47779 52.03714 1.000 25.78000 641 CYS A CA 1
ATOM 4923 C C . CYS A 1 312 ? -0.89725 -7.60486 53.27346 1.000 29.02000 641 CYS A C 1
ATOM 4924 O O . CYS A 1 312 ? -0.09631 -7.93266 54.16037 1.000 28.53000 641 CYS A O 1
ATOM 4931 N N . LYS A 1 313 ? -1.65457 -6.51505 53.36460 1.000 22.83000 642 LYS A N 1
ATOM 4932 C CA . LYS A 1 313 ? -1.75213 -5.83232 54.64694 1.000 26.64000 642 LYS A CA 1
ATOM 4933 C C . LYS A 1 313 ? -2.30884 -6.74923 55.72492 1.000 27.10000 642 LYS A C 1
ATOM 4934 O O . LYS A 1 313 ? -2.03638 -6.56251 56.91482 1.000 30.46000 642 LYS A O 1
ATOM 4953 N N . GLY A 1 314 ? -3.14278 -7.70115 55.35039 1.000 23.55000 643 GLY A N 1
ATOM 4954 C CA . GLY A 1 314 ? -3.67370 -8.61844 56.33171 1.000 26.56000 643 GLY A CA 1
ATOM 4955 C C . GLY A 1 314 ? -2.76375 -9.77404 56.68672 1.000 25.59000 643 GLY A C 1
ATOM 4956 O O . GLY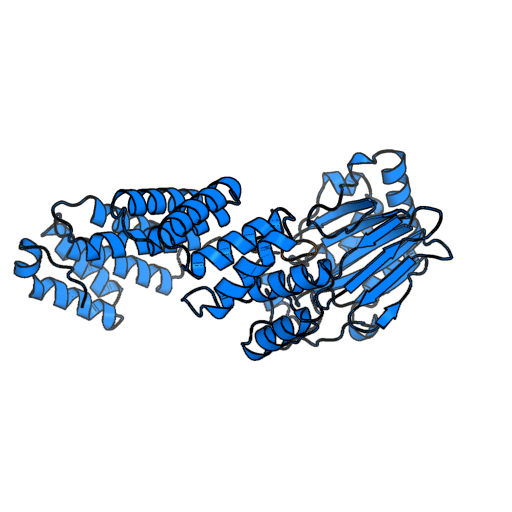 A 1 314 ? -2.99510 -10.45048 57.68712 1.000 23.71000 643 GLY A O 1
ATOM 4960 N N . ALA A 1 315 ? -1.74037 -10.03616 55.87890 1.000 23.69000 644 ALA A N 1
ATOM 4961 C CA . ALA A 1 315 ? -0.76370 -11.10264 56.14576 1.000 24.31000 644 ALA A CA 1
ATOM 4962 C C . ALA A 1 315 ? 0.61719 -10.57189 55.77107 1.000 22.17000 644 ALA A C 1
ATOM 4963 O O . ALA A 1 315 ? 1.27441 -11.05409 54.83654 1.000 21.76000 644 ALA A O 1
ATOM 4970 N N . PRO A 1 316 ? 1.06808 -9.52257 56.45726 1.000 21.77000 645 PRO A N 1
ATOM 4971 C CA . PRO A 1 316 ? 2.25714 -8.83642 55.95038 1.000 19.33000 645 PRO A CA 1
ATOM 4972 C C . PRO A 1 316 ? 3.50394 -9.67245 56.06893 1.000 17.41000 645 PRO A C 1
ATOM 4973 O O . PRO A 1 316 ? 4.36720 -9.57572 55.19674 1.000 22.41000 645 PRO A O 1
ATOM 4984 N N . LYS A 1 317 ? 3.63913 -10.46207 57.13590 1.000 14.86000 646 LYS A N 1
ATOM 4985 C CA . LYS A 1 317 ? 4.85349 -11.25326 57.32889 1.000 17.45000 646 LYS A CA 1
ATOM 4986 C C . LYS A 1 317 ? 4.89565 -12.41121 56.34483 1.000 16.46000 646 LYS A C 1
ATOM 4987 O O . LYS A 1 317 ? 5.94784 -12.72870 55.77681 1.000 18.10000 646 LYS A O 1
ATOM 5006 N N . THR A 1 318 ? 3.74305 -13.02040 56.10386 1.000 16.75000 647 THR A N 1
ATOM 5007 C CA . THR A 1 318 ? 3.65641 -14.06283 55.09502 1.000 14.47000 647 THR A CA 1
ATOM 5008 C C . THR A 1 318 ? 4.02534 -13.5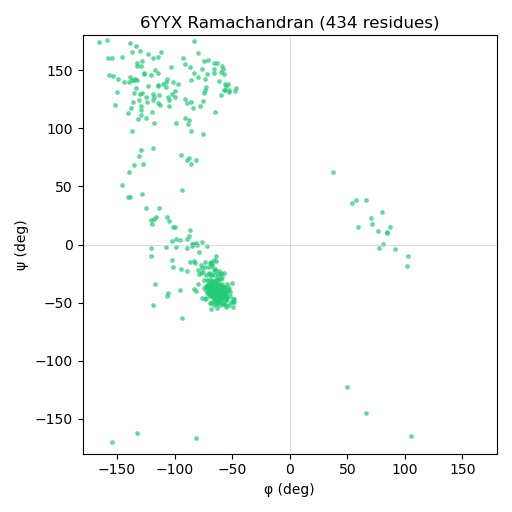4072 53.72018 1.000 16.94000 647 THR A C 1
ATOM 5009 O O . THR A 1 318 ? 4.76327 -14.19015 52.97563 1.000 16.12000 647 THR A O 1
ATOM 5020 N N . CYS A 1 319 ? 3.50283 -12.38767 53.33986 1.000 18.02000 648 CYS A N 1
ATOM 5021 C CA . CYS A 1 319 ? 3.84539 -11.83651 52.03101 1.000 20.98000 648 CYS A CA 1
ATOM 5022 C C . CYS A 1 319 ? 5.33942 -11.54003 51.92058 1.000 20.33000 648 CYS A C 1
ATOM 5023 O O . CYS A 1 319 ? 5.97610 -11.83081 50.89842 1.000 22.80000 648 CYS A O 1
ATOM 5030 N N . THR A 1 320 ? 5.91835 -11.00235 52.98391 1.000 20.29000 649 THR A N 1
ATOM 5031 C CA . THR A 1 320 ? 7.35496 -10.73887 53.02609 1.000 23.21000 649 THR A CA 1
ATOM 5032 C C . THR A 1 320 ? 8.14665 -12.02518 52.85126 1.000 21.89000 649 THR A C 1
ATOM 5033 O O . THR A 1 320 ? 9.07877 -12.09646 52.04228 1.000 23.48000 649 THR A O 1
ATOM 5044 N N . LEU A 1 321 ? 7.76056 -13.06981 53.57300 1.000 23.56000 650 LEU A N 1
ATOM 5045 C CA . LEU A 1 321 ? 8.40947 -14.36570 53.43114 1.000 18.64000 650 LEU A CA 1
ATOM 5046 C C . LEU A 1 321 ? 8.36351 -14.90207 51.99789 1.000 20.62000 650 LEU A C 1
ATOM 5047 O O . LEU A 1 321 ? 9.35827 -15.43092 51.49483 1.000 27.35000 650 LEU A O 1
ATOM 5063 N N . LEU A 1 322 ? 7.22362 -14.80940 51.33159 1.000 23.35000 651 LEU A N 1
ATOM 5064 C CA . LEU A 1 322 ? 7.04213 -15.43772 50.03156 1.000 21.74000 651 LEU A CA 1
ATOM 5065 C C . LEU A 1 322 ? 7.73139 -14.67732 48.92122 1.000 24.55000 651 LEU A C 1
ATOM 5066 O O . LEU A 1 322 ? 8.01104 -15.26118 47.86240 1.000 22.84000 651 LEU A O 1
ATOM 5082 N N . GLU A 1 323 ? 8.02529 -13.40736 49.15693 1.000 24.10000 652 GLU A N 1
ATOM 5083 C CA . GLU A 1 323 ? 8.63573 -12.59949 48.11818 1.000 30.72000 652 GLU A CA 1
ATOM 5084 C C . GLU A 1 323 ? 9.98170 -13.13920 47.70283 1.000 30.38000 652 GLU A C 1
ATOM 5085 O O . GLU A 1 323 ? 10.45427 -12.81147 46.61589 1.000 29.21000 652 GLU A O 1
ATOM 5097 N N . LYS A 1 324 ? 10.63685 -13.92366 48.57460 1.000 28.02000 653 LYS A N 1
ATOM 5098 C CA . LYS A 1 324 ? 11.92601 -14.52080 48.25352 1.000 28.70000 653 LYS A CA 1
ATOM 5099 C C . LYS A 1 324 ? 11.80668 -15.63909 47.22483 1.000 25.15000 653 LYS A C 1
ATOM 5100 O O . LYS A 1 324 ? 12.81834 -16.21484 46.83686 1.000 25.20000 653 LYS A O 1
ATOM 5119 N N . PHE A 1 325 ? 10.59794 -15.95179 46.76759 1.000 22.98000 654 PHE A N 1
ATOM 5120 C CA . PHE A 1 325 ? 10.33219 -17.16763 45.99488 1.000 26.02000 654 PHE A CA 1
ATOM 5121 C C . PHE A 1 325 ? 9.58462 -16.87217 44.69750 1.000 21.54000 654 PHE A C 1
ATOM 5122 O O . PHE A 1 325 ? 8.36502 -17.08032 44.58903 1.000 20.66000 654 PHE A O 1
ATOM 5139 N N . PRO A 1 326 ? 10.30415 -16.44077 43.66415 1.000 24.50000 655 PRO A N 1
ATOM 5140 C CA . PRO A 1 326 ? 9.62602 -16.05821 42.41483 1.000 28.13000 655 PRO A CA 1
ATOM 5141 C C . PRO A 1 326 ? 8.99215 -17.22580 41.70215 1.000 20.73000 655 PRO A C 1
ATOM 5142 O O . PRO A 1 326 ? 8.11774 -17.01733 40.84339 1.000 20.01000 655 PRO A O 1
ATOM 5153 N N . GLU A 1 327 ? 9.36961 -18.45105 42.03994 1.000 22.10000 656 GLU A N 1
ATOM 5154 C CA . GLU A 1 327 ? 8.70216 -19.59332 41.44912 1.000 20.32000 656 GLU A CA 1
ATOM 5155 C C . GLU A 1 327 ? 7.23989 -19.65879 41.83211 1.000 24.65000 656 GLU A C 1
ATOM 5156 O O . GLU A 1 327 ? 6.44973 -20.29784 41.11697 1.000 21.28000 656 GLU A O 1
ATOM 5168 N N . THR A 1 328 ? 6.84948 -19.03188 42.93992 1.000 24.40000 657 THR A N 1
ATOM 5169 C CA . THR A 1 328 ? 5.43707 -18.91980 43.24795 1.000 21.99000 657 THR A CA 1
ATOM 5170 C C . THR A 1 328 ? 4.92060 -17.50492 43.02948 1.000 20.80000 657 THR A C 1
ATOM 5171 O O . THR A 1 328 ? 3.88167 -17.32167 42.39576 1.000 22.06000 657 THR A O 1
ATOM 5182 N N . THR A 1 329 ? 5.62827 -16.47416 43.46144 1.000 19.57000 658 THR A N 1
ATOM 5183 C CA . THR A 1 329 ? 5.03089 -15.14477 43.29524 1.000 23.10000 658 THR A CA 1
ATOM 5184 C C . THR A 1 329 ? 4.93132 -14.73458 41.81899 1.000 22.15000 658 THR A C 1
ATOM 5185 O O . THR A 1 329 ? 4.08385 -13.92133 41.47626 1.000 24.82000 658 THR A O 1
ATOM 5196 N N . GLY A 1 330 ? 5.78251 -15.26573 40.93675 1.000 28.65000 659 GLY A N 1
ATOM 5197 C CA . GLY A 1 330 ? 5.66764 -14.98875 39.50511 1.000 28.12000 659 GLY A CA 1
ATOM 5198 C C . GLY A 1 330 ? 5.02047 -16.10407 38.71406 1.000 22.58000 659 GLY A C 1
ATOM 5199 O O . GLY A 1 330 ? 5.08927 -16.11540 37.48234 1.000 24.70000 659 GLY A O 1
ATOM 5203 N N . CYS A 1 331 ? 4.36186 -17.04593 39.40013 1.000 25.03000 660 CYS A N 1
ATOM 5204 C CA . CYS A 1 331 ? 3.55391 -18.05833 38.71765 1.000 22.58000 660 CYS A CA 1
ATOM 5205 C C . CYS A 1 331 ? 2.25858 -17.41620 38.25426 1.000 27.61000 660 CYS A C 1
ATOM 5206 O O . CYS A 1 331 ? 1.28353 -17.32312 39.01729 1.000 25.67000 660 CYS A O 1
ATOM 5214 N N . ARG A 1 332 ? 2.22775 -16.97404 36.99376 1.000 27.33000 661 ARG A N 1
ATOM 5215 C CA . ARG A 1 332 ? 1.09300 -16.21572 36.45099 1.000 24.58000 661 ARG A CA 1
ATOM 5216 C C . ARG A 1 332 ? -0.05302 -17.12483 36.03834 1.000 23.85000 661 ARG A C 1
ATOM 5217 O O . ARG A 1 332 ? -1.09844 -16.63580 35.62575 1.000 23.71000 661 ARG A O 1
ATOM 5238 N N . ARG A 1 333 ? 0.09611 -18.43524 36.20411 1.000 24.99000 662 ARG A N 1
ATOM 5239 C CA . ARG A 1 333 ? -0.99946 -19.37822 36.10502 1.000 27.99000 662 ARG A CA 1
ATOM 5240 C C . ARG A 1 333 ? -1.32590 -20.05599 37.43618 1.000 29.76000 662 ARG A C 1
ATOM 5241 O O . ARG A 1 333 ? -1.76518 -21.20040 37.45715 1.000 26.33000 662 ARG A O 1
ATOM 5262 N N . GLY A 1 334 ? -1.12733 -19.38589 38.55711 1.000 24.95000 663 GLY A N 1
ATOM 5263 C CA . GLY A 1 334 ? -1.60140 -19.97553 39.79672 1.000 20.49000 663 GLY A CA 1
ATOM 5264 C C . GLY A 1 334 ? -1.86411 -18.88910 40.80499 1.000 22.26000 663 GLY A C 1
ATOM 5265 O O . GLY A 1 334 ? -1.83773 -17.69514 40.47526 1.000 21.04000 663 GLY A O 1
ATOM 5269 N N . GLN A 1 335 ? -2.09579 -19.30971 42.04720 1.000 20.91000 664 GLN A N 1
ATOM 5270 C CA . GLN A 1 335 ? -2.38930 -18.35901 43.11858 1.000 18.55000 664 GLN A CA 1
ATOM 5271 C C . GLN A 1 335 ? -1.57999 -18.66991 44.37607 1.000 19.75000 664 GLN A C 1
ATOM 5272 O O . GLN A 1 335 ? -0.90339 -19.69446 44.47934 1.000 20.29000 664 GLN A O 1
ATOM 5286 N N . ILE A 1 336 ? -1.63593 -17.74665 45.33577 1.000 17.13000 665 ILE A N 1
ATOM 5287 C CA . ILE A 1 336 ? -1.16550 -17.95254 46.69905 1.000 18.12000 665 ILE A CA 1
ATOM 5288 C C . ILE A 1 336 ? -2.31933 -17.52448 47.59965 1.000 18.19000 665 ILE A C 1
ATOM 5289 O O . ILE A 1 336 ? -2.75961 -16.37058 47.52878 1.000 17.25000 665 ILE A O 1
ATOM 5305 N N . LYS A 1 337 ? -2.88559 -18.45417 48.36517 1.000 16.21000 666 LYS A N 1
ATOM 5306 C CA . LYS A 1 337 ? -4.09617 -18.10698 49.09656 1.000 17.57000 666 LYS A CA 1
ATOM 5307 C C . LYS A 1 337 ? -4.27371 -19.01799 50.30473 1.000 20.06000 666 LYS A C 1
ATOM 5308 O O . LYS A 1 337 ? -3.96716 -20.22686 50.25930 1.000 18.59000 666 LYS A O 1
ATOM 5327 N N . TYR A 1 338 ? -4.82934 -18.44654 51.35816 1.000 15.69000 667 TYR A N 1
ATOM 5328 C CA . TYR A 1 338 ? -5.37418 -19.27480 52.42578 1.000 19.07000 667 TYR A CA 1
ATOM 5329 C C . TYR A 1 338 ? -6.72480 -19.88129 52.00040 1.000 19.05000 667 TYR A C 1
ATOM 5330 O O . TYR A 1 338 ? -7.48343 -19.28679 51.23583 1.000 17.30000 667 TYR A O 1
ATOM 5348 N N . SER A 1 339 ? -7.03843 -21.05739 52.53847 1.000 14.08000 668 SER A N 1
ATOM 5349 C CA . SER A 1 339 ? -8.20653 -21.81921 52.14615 1.000 14.56000 668 SER A CA 1
ATOM 5350 C C . SER A 1 339 ? -8.80545 -22.43378 53.40287 1.000 15.94000 668 SER A C 1
ATOM 5351 O O . SER A 1 339 ? -8.16145 -23.27872 54.04207 1.000 14.71000 668 SER A O 1
ATOM 5359 N N . ILE A 1 340 ? -9.98848 -21.99452 53.79001 1.000 16.48000 669 ILE A N 1
ATOM 5360 C CA . ILE A 1 340 ? -10.66372 -22.49293 54.97768 1.000 16.62000 669 ILE A CA 1
ATOM 5361 C C . ILE A 1 340 ? -11.85216 -23.31161 54.52266 1.000 16.02000 669 ILE A C 1
ATOM 5362 O O . ILE A 1 340 ? -12.57560 -22.91236 53.59846 1.000 14.55000 669 ILE A O 1
ATOM 5378 N N . MET A 1 341 ? -12.06455 -24.44954 55.17414 1.000 17.94000 670 MET A N 1
ATOM 5379 C CA . MET A 1 341 ? -13.17393 -25.31466 54.86416 1.000 16.10000 670 MET A CA 1
ATOM 5380 C C . MET A 1 341 ? -13.75475 -25.85720 56.14943 1.000 15.76000 670 MET A C 1
ATOM 5381 O O . MET A 1 341 ? -13.00898 -26.24030 57.05226 1.000 14.52000 670 MET A O 1
ATOM 5395 N N . HIS A 1 342 ? -15.07496 -25.93074 56.20829 1.000 16.33000 671 HIS A N 1
ATOM 5396 C CA . HIS A 1 342 ? -15.76209 -26.25628 57.43589 1.000 15.62000 671 HIS A CA 1
ATOM 5397 C C . HIS A 1 342 ? -16.47386 -27.59395 57.30320 1.000 19.05000 671 HIS A C 1
ATOM 5398 O O . HIS A 1 342 ? -16.64586 -28.11350 56.19154 1.000 18.16000 671 HIS A O 1
ATOM 5412 N N . PRO A 1 343 ? -16.83091 -28.21851 58.43708 1.000 21.97000 672 PRO A N 1
ATOM 5413 C CA . PRO A 1 343 ? -17.46329 -29.54666 58.39718 1.000 20.62000 672 PRO A CA 1
ATOM 5414 C C . PRO A 1 343 ? -18.73280 -29.50523 57.58986 1.000 17.79000 672 PRO A C 1
ATOM 5415 O O . PRO A 1 343 ? -19.41763 -28.47802 57.51471 1.000 18.69000 672 PRO A O 1
ATOM 5426 N N . GLY A 1 344 ? -19.06577 -30.62830 56.98051 1.000 20.90000 673 GLY A N 1
ATOM 5427 C CA . GLY A 1 344 ? -20.24008 -30.64828 56.13375 1.000 28.18000 673 GLY A CA 1
ATOM 5428 C C . GLY A 1 344 ? -19.96506 -30.22904 54.71575 1.000 24.81000 673 GLY A C 1
ATOM 5429 O O . GLY A 1 344 ? -20.91421 -29.95505 53.95575 1.000 21.31000 673 GLY A O 1
ATOM 5433 N N . THR A 1 345 ? -18.69384 -30.18530 54.32148 1.000 20.50000 674 THR A N 1
ATOM 5434 C CA . THR A 1 345 ? -18.32029 -29.78285 52.98013 1.000 21.18000 674 THR A CA 1
ATOM 5435 C C . THR A 1 345 ? -17.85173 -30.97815 52.14428 1.000 18.99000 674 THR A C 1
ATOM 5436 O O . THR A 1 345 ? -17.15719 -31.88291 52.63450 1.000 20.62000 674 THR A O 1
ATOM 5447 N N . HIS A 1 346 ? -18.25756 -30.97505 50.88469 1.000 19.13000 675 HIS A N 1
ATOM 5448 C CA . HIS A 1 346 ? -17.78040 -31.90493 49.87954 1.000 20.36000 675 HIS A CA 1
ATOM 5449 C C . HIS A 1 346 ? -17.54709 -31.10070 48.61989 1.000 19.44000 675 HIS A C 1
ATOM 5450 O O . HIS A 1 346 ? -18.46427 -30.46428 48.09890 1.000 18.39000 675 HIS A O 1
ATOM 5465 N N . VAL A 1 347 ? -16.30718 -31.07439 48.18666 1.000 18.80000 676 VAL A N 1
ATOM 5466 C CA . VAL A 1 347 ? -15.90653 -30.43469 46.94770 1.000 19.18000 676 VAL A CA 1
ATOM 5467 C C . VAL A 1 347 ? -15.96468 -31.47195 45.84271 1.000 18.94000 676 VAL A C 1
ATOM 5468 O O . VAL A 1 347 ? -15.33602 -32.53950 45.93272 1.000 21.11000 676 VAL A O 1
ATOM 5481 N N . TRP A 1 348 ? -16.68806 -31.16082 44.80016 1.000 20.72000 677 TRP A N 1
ATOM 5482 C CA . TRP A 1 348 ? -16.85010 -32.05207 43.66774 1.000 25.14000 677 TRP A CA 1
ATOM 5483 C C . TRP A 1 348 ? -15.52065 -32.43726 43.03590 1.000 23.19000 677 TRP A C 1
ATOM 5484 O O . TRP A 1 348 ? -14.59984 -31.60809 42.95215 1.000 21.22000 677 TRP A O 1
ATOM 5505 N N . PRO A 1 349 ? -15.39805 -33.64919 42.50961 1.000 21.49000 678 PRO A N 1
ATOM 5506 C CA . PRO A 1 349 ? -14.27253 -33.93181 41.62820 1.000 22.12000 678 PRO A CA 1
ATOM 5507 C C . PRO A 1 349 ? -14.14964 -32.82011 40.59336 1.000 26.26000 678 PRO A C 1
ATOM 5508 O O . PRO A 1 349 ? -15.14309 -32.38483 39.98834 1.000 23.75000 678 PRO A O 1
ATOM 5519 N N . HIS A 1 350 ? -12.93329 -32.32657 40.41636 1.000 22.89000 679 HIS A N 1
ATOM 5520 C CA . HIS A 1 350 ? -12.70671 -31.28715 39.42012 1.000 19.30000 679 HIS A CA 1
ATOM 5521 C C . HIS A 1 350 ? -11.23660 -31.24525 39.04234 1.000 22.49000 679 HIS A C 1
ATOM 5522 O O . HIS A 1 350 ? -10.37510 -31.84905 39.68752 1.000 19.09000 679 HIS A O 1
ATOM 5536 N N A THR A 1 351 ? -10.97247 -30.50706 37.97162 0.580 24.19000 680 THR A N 1
ATOM 5537 N N B THR A 1 351 ? -10.96141 -30.53373 37.95146 0.420 24.29000 680 THR A N 1
ATOM 5538 C CA A THR A 1 351 ? -9.65995 -30.30828 37.39833 0.580 24.89000 680 THR A CA 1
ATOM 5539 C CA B THR A 1 351 ? -9.60366 -30.31008 37.48905 0.420 24.98000 680 THR A CA 1
ATOM 5540 C C A THR A 1 351 ? -9.42357 -28.81416 37.23393 0.580 22.86000 680 THR A C 1
ATOM 5541 C C B THR A 1 351 ? -9.41016 -28.82342 37.26205 0.420 24.16000 680 THR A C 1
ATOM 5542 O O A THR A 1 351 ? -10.34746 -28.06812 36.89511 0.580 25.35000 680 THR A O 1
ATOM 5543 O O B THR A 1 351 ? -10.34874 -28.10717 36.89914 0.420 24.97000 680 THR A O 1
ATOM 5564 N N . GLY A 1 352 ? -8.18504 -28.37029 37.48363 1.000 22.09000 681 GLY A N 1
ATOM 5565 C CA . GLY A 1 352 ? -7.82063 -27.01361 37.19457 1.000 21.99000 681 GLY A CA 1
ATOM 5566 C C . GLY A 1 352 ? -7.60397 -26.80246 35.71240 1.000 23.82000 681 GLY A C 1
ATOM 5567 O O . GLY A 1 352 ? -7.66780 -27.74720 34.90371 1.000 24.00000 681 GLY A O 1
ATOM 5571 N N . PRO A 1 353 ? -7.33082 -25.55630 35.32315 1.000 18.12000 682 PRO A N 1
ATOM 5572 C CA . PRO A 1 353 ? -7.35493 -25.23570 33.89601 1.000 21.17000 682 PRO A CA 1
ATOM 5573 C C . PRO A 1 353 ? -6.07998 -25.57102 33.12933 1.000 28.02000 682 PRO A C 1
ATOM 5574 O O . PRO A 1 353 ? -6.13216 -25.59896 31.88305 1.000 23.02000 682 PRO A O 1
ATOM 5585 N N . THR A 1 354 ? -4.96049 -25.84823 33.80939 1.000 21.57000 683 THR A N 1
ATOM 5586 C CA . THR A 1 354 ? -3.64166 -25.84766 33.19036 1.000 21.39000 683 THR A CA 1
ATOM 5587 C C . THR A 1 354 ? -2.68426 -26.84055 33.82182 1.000 24.08000 683 THR A C 1
ATOM 5588 O O . THR A 1 354 ? -2.60063 -26.96185 35.04867 1.000 22.71000 683 THR A O 1
ATOM 5599 N N . ASN A 1 355 ? -1.86118 -27.47611 32.98100 1.000 22.07000 684 ASN A N 1
ATOM 5600 C CA . ASN A 1 355 ? -0.84225 -28.36998 33.52192 1.000 20.36000 684 ASN A CA 1
ATOM 5601 C C . ASN A 1 355 ? 0.47236 -27.66709 33.83851 1.000 23.26000 684 ASN A C 1
ATOM 5602 O O . ASN A 1 355 ? 1.42731 -28.31621 34.26689 1.000 27.17000 684 ASN A O 1
ATOM 5613 N N . CYS A 1 356 ? 0.52394 -26.34752 33.69423 1.000 23.07000 685 CYS A N 1
ATOM 5614 C CA . CYS A 1 356 ? 1.72873 -25.56842 33.86964 1.000 26.32000 685 CYS A CA 1
ATOM 5615 C C . CYS A 1 356 ? 2.02166 -25.19590 35.31231 1.000 24.56000 685 CYS A C 1
ATOM 5616 O O . CYS A 1 356 ? 3.01522 -24.49462 35.54364 1.000 21.62000 685 CYS A O 1
ATOM 5624 N N . ARG A 1 357 ? 1.19345 -25.59181 36.27036 1.000 19.74000 686 ARG A N 1
ATOM 5625 C CA . ARG A 1 357 ? 1.47552 -25.29344 37.65948 1.000 18.92000 686 ARG A CA 1
ATOM 5626 C C . ARG A 1 357 ? 1.39829 -26.57703 38.45874 1.000 17.56000 686 ARG A C 1
ATOM 5627 O O . ARG A 1 357 ? 0.78203 -27.56059 38.04064 1.000 23.84000 686 ARG A O 1
ATOM 5648 N N . LEU A 1 358 ? 2.05606 -26.56204 39.60805 1.000 20.32000 687 LEU A N 1
ATOM 5649 C CA . LEU A 1 358 ? 1.87606 -27.56852 40.64267 1.000 21.08000 687 LEU A CA 1
ATOM 5650 C C . LEU A 1 358 ? 1.32593 -26.85343 41.86754 1.000 21.49000 687 LEU A C 1
ATOM 5651 O O . LEU A 1 358 ? 1.65643 -25.69153 42.11006 1.000 19.83000 687 LEU A O 1
ATOM 5667 N N . ARG A 1 359 ? 0.54605 -27.54997 42.68003 1.000 18.56000 688 ARG A N 1
ATOM 5668 C CA . ARG A 1 359 ? -0.13604 -26.92738 43.81269 1.000 23.60000 688 ARG A CA 1
ATOM 5669 C C . ARG A 1 359 ? 0.42569 -27.45596 45.12628 1.000 21.90000 688 ARG A C 1
ATOM 5670 O O . ARG A 1 359 ? 0.32960 -28.65956 45.41203 1.000 18.80000 688 ARG A O 1
ATOM 5691 N N . MET A 1 360 ? 0.96619 -26.54993 45.95562 1.000 19.37000 689 MET A N 1
ATOM 5692 C CA . MET A 1 360 ? 1.38707 -26.89334 47.31074 1.000 21.80000 689 MET A CA 1
ATOM 5693 C C . MET A 1 360 ? 0.30210 -26.52960 48.32328 1.000 17.42000 689 MET A C 1
ATOM 5694 O O . MET A 1 360 ? -0.28844 -25.45680 48.25485 1.000 18.40000 689 MET A O 1
ATOM 5708 N N . HIS A 1 361 ? 0.08352 -27.42266 49.28114 1.000 19.47000 690 HIS A N 1
ATOM 5709 C CA . HIS A 1 361 ? -0.77635 -27.20398 50.43876 1.000 18.18000 690 HIS A CA 1
ATOM 5710 C C . HIS A 1 361 ? 0.06020 -27.31154 51.69728 1.000 18.40000 690 HIS A C 1
ATOM 5711 O O . HIS A 1 361 ? 0.65390 -28.36450 51.94785 1.000 19.21000 690 HIS A O 1
ATOM 5725 N N . LEU A 1 362 ? 0.04545 -26.28486 52.52179 1.000 16.38000 691 LEU A N 1
ATOM 5726 C CA . LEU A 1 362 ? 0.66449 -26.31991 53.83406 1.000 16.57000 691 LEU A CA 1
ATOM 5727 C C . LEU A 1 362 ? -0.42251 -26.43683 54.88069 1.000 15.79000 691 LEU A C 1
ATOM 5728 O O . LEU A 1 362 ? -1.34551 -25.60349 54.91647 1.000 14.42000 691 LEU A O 1
ATOM 5744 N N . GLY A 1 363 ? -0.34844 -27.45051 55.73893 1.000 17.91000 692 GLY A N 1
ATOM 5745 C CA . GLY A 1 363 ? -1.36382 -27.57698 56.77382 1.000 14.98000 692 GLY A CA 1
ATOM 5746 C C . GLY A 1 363 ? -1.18038 -26.51323 57.83411 1.000 15.85000 692 GLY A C 1
ATOM 5747 O O . GLY A 1 363 ? -0.07264 -26.32251 58.34007 1.000 17.93000 692 GLY A O 1
ATOM 5751 N N . LEU A 1 364 ? -2.28186 -25.87119 58.25186 1.000 15.31000 693 LEU A N 1
ATOM 5752 C CA . LEU A 1 364 ? -2.19349 -24.87439 59.31639 1.000 13.45000 693 LEU A CA 1
ATOM 5753 C C . LEU A 1 364 ? -3.01191 -25.22956 60.53193 1.000 13.06000 693 LEU A C 1
ATOM 5754 O O . LEU A 1 364 ? -2.49121 -25.18518 61.63253 1.000 14.09000 693 LEU A O 1
ATOM 5770 N N . VAL A 1 365 ? -4.29261 -25.53834 60.35735 1.000 14.77000 694 VAL A N 1
ATOM 5771 C CA . VAL A 1 365 ? -5.14933 -26.04875 61.40993 1.000 13.78000 694 VAL A CA 1
ATOM 5772 C C . VAL A 1 365 ? -5.87125 -27.25910 60.81635 1.000 19.79000 694 VAL A C 1
ATOM 5773 O O . VAL A 1 365 ? -6.74549 -27.11582 59.94708 1.000 17.51000 694 VAL A O 1
ATOM 5786 N N . ILE A 1 366 ? -5.49346 -28.44783 61.26406 1.000 17.93000 695 ILE A N 1
ATOM 5787 C CA . ILE A 1 366 ? -5.97255 -29.68391 60.66454 1.000 18.63000 695 ILE A CA 1
ATOM 5788 C C . ILE A 1 366 ? -6.60753 -30.54608 61.74560 1.000 20.47000 695 ILE A C 1
ATOM 5789 O O . ILE A 1 366 ? -5.89983 -31.04460 62.63421 1.000 18.91000 695 ILE A O 1
ATOM 5805 N N . PRO A 1 367 ? -7.91824 -30.68898 61.74411 1.000 20.23000 696 PRO A N 1
ATOM 5806 C CA . PRO A 1 367 ? -8.56728 -31.51287 62.76969 1.000 23.12000 696 PRO A CA 1
ATOM 5807 C C . PRO A 1 367 ? -8.03570 -32.93900 62.71335 1.000 20.51000 696 PRO A C 1
ATOM 5808 O O . PRO A 1 367 ? -7.58468 -33.40461 61.66763 1.000 22.15000 696 PRO A O 1
ATOM 5819 N N . LYS A 1 368 ? -8.08688 -33.65139 63.85093 1.000 27.14000 697 LYS A N 1
ATOM 5820 C CA . LYS A 1 368 ? -7.41435 -34.95332 63.83491 1.000 33.24000 697 LYS A CA 1
ATOM 5821 C C . LYS A 1 368 ? -8.12228 -35.95913 62.92814 1.000 27.48000 697 LYS A C 1
ATOM 5822 O O . LYS A 1 368 ? -7.46153 -36.84635 62.37984 1.000 28.68000 697 LYS A O 1
ATOM 5829 N N . GLU A 1 369 ? -9.43463 -35.81875 62.72137 1.000 26.78000 698 GLU A N 1
ATOM 5830 C CA . GLU A 1 369 ? -10.20900 -36.72583 61.88435 1.000 29.78000 698 GLU A CA 1
ATOM 5831 C C . GLU A 1 369 ? -11.09066 -35.94127 60.92452 1.000 24.98000 698 GLU A C 1
ATOM 5832 O O . GLU A 1 369 ? -11.51831 -34.82574 61.23573 1.000 23.31000 698 GLU A O 1
ATOM 5842 N N . GLY A 1 370 ? -11.42543 -36.55645 59.78869 1.000 25.53000 699 GLY A N 1
ATOM 5843 C CA . GLY A 1 370 ? -12.50314 -36.06330 58.94652 1.000 28.32000 699 GLY A CA 1
ATOM 5844 C C . GLY A 1 370 ? -12.11031 -35.30393 57.68751 1.000 26.08000 699 GLY A C 1
ATOM 5845 O O . GLY A 1 370 ? -12.98001 -35.06364 56.83306 1.000 28.12000 699 GLY A O 1
ATOM 5849 N N . CYS A 1 371 ? -10.85311 -34.95378 57.50594 1.000 20.37000 700 CYS A N 1
ATOM 5850 C CA . CYS A 1 371 ? -10.44715 -34.18250 56.34346 1.000 19.61000 700 CYS A CA 1
ATOM 5851 C C . CYS A 1 371 ? -9.53719 -35.00187 55.43765 1.000 19.62000 700 CYS A C 1
ATOM 5852 O O . CYS A 1 371 ? -8.53059 -35.54901 55.89318 1.000 22.76000 700 CYS A O 1
ATOM 5860 N N . LYS A 1 372 ? -9.86416 -35.06294 54.16247 1.000 19.49000 701 LYS A N 1
ATOM 5861 C CA . LYS A 1 372 ? -8.97852 -35.77814 53.25474 1.000 21.77000 701 LYS A CA 1
ATOM 5862 C C . LYS A 1 372 ? -9.11982 -35.24251 51.84462 1.000 19.51000 701 LYS A C 1
ATOM 5863 O O . LYS A 1 372 ? -10.10861 -34.58571 51.49263 1.000 19.28000 701 LYS A O 1
ATOM 5882 N N . ILE A 1 373 ? -8.09734 -35.53430 51.05016 1.000 17.76000 702 ILE A N 1
ATOM 5883 C CA . ILE A 1 373 ? -7.98694 -35.04670 49.69100 1.000 20.34000 702 ILE A CA 1
ATOM 5884 C C . ILE A 1 373 ? -7.55187 -36.20523 48.81811 1.000 20.18000 702 ILE A C 1
ATOM 5885 O O . ILE A 1 373 ? -6.57572 -36.90658 49.13312 1.000 22.33000 702 ILE A O 1
ATOM 5901 N N . ARG A 1 374 ? -8.27319 -36.39497 47.73118 1.000 18.04000 703 ARG A N 1
ATOM 5902 C CA . ARG A 1 374 ? -7.96097 -37.37502 46.70882 1.000 21.23000 703 ARG A CA 1
ATOM 5903 C C . ARG A 1 374 ? -7.45753 -36.67917 45.46689 1.000 20.27000 703 ARG A C 1
ATOM 5904 O O . ARG A 1 374 ? -8.07385 -35.72207 45.00338 1.000 18.36000 703 ARG A O 1
ATOM 5925 N N . CYS A 1 375 ? -6.39100 -37.20205 44.86947 1.000 24.54000 704 CYS A N 1
ATOM 5926 C CA . CYS A 1 375 ? -5.94614 -36.76801 43.54777 1.000 26.63000 704 CYS A CA 1
ATOM 5927 C C . CYS A 1 375 ? -5.73503 -38.02875 42.72046 1.000 27.44000 704 CYS A C 1
ATOM 5928 O O . CYS A 1 375 ? -5.02152 -38.95374 43.15244 1.000 21.50000 704 CYS A O 1
ATOM 5936 N N . ALA A 1 376 ? -6.40814 -38.07808 41.57568 1.000 25.33000 705 ALA A N 1
ATOM 5937 C CA . ALA A 1 376 ? -6.49829 -39.27577 40.76570 1.000 29.32000 705 ALA A CA 1
ATOM 5938 C C . ALA A 1 376 ? -6.92046 -40.43152 41.67467 1.000 30.76000 705 ALA A C 1
ATOM 5939 O O . ALA A 1 376 ? -7.99569 -40.36600 42.29785 1.000 23.31000 705 ALA A O 1
ATOM 5946 N N . ASN A 1 377 ? -6.15787 -41.51692 41.76933 1.000 28.36000 706 ASN A N 1
ATOM 5947 C CA . ASN A 1 377 ? -6.61656 -42.68202 42.50199 1.000 27.79000 706 ASN A CA 1
ATOM 5948 C C . ASN A 1 377 ? -6.02785 -42.79032 43.92083 1.000 37.11000 706 ASN A C 1
ATOM 5949 O O . ASN A 1 377 ? -6.14846 -43.84211 44.57189 1.000 38.26000 706 ASN A O 1
ATOM 5960 N N . GLU A 1 378 ? -5.45163 -41.71515 44.43633 1.000 37.22000 707 GLU A N 1
ATOM 5961 C CA . GLU A 1 378 ? -4.79609 -41.75622 45.73832 1.000 36.23000 707 GLU A CA 1
ATOM 5962 C C . GLU A 1 378 ? -5.30376 -40.64512 46.65368 1.000 26.71000 707 GLU A C 1
ATOM 5963 O O . GLU A 1 378 ? -5.34851 -39.47163 46.26974 1.000 27.26000 707 GLU A O 1
ATOM 5975 N N . THR A 1 379 ? -5.67153 -41.02572 47.86070 1.000 24.40000 708 THR A N 1
ATOM 5976 C CA . THR A 1 379 ? -6.17342 -40.11273 48.86785 1.000 26.08000 708 THR A CA 1
ATOM 5977 C C . THR A 1 379 ? -5.12044 -39.89235 49.93668 1.000 31.79000 708 THR A C 1
ATOM 5978 O O . THR A 1 379 ? -4.36816 -40.81418 50.27810 1.000 31.23000 708 THR A O 1
ATOM 5989 N N . LYS A 1 380 ? -5.03434 -38.65513 50.43301 1.000 29.37000 709 LYS A N 1
ATOM 5990 C CA . LYS A 1 380 ? -4.06895 -38.31748 51.46643 1.000 23.70000 709 LYS A CA 1
ATOM 5991 C C . LYS A 1 380 ? -4.73259 -37.41297 52.48951 1.000 23.94000 709 LYS A C 1
ATOM 5992 O O . LYS A 1 380 ? -5.86138 -36.96946 52.31339 1.000 20.60000 709 LYS A O 1
ATOM 6011 N N . THR A 1 381 ? -4.00251 -37.13097 53.56797 1.000 22.53000 710 THR A N 1
ATOM 6012 C CA . THR A 1 381 ? -4.43400 -36.18804 54.58608 1.000 21.00000 710 THR A CA 1
ATOM 6013 C C . THR A 1 381 ? -3.38985 -35.09078 54.75840 1.000 20.90000 710 THR A C 1
ATOM 6014 O O . THR A 1 381 ? -2.23759 -35.23540 54.36201 1.000 28.22000 710 THR A O 1
ATOM 6025 N N . TRP A 1 382 ? -3.79962 -33.99792 55.39429 1.000 21.94000 711 TRP A N 1
ATOM 6026 C CA . TRP A 1 382 ? -2.90396 -32.89259 55.68553 1.000 22.03000 711 TRP A CA 1
ATOM 6027 C C . TRP A 1 382 ? -2.32187 -33.09287 57.07338 1.000 22.18000 711 TRP A C 1
ATOM 6028 O O . TRP A 1 382 ? -2.85660 -33.84054 57.90216 1.000 18.50000 711 TRP A O 1
ATOM 6049 N N . GLU A 1 383 ? -1.22091 -32.42240 57.33078 1.000 18.88000 712 GLU A N 1
ATOM 6050 C CA . GLU A 1 383 ? -0.66362 -32.36594 58.66513 1.000 24.26000 712 GLU A CA 1
ATOM 6051 C C . GLU A 1 383 ? -0.23148 -30.93916 58.93245 1.000 18.27000 712 GLU A C 1
ATOM 6052 O O . GLU A 1 383 ? 0.32685 -30.28320 58.04444 1.000 17.48000 712 GLU A O 1
ATOM 6064 N N . GLU A 1 384 ? -0.44065 -30.48547 60.15556 1.000 17.73000 713 GLU A N 1
ATOM 6065 C CA . GLU A 1 384 ? 0.00289 -29.14188 60.53435 1.000 17.62000 713 GLU A CA 1
ATOM 6066 C C . GLU A 1 384 ? 1.50082 -28.99816 60.36120 1.000 20.96000 713 GLU A C 1
ATOM 6067 O O . GLU A 1 384 ? 2.29290 -29.79403 60.88058 1.000 17.95000 713 GLU A O 1
ATOM 6079 N N . GLY A 1 385 ? 1.86990 -27.94672 59.66046 1.000 17.51000 714 GLY A N 1
ATOM 6080 C CA . GLY A 1 385 ? 3.24286 -27.60430 59.42380 1.000 18.12000 714 GLY A CA 1
ATOM 6081 C C . GLY A 1 385 ? 3.92181 -28.45024 58.38233 1.000 22.88000 714 GLY A C 1
ATOM 6082 O O . GLY A 1 385 ? 5.14016 -28.33788 58.22856 1.000 20.92000 714 GLY A O 1
ATOM 6086 N N . LYS A 1 386 ? 3.17629 -29.25360 57.61601 1.000 20.33000 715 LYS A N 1
ATOM 6087 C CA . LYS A 1 386 ? 3.74292 -30.10838 56.56702 1.000 22.87000 715 LYS A CA 1
ATOM 6088 C C . LYS A 1 386 ? 3.14441 -29.76621 55.20475 1.000 23.73000 715 LYS A C 1
ATOM 6089 O O . LYS A 1 386 ? 1.94889 -29.49156 55.10265 1.000 18.67000 715 LYS A O 1
ATOM 6108 N N . VAL A 1 387 ? 3.94666 -29.88666 54.14304 1.000 19.26000 716 VAL A N 1
ATOM 6109 C CA . VAL A 1 387 ? 3.51491 -29.57199 52.78674 1.000 17.13000 716 VAL A CA 1
ATOM 6110 C C . VAL A 1 387 ? 3.20523 -30.84768 52.02632 1.000 21.00000 716 VAL A C 1
ATOM 6111 O O . VAL A 1 387 ? 4.03994 -31.76168 51.96206 1.000 21.63000 716 VAL A O 1
ATOM 6124 N N . LEU A 1 388 ? 2.02612 -30.89177 51.40234 1.000 19.70000 717 LEU A N 1
ATOM 6125 C CA . LEU A 1 388 ? 1.70870 -31.79879 50.31802 1.000 20.09000 717 LEU A CA 1
ATOM 6126 C C . LEU A 1 388 ? 1.74270 -31.06832 48.98361 1.000 19.78000 717 LEU A C 1
ATOM 6127 O O . LEU A 1 388 ? 1.53000 -29.85539 48.89860 1.000 20.05000 717 LEU A O 1
ATOM 6143 N N . ILE A 1 389 ? 2.03267 -31.80160 47.92391 1.000 22.19000 718 ILE A N 1
ATOM 6144 C CA . ILE A 1 389 ? 2.18133 -31.22693 46.59405 1.000 22.69000 718 ILE A CA 1
ATOM 6145 C C . ILE A 1 389 ? 1.45399 -32.11710 45.60518 1.000 23.71000 718 ILE A C 1
ATOM 6146 O O . ILE A 1 389 ? 1.75928 -33.31357 45.50814 1.000 22.78000 718 ILE A O 1
ATOM 6162 N N . PHE A 1 390 ? 0.50146 -31.55244 44.86657 1.000 20.83000 719 PHE A N 1
ATOM 6163 C CA . PHE A 1 390 ? -0.15666 -32.32871 43.83111 1.000 21.76000 719 PHE A CA 1
ATOM 6164 C C . PHE A 1 390 ? -0.31170 -31.49691 42.57809 1.000 20.07000 719 PHE A C 1
ATOM 6165 O O . PHE A 1 390 ? -0.06900 -30.28293 42.56010 1.000 20.86000 719 PHE A O 1
ATOM 6182 N N . ASP A 1 391 ? -0.62908 -32.20832 41.49355 1.000 21.25000 720 ASP A N 1
ATOM 6183 C CA . ASP A 1 391 ? -0.85748 -31.61618 40.19319 1.000 19.47000 720 ASP A CA 1
ATOM 6184 C C . ASP A 1 391 ? -2.36615 -31.51142 40.04315 1.000 21.86000 720 ASP A C 1
ATOM 6185 O O . ASP A 1 391 ? -3.05127 -32.53351 39.83231 1.000 20.22000 720 ASP A O 1
ATOM 6194 N N . ASP A 1 392 ? -2.90194 -30.28671 40.18154 1.000 20.82000 721 ASP A N 1
ATOM 6195 C CA . ASP A 1 392 ? -4.34811 -30.12414 40.21257 1.000 19.05000 721 ASP A CA 1
ATOM 6196 C C . ASP A 1 392 ? -4.98125 -30.11519 38.82795 1.000 16.31000 721 ASP A C 1
ATOM 6197 O O . ASP A 1 392 ? -6.20444 -29.95712 38.73358 1.000 19.10000 721 ASP A O 1
ATOM 6206 N N . SER A 1 393 ? -4.19265 -30.28077 37.76059 1.000 20.21000 722 SER A N 1
ATOM 6207 C CA . SER A 1 393 ? -4.69497 -30.68515 36.44900 1.000 21.68000 722 SER A CA 1
ATOM 6208 C C . SER A 1 393 ? -5.17694 -32.12924 36.44828 1.000 24.16000 722 SER A C 1
ATOM 6209 O O . SER A 1 393 ? -5.93204 -32.52554 35.54357 1.000 23.09000 722 SER A O 1
ATOM 6217 N N . PHE A 1 394 ? -4.81009 -32.90392 37.45414 1.000 22.32000 723 PHE A N 1
ATOM 6218 C CA . PHE A 1 394 ? -5.44596 -34.18481 37.68478 1.000 21.94000 723 PHE A CA 1
ATOM 6219 C C . PHE A 1 394 ? -6.73961 -33.99456 38.45807 1.000 24.57000 723 PHE A C 1
ATOM 6220 O O . PHE A 1 394 ? -6.85340 -33.10523 39.29607 1.000 20.27000 723 PHE A O 1
ATOM 6237 N N . GLU A 1 395 ? -7.70851 -34.85921 38.19316 1.000 25.45000 724 GLU A N 1
ATOM 6238 C CA . GLU A 1 395 ? -8.95972 -34.83104 38.94088 1.000 27.96000 724 GLU A CA 1
ATOM 6239 C C . GLU A 1 395 ? -8.70597 -34.99393 40.44143 1.000 24.22000 724 GLU A C 1
ATOM 6240 O O . GLU A 1 395 ? -7.97504 -35.88669 40.87728 1.000 21.64000 724 GLU A O 1
ATOM 6252 N N . HIS A 1 396 ? -9.33307 -34.13888 41.23850 1.000 21.30000 725 HIS A N 1
ATOM 6253 C CA . HIS A 1 396 ? -9.15749 -34.18298 42.68729 1.000 21.30000 725 HIS A CA 1
ATOM 6254 C C . HIS A 1 396 ? -10.45811 -33.78657 43.35536 1.000 19.30000 725 HIS A C 1
ATOM 6255 O O . HIS A 1 396 ? -11.34568 -33.16233 42.75532 1.000 19.48000 725 HIS A O 1
ATOM 6269 N N . GLU A 1 397 ? -10.56096 -34.15418 44.62346 1.000 18.60000 726 GLU A N 1
ATOM 6270 C CA . GLU A 1 397 ? -11.80270 -34.15788 45.36890 1.000 17.95000 726 GLU A CA 1
ATOM 6271 C C . GLU A 1 397 ? -11.43339 -33.98551 46.82640 1.000 17.43000 726 GLU A C 1
ATOM 6272 O O . GLU A 1 397 ? -10.39219 -34.48186 47.24366 1.000 18.63000 726 GLU A O 1
ATOM 6284 N N . VAL A 1 398 ? -12.26526 -33.28397 47.59285 1.000 17.52000 727 VAL A N 1
ATOM 6285 C CA . VAL A 1 398 ? -11.98493 -33.02553 48.99753 1.000 20.69000 727 VAL A CA 1
ATOM 6286 C C . VAL A 1 398 ? -13.24213 -33.16583 49.82660 1.000 17.94000 727 VAL A C 1
ATOM 6287 O O . VAL A 1 398 ? -14.33095 -32.78915 49.38504 1.000 18.40000 727 VAL A O 1
ATOM 6300 N N . TRP A 1 399 ? -13.07532 -33.68901 51.04591 1.000 18.46000 728 TRP A N 1
ATOM 6301 C CA . TRP A 1 399 ? -14.12565 -33.81873 52.05408 1.000 20.29000 728 TRP A CA 1
ATOM 6302 C C . TRP A 1 399 ? -13.68533 -33.17347 53.36902 1.000 19.45000 728 TRP A C 1
ATOM 6303 O O . TRP A 1 399 ? -12.50504 -33.20124 53.73162 1.000 19.23000 728 TRP A O 1
ATOM 6324 N N . GLN A 1 400 ? -14.65110 -32.62299 54.09299 1.000 17.01000 729 GLN A N 1
ATOM 6325 C CA . GLN A 1 400 ? -14.43577 -31.99164 55.39410 1.000 16.75000 729 GLN A CA 1
ATOM 6326 C C . GLN A 1 400 ? -15.58853 -32.46365 56.25440 1.000 17.73000 729 GLN A C 1
ATOM 6327 O O . GLN A 1 400 ? -16.70344 -31.93560 56.15463 1.000 17.39000 729 GLN A O 1
ATOM 6341 N N . ASP A 1 401 ? -15.31663 -33.49265 57.05031 1.000 19.56000 730 ASP A N 1
ATOM 6342 C CA . ASP A 1 401 ? -16.29729 -34.11302 57.92702 1.000 25.56000 730 ASP A CA 1
ATOM 6343 C C . ASP A 1 401 ? -15.80367 -34.12827 59.37164 1.000 24.15000 730 ASP A C 1
ATOM 6344 O O . ASP A 1 401 ? -16.16234 -35.00246 60.14968 1.000 20.79000 730 ASP A O 1
ATOM 6353 N N . ALA A 1 402 ? -15.01651 -33.13086 59.74168 1.000 23.90000 731 ALA A N 1
ATOM 6354 C CA . ALA A 1 402 ? -14.52909 -32.96572 61.09687 1.000 23.85000 731 ALA A CA 1
ATOM 6355 C C . ALA A 1 402 ? -15.59131 -32.30598 61.97887 1.000 20.26000 731 ALA A C 1
ATOM 6356 O O . ALA A 1 402 ? -16.75336 -32.20079 61.59634 1.000 17.04000 731 ALA A O 1
ATOM 6363 N N . SER A 1 403 ? -15.19501 -31.83704 63.17209 1.000 19.44000 732 SER A N 1
ATOM 6364 C CA . SER A 1 403 ? -16.07071 -31.13496 64.10250 1.000 20.74000 732 SER A CA 1
ATOM 6365 C C . SER A 1 403 ? -15.55585 -29.73145 64.39652 1.000 21.06000 732 SER A C 1
ATOM 6366 O O . SER A 1 403 ? -15.94376 -29.13248 65.39987 1.000 21.79000 732 SER A O 1
ATOM 6374 N N . SER A 1 404 ? -14.70550 -29.18651 63.50462 1.000 17.80000 733 SER A N 1
ATOM 6375 C CA . SER A 1 404 ? -14.19823 -27.82572 63.62178 1.000 17.50000 733 SER A CA 1
ATOM 6376 C C . SER A 1 404 ? -13.55978 -27.43574 62.28881 1.000 18.46000 733 SER A C 1
ATOM 6377 O O . SER A 1 404 ? -13.41753 -28.25976 61.37084 1.000 16.28000 733 SER A O 1
ATOM 6385 N N . PHE A 1 405 ? -13.15328 -26.16739 62.18343 1.000 17.47000 734 PHE A N 1
ATOM 6386 C CA . PHE A 1 405 ? -12.64520 -25.70031 60.91471 1.000 14.95000 734 PHE A CA 1
ATOM 6387 C C . PHE A 1 405 ? -11.26273 -26.27838 60.56011 1.000 16.92000 734 PHE A C 1
ATOM 6388 O O . PHE A 1 405 ? -10.50351 -26.77397 61.40226 1.000 16.26000 734 PHE A O 1
ATOM 6405 N N . ARG A 1 406 ? -10.96722 -26.24947 59.25819 1.000 14.18000 735 ARG A N 1
ATOM 6406 C CA . ARG A 1 406 ? -9.72859 -26.75073 58.68921 1.000 13.97000 735 ARG A CA 1
ATOM 6407 C C . ARG A 1 406 ? -9.13958 -25.67657 57.79144 1.000 16.12000 735 ARG A C 1
ATOM 6408 O O . ARG A 1 406 ? -9.75190 -25.30922 56.79705 1.000 14.22000 735 ARG A O 1
ATOM 6429 N N . LEU A 1 407 ? -7.92462 -25.21953 58.12852 1.000 15.09000 736 LEU A N 1
ATOM 6430 C CA . LEU A 1 407 ? -7.25954 -24.13290 57.43255 1.000 15.08000 736 LEU A CA 1
ATOM 6431 C C . LEU A 1 407 ? -5.94720 -24.62231 56.82534 1.000 15.83000 736 LEU A C 1
ATOM 6432 O O . LEU A 1 407 ? -5.11764 -25.21260 57.53217 1.000 14.52000 736 LEU A O 1
ATOM 6448 N N . ILE A 1 408 ? -5.73902 -24.34763 55.54104 1.000 14.72000 737 ILE A N 1
ATOM 6449 C CA . ILE A 1 408 ? -4.48393 -24.64410 54.85166 1.000 15.04000 737 ILE A CA 1
ATOM 6450 C C . ILE A 1 408 ? -4.04710 -23.37342 54.10667 1.000 17.37000 737 ILE A C 1
ATOM 6451 O O . ILE A 1 408 ? -4.78921 -22.38391 53.98544 1.000 15.14000 737 ILE A O 1
ATOM 6467 N N . PHE A 1 409 ? -2.80005 -23.38862 53.66601 1.000 16.86000 738 PHE A N 1
ATOM 6468 C CA . PHE A 1 409 ? -2.20892 -22.34193 52.84485 1.000 13.50000 738 PHE A CA 1
ATOM 6469 C C . PHE A 1 409 ? -1.83833 -22.99997 51.52764 1.000 18.89000 738 PHE A C 1
ATOM 6470 O O . PHE A 1 409 ? -1.13202 -24.02019 51.53699 1.000 17.11000 738 PHE A O 1
ATOM 6487 N N . ILE A 1 410 ? -2.30253 -22.42098 50.42739 1.000 15.99000 739 ILE A N 1
ATOM 6488 C CA . ILE A 1 410 ? -2.08794 -22.92954 49.07849 1.000 14.60000 739 ILE A CA 1
ATOM 6489 C C . ILE A 1 410 ? -1.06174 -22.05185 48.37878 1.000 16.51000 739 ILE A C 1
ATOM 6490 O O . ILE A 1 410 ? -1.26380 -20.83063 48.25070 1.000 20.24000 739 ILE A O 1
ATOM 6506 N N . VAL A 1 411 ? -0.02838 -22.67857 47.84679 1.000 15.61000 740 VAL A N 1
ATOM 6507 C CA . VAL A 1 411 ? 1.05625 -21.99634 47.12108 1.000 15.51000 740 VAL A CA 1
ATOM 6508 C C . VAL A 1 411 ? 1.24993 -22.71182 45.79016 1.000 18.20000 740 VAL A C 1
ATOM 6509 O O . VAL A 1 411 ? 1.70777 -23.86136 45.76191 1.000 21.37000 740 VAL A O 1
ATOM 6522 N N . ASP A 1 412 ? 0.89920 -22.04684 44.68823 1.000 18.55000 741 ASP A N 1
ATOM 6523 C CA . ASP A 1 412 ? 1.13152 -22.58149 43.34220 1.000 21.08000 741 ASP A CA 1
ATOM 6524 C C . ASP A 1 412 ? 2.53405 -22.23808 42.85734 1.000 18.39000 741 ASP A C 1
ATOM 6525 O O . ASP A 1 412 ? 3.04272 -21.13652 43.09125 1.000 16.96000 741 ASP A O 1
ATOM 6534 N N . VAL A 1 413 ? 3.15983 -23.17285 42.16782 1.000 22.15000 742 VAL A N 1
ATOM 6535 C CA . VAL A 1 413 ? 4.44391 -22.92010 41.53989 1.000 21.70000 742 VAL A CA 1
ATOM 6536 C C . VAL A 1 413 ? 4.39526 -23.35237 40.08145 1.000 22.07000 742 VAL A C 1
ATOM 6537 O O . VAL A 1 413 ? 3.64942 -24.26307 39.68648 1.000 18.08000 742 VAL A O 1
ATOM 6550 N N . TRP A 1 414 ? 5.23581 -22.70353 39.28391 1.000 23.69000 743 TRP A N 1
ATOM 6551 C CA . TRP A 1 414 ? 5.44505 -23.14183 37.91543 1.000 20.64000 743 TRP A CA 1
ATOM 6552 C C . TRP A 1 414 ? 5.89589 -24.58892 37.88246 1.000 20.97000 743 TRP A C 1
ATOM 6553 O O . TRP A 1 414 ? 6.73467 -25.02489 38.67798 1.000 21.64000 743 TRP A O 1
ATOM 6574 N N . HIS A 1 415 ? 5.34509 -25.33248 36.95351 1.000 21.21000 744 HIS A N 1
ATOM 6575 C CA . HIS A 1 415 ? 5.82177 -26.68090 36.74613 1.000 21.42000 744 HIS A CA 1
ATOM 6576 C C . HIS A 1 415 ? 7.33235 -26.64689 36.54945 1.000 27.56000 744 HIS A C 1
ATOM 6577 O O . HIS A 1 415 ? 7.82876 -25.82726 35.76698 1.000 24.90000 744 HIS A O 1
ATOM 6591 N N . PRO A 1 416 ? 8.08895 -27.48199 37.23937 1.000 31.83000 745 PRO A N 1
ATOM 6592 C CA . PRO A 1 416 ? 9.54223 -27.29315 37.21507 1.000 31.36000 745 PRO A CA 1
ATOM 6593 C C . PRO A 1 416 ? 10.18034 -27.43023 35.84335 1.000 32.00000 745 PRO A C 1
ATOM 6594 O O . PRO A 1 416 ? 11.27591 -26.89458 35.64979 1.000 26.30000 745 PRO A O 1
ATOM 6605 N N . GLU A 1 417 ? 9.58290 -28.18316 34.91866 1.000 29.80000 746 GLU A N 1
ATOM 6606 C CA . GLU A 1 417 ? 10.21013 -28.43794 33.61835 1.000 30.22000 746 GLU A CA 1
ATOM 6607 C C . GLU A 1 417 ? 9.93694 -27.33212 32.62559 1.000 34.46000 746 GLU A C 1
ATOM 6608 O O . GLU A 1 417 ? 10.40872 -27.41003 31.47803 1.000 35.30000 746 GLU A O 1
ATOM 6620 N N . LEU A 1 418 ? 9.17939 -26.31183 33.01926 1.000 31.77000 747 LEU A N 1
ATOM 6621 C CA . LEU A 1 418 ? 9.02798 -25.12866 32.18623 1.000 36.30000 747 LEU A CA 1
ATOM 6622 C C . LEU A 1 418 ? 10.29874 -24.28348 32.25166 1.000 41.48000 747 LEU A C 1
ATOM 6623 O O . LEU A 1 418 ? 10.81513 -23.97791 33.33048 1.000 32.54000 747 LEU A O 1
ATOM 6639 N N . THR A 1 419 ? 10.80065 -23.89939 31.08058 1.000 49.39000 748 THR A N 1
ATOM 6640 C CA . THR A 1 419 ? 12.00293 -23.09937 30.99991 1.000 48.92000 748 THR A CA 1
ATOM 6641 C C . THR A 1 419 ? 11.70588 -21.66367 31.40852 1.000 47.97000 748 THR A C 1
ATOM 6642 O O . THR A 1 419 ? 10.56129 -21.21305 31.32135 1.000 43.72000 748 THR A O 1
ATOM 6653 N N . PRO A 1 420 ? 12.73206 -20.91222 31.82556 1.000 46.72000 749 PRO A N 1
ATOM 6654 C CA . PRO A 1 420 ? 12.51893 -19.47359 32.08531 1.000 45.53000 749 PRO A CA 1
ATOM 6655 C C . PRO A 1 420 ? 11.81879 -18.76939 30.93203 1.000 44.56000 749 PRO A C 1
ATOM 6656 O O . PRO A 1 420 ? 11.03498 -17.83566 31.14636 1.000 47.26000 749 PRO A O 1
ATOM 6667 N N . GLN A 1 421 ? 12.07556 -19.20879 29.70199 1.000 44.77000 750 GLN A N 1
ATOM 6668 C CA . GLN A 1 421 ? 11.47548 -18.57698 28.53284 1.000 49.14000 750 GLN A CA 1
ATOM 6669 C C . GLN A 1 421 ? 9.95593 -18.74368 28.54681 1.000 48.04000 750 GLN A C 1
ATOM 6670 O O . GLN A 1 421 ? 9.20707 -17.76451 28.40905 1.000 39.70000 750 GLN A O 1
ATOM 6684 N N . GLN A 1 422 ? 9.48039 -19.97807 28.74538 1.000 45.50000 751 GLN A N 1
ATOM 6685 C CA . GLN A 1 422 ? 8.04326 -20.21694 28.80392 1.000 40.63000 751 GLN A CA 1
ATOM 6686 C C . GLN A 1 422 ? 7.42085 -19.48791 29.98028 1.000 37.82000 751 GLN A C 1
ATOM 6687 O O . GLN A 1 422 ? 6.33285 -18.91944 29.87185 1.000 40.31000 751 GLN A O 1
ATOM 6701 N N . ARG A 1 423 ? 8.10942 -19.46122 31.11351 1.000 34.17000 752 ARG A N 1
ATOM 6702 C CA . ARG A 1 423 ? 7.53029 -18.77309 32.25815 1.000 38.64000 752 ARG A CA 1
ATOM 6703 C C . ARG A 1 423 ? 7.30720 -17.29215 31.98937 1.000 39.42000 752 ARG A C 1
ATOM 6704 O O . ARG A 1 423 ? 6.40841 -16.69892 32.59351 1.000 32.25000 752 ARG A O 1
ATOM 6725 N N . ARG A 1 424 ? 8.12899 -16.66127 31.14034 1.000 42.16000 753 ARG A N 1
ATOM 6726 C CA . ARG A 1 424 ? 7.92803 -15.23799 30.85691 1.000 44.60000 753 ARG A CA 1
ATOM 6727 C C . ARG A 1 424 ? 6.80718 -15.00520 29.85067 1.000 42.86000 753 ARG A C 1
ATOM 6728 O O . ARG A 1 424 ? 6.20254 -13.92436 29.85556 1.000 39.85000 753 ARG A O 1
ATOM 6735 N N . SER A 1 425 ? 6.48595 -16.01748 29.04452 1.000 41.37000 754 SER A N 1
ATOM 6736 C CA . SER A 1 425 ? 5.68390 -15.87554 27.83130 1.000 43.07000 754 SER A CA 1
ATOM 6737 C C . SER A 1 425 ? 4.25311 -16.39305 27.93330 1.000 43.85000 754 SER A C 1
ATOM 6738 O O . SER A 1 425 ? 3.33885 -15.76285 27.39092 1.000 43.06000 754 SER A O 1
ATOM 6746 N N . LEU A 1 426 ? 4.02158 -17.53984 28.55957 1.000 40.43000 755 LEU A N 1
ATOM 6747 C CA . LEU A 1 426 ? 2.66607 -18.06248 28.66706 1.000 34.82000 755 LEU A CA 1
ATOM 6748 C C . LEU A 1 426 ? 1.70581 -16.96150 29.11342 1.000 28.20000 755 LEU A C 1
ATOM 6749 O O . LEU A 1 426 ? 2.01767 -16.21000 30.04313 1.000 31.87000 755 LEU A O 1
ATOM 6765 N N . PRO A 1 427 ? 0.53747 -16.82550 28.48012 1.000 28.80000 756 PRO A N 1
ATOM 6766 C CA . PRO A 1 427 ? -0.46073 -15.88304 28.99551 1.000 35.67000 756 PRO A CA 1
ATOM 6767 C C . PRO A 1 427 ? -0.98558 -16.31973 30.35906 1.000 31.06000 756 PRO A C 1
ATOM 6768 O O . PRO A 1 427 ? -1.06364 -17.51510 30.67602 1.000 26.09000 756 PRO A O 1
ATOM 6779 N N . ALA A 1 428 ? -1.30894 -15.32361 31.16872 1.000 27.12000 757 ALA A N 1
ATOM 6780 C CA . ALA A 1 428 ? -1.75004 -15.55983 32.53257 1.000 30.72000 757 ALA A CA 1
ATOM 6781 C C . ALA A 1 428 ? -3.07909 -16.29524 32.54760 1.000 33.92000 757 ALA A C 1
ATOM 6782 O O . ALA A 1 428 ? -3.89502 -16.17997 31.62563 1.000 28.22000 757 ALA A O 1
ATOM 6789 N N . ILE A 1 429 ? -3.28290 -17.07363 33.61462 1.000 33.81000 758 ILE A N 1
ATOM 6790 C CA . ILE A 1 429 ? -4.54518 -17.74697 33.85783 1.000 35.60000 758 ILE A CA 1
ATOM 6791 C C . ILE A 1 429 ? -4.91475 -17.61052 35.34523 1.000 43.74000 758 ILE A C 1
ATOM 6792 O O . ILE A 1 429 ? -5.95288 -17.00960 35.71119 1.000 36.47000 758 ILE A O 1
ATOM 6809 N N . GLY B 2 14 ? -14.29142 -12.74845 35.09378 1.000 63.40000 99 GLY B N 1
ATOM 6810 C CA . GLY B 2 14 ? -14.40186 -14.14943 35.45796 1.000 43.32000 99 GLY B CA 1
ATOM 6811 C C . GLY B 2 14 ? -13.11866 -14.89224 35.16559 1.000 37.27000 99 GLY B C 1
ATOM 6812 O O . GLY B 2 14 ? -12.71536 -15.00196 34.00833 1.000 47.17000 99 GLY B O 1
ATOM 6815 N N . LYS B 2 15 ? -12.45528 -15.39553 36.19703 1.000 30.52000 100 LYS B N 1
ATOM 6816 C CA . LYS B 2 15 ? -11.19348 -16.09102 36.01593 1.000 24.88000 100 LYS B CA 1
ATOM 6817 C C . LYS B 2 15 ? -11.34194 -17.55259 36.40478 1.000 29.55000 100 LYS B C 1
ATOM 6818 O O . LYS B 2 15 ? -12.14796 -17.90280 37.26838 1.000 33.94000 100 LYS B O 1
ATOM 6837 N N . CYS B 2 16 ? -10.58430 -18.39584 35.71181 1.000 23.49000 101 CYS B N 1
ATOM 6838 C CA . CYS B 2 16 ? -10.44423 -19.81742 36.01532 1.000 26.94000 101 CYS B CA 1
ATOM 6839 C C . CYS B 2 16 ? -9.33956 -19.91070 37.06244 1.000 31.32000 101 CYS B C 1
ATOM 6840 O O . CYS B 2 16 ? -8.16004 -19.80178 36.73428 1.000 29.34000 101 CYS B O 1
ATOM 6847 N N . LYS B 2 17 ? -9.71889 -20.00671 38.33183 1.000 26.96000 102 LYS B N 1
ATOM 6848 C CA . LYS B 2 17 ? -8.75597 -20.11119 39.42132 1.000 22.44000 102 LYS B CA 1
ATOM 6849 C C . LYS B 2 17 ? -8.51390 -21.57777 39.75601 1.000 25.39000 102 LYS B C 1
ATOM 6850 O O . LYS B 2 17 ? -7.43811 -22.11186 39.48746 1.000 28.77000 102 LYS B O 1
ATOM 6869 N N . ASP B 2 18 ? -9.55719 -22.26934 40.21708 1.000 24.30000 103 ASP B N 1
ATOM 6870 C CA . ASP B 2 18 ? -9.51439 -23.69634 40.51869 1.000 21.14000 103 ASP B CA 1
ATOM 6871 C C . ASP B 2 18 ? -10.14003 -24.58383 39.44684 1.000 26.60000 103 ASP B C 1
ATOM 6872 O O . ASP B 2 18 ? -9.85263 -25.78865 39.43553 1.000 23.95000 103 ASP B O 1
ATOM 6881 N N . GLY B 2 19 ? -10.99074 -24.03892 38.57131 1.000 27.56000 104 GLY B N 1
ATOM 6882 C CA . GLY B 2 19 ? -11.66887 -24.87247 37.60284 1.000 24.46000 104 GLY B CA 1
ATOM 6883 C C . GLY B 2 19 ? -11.62495 -24.33377 36.20081 1.000 24.61000 104 GLY B C 1
ATOM 6884 O O . GLY B 2 19 ? -10.79777 -23.48938 35.87654 1.000 26.15000 104 GLY B O 1
ATOM 6888 N N . LEU B 2 20 ? -12.50596 -24.83865 35.35746 1.000 26.47000 105 LEU B N 1
ATOM 6889 C CA . LEU B 2 20 ? -12.53470 -24.52222 33.94685 1.000 27.41000 105 LEU B CA 1
ATOM 6890 C C . LEU B 2 20 ? -13.92208 -24.07954 33.55198 1.000 26.15000 105 LEU B C 1
ATOM 6891 O O . LEU B 2 20 ? -14.45396 -24.46665 32.51441 1.000 25.51000 105 LEU B O 1
ATOM 6907 N N . GLY B 2 21 ? -14.53610 -23.24370 34.38299 1.000 27.41000 106 GLY B N 1
ATOM 6908 C CA . GLY B 2 21 ? -15.93761 -22.91891 34.23135 1.000 27.24000 106 GLY B CA 1
ATOM 6909 C C . GLY B 2 21 ? -16.26901 -21.77780 33.30499 1.000 28.78000 106 GLY B C 1
ATOM 6910 O O . GLY B 2 21 ? -17.43170 -21.62924 32.90744 1.000 30.85000 106 GLY B O 1
ATOM 6914 N N . GLU B 2 22 ? -15.28354 -20.97590 32.94651 1.000 26.83000 107 GLU B N 1
ATOM 6915 C CA . GLU B 2 22 ? -15.46912 -19.93390 31.95810 1.000 25.02000 107 GLU B CA 1
ATOM 6916 C C . GLU B 2 22 ? -15.25088 -20.45271 30.54452 1.000 25.98000 107 GLU B C 1
ATOM 6917 O O . GLU B 2 22 ? -14.45732 -21.36698 30.29628 1.000 24.10000 107 GLU B O 1
ATOM 6929 N N . TYR B 2 23 ? -15.92527 -19.79324 29.59999 1.000 28.20000 108 TYR B N 1
ATOM 6930 C CA . TYR B 2 23 ? -15.82556 -20.19421 28.20353 1.000 26.13000 108 TYR B CA 1
ATOM 6931 C C . TYR B 2 23 ? -14.38116 -20.12239 27.74081 1.000 26.35000 108 TYR B C 1
ATOM 6932 O O . TYR B 2 23 ? -13.90135 -21.00576 27.02277 1.000 21.69000 108 TYR B O 1
ATOM 6950 N N . THR B 2 24 ? -13.66183 -19.07697 28.16533 1.000 29.18000 109 THR B N 1
ATOM 6951 C CA . THR B 2 24 ? -12.24203 -18.90818 27.88920 1.000 34.70000 109 THR B CA 1
ATOM 6952 C C . THR B 2 24 ? -11.53524 -18.46853 29.16451 1.000 28.83000 109 THR B C 1
ATOM 6953 O O . THR B 2 24 ? -12.09979 -17.69817 29.94372 1.000 26.62000 109 THR B O 1
ATOM 6964 N N . CYS B 2 25 ? -10.31589 -18.98885 29.39144 1.000 27.63000 110 CYS B N 1
ATOM 6965 C CA . CYS B 2 25 ? -9.58085 -18.69330 30.61945 1.000 33.50000 110 CYS B CA 1
ATOM 6966 C C . CYS B 2 25 ? -8.47269 -17.66853 30.44685 1.000 32.59000 110 CYS B C 1
ATOM 6967 O O . CYS B 2 25 ? -7.92862 -17.18427 31.45250 1.000 28.23000 110 CYS B O 1
ATOM 6974 N N . THR B 2 26 ? -8.09173 -17.35178 29.21839 1.000 29.62000 111 THR B N 1
ATOM 6975 C CA . THR B 2 26 ? -7.02029 -16.39450 29.00418 1.000 34.35000 111 THR B CA 1
ATOM 6976 C C . THR B 2 26 ? -7.59862 -15.13865 28.38301 1.000 37.77000 111 THR B C 1
ATOM 6977 O O . THR B 2 26 ? -8.71175 -15.12767 27.84954 1.000 36.05000 111 THR B O 1
ATOM 6988 N N . SER B 2 27 ? -6.79919 -14.09378 28.41304 1.000 40.92000 112 SER B N 1
ATOM 6989 C CA . SER B 2 27 ? -7.20905 -12.79353 27.93560 1.000 41.75000 112 SER B CA 1
ATOM 6990 C C . SER B 2 27 ? -6.65253 -12.52174 26.54947 1.000 40.61000 112 SER B C 1
ATOM 6991 O O . SER B 2 27 ? -5.49645 -12.82592 26.26178 1.000 51.02000 112 SER B O 1
ATOM 6999 N N . LEU B 2 28 ? -7.48300 -11.91226 25.71387 1.000 53.09000 113 LEU B N 1
ATOM 7000 C CA . LEU B 2 28 ? -7.10467 -11.54603 24.35664 1.000 56.03000 113 LEU B CA 1
ATOM 7001 C C . LEU B 2 28 ? -6.38381 -10.20193 24.35751 1.000 45.67000 113 LEU B C 1
ATOM 7002 O O . LEU B 2 28 ? -6.96716 -9.18033 24.73377 1.000 44.79000 113 LEU B O 1
ATOM 7006 N N . GLU B 2 29 ? -5.11870 -10.18477 23.94559 1.000 45.40000 114 GLU B N 1
ATOM 7007 C CA . GLU B 2 29 ? -4.39990 -8.91311 23.86041 1.000 45.07000 114 GLU B CA 1
ATOM 7008 C C . GLU B 2 29 ? -3.54779 -8.85541 22.59302 1.000 51.64000 114 GLU B C 1
ATOM 7009 O O . GLU B 2 29 ? -2.42034 -8.36008 22.59807 1.000 58.77000 114 GLU B O 1
ATOM 7013 N N . GLY B 2 30 ? -4.08726 -9.34260 21.47641 1.000 47.24000 115 GLY B N 1
ATOM 7014 C CA . GLY B 2 30 ? -3.39692 -9.24003 20.20644 1.000 48.61000 115 GLY B CA 1
ATOM 7015 C C . GLY B 2 30 ? -2.11591 -10.05442 20.15077 1.000 51.10000 115 GLY B C 1
ATOM 7016 O O . GLY B 2 30 ? -2.01672 -11.13820 20.71961 1.000 55.19000 115 GLY B O 1
ATOM 7020 N N . PHE B 2 31 ? -1.11953 -9.51382 19.44682 1.000 44.76000 116 PHE B N 1
ATOM 7021 C CA . PHE B 2 31 ? 0.11847 -10.24113 19.18472 1.000 53.32000 116 PHE B CA 1
ATOM 7022 C C . PHE B 2 31 ? 1.05788 -10.39054 20.38480 1.000 48.26000 116 PHE B C 1
ATOM 7023 O O . PHE B 2 31 ? 1.22913 -9.45862 21.15432 1.000 45.80000 116 PHE B O 1
#

Organism: Homo sapiens (NCBI:txid9606)

Secondary structure (DSSP, 8-state):
------HHHHHTHHHHHHHHHHHHTT-HHHHHHHHHHHHHH-TT-HHHHHHHHHHHHHHHHHHT-HHHHHHHHHHHHHHHHSTT--HHHHHHHHHHHHHHHHHTT-HHHHHHHHHHHHHHSTT-HHHHHHHHHHHHHTT-HHHHHHHHHHHHHH-TT-HHHHHHHHHHHHHTT-HHHHHHHHHHHHHTT-TT---HHHHHHHHHHHHHHT-TTHHHHHHHHHHTTS-SSSSB--SS--TT----SEE-HHHHT-HHHHHHHHHTHHHHHHHHHHHHHH-GGGSEE--SS-EEES-EEEEEEEETTEE-HHHHHHSHHHHHHHTT-HHHHT-TT-EEEEEEE-TTEEEEEE--S-TTEEEEEEEEE--SSSEEEEETTEEE---BT-EEEE-TTB-EEEEE-SSS-EEEEEEEEE-TTS-HHHHHHSPP-/---SSS--SS--S-----

Radius of gyration: 26.01 Å; Cα contacts (8 Å, |Δi|>4): 861; chains: 2; bounding box: 50×50×80 Å

GO terms:
  GO:0005515 protein binding (F, IPI)
  GO:0010524 positive regulation of calcium ion transport into cytosol (P, IDA)
  GO:0033198 response to ATP (P, IDA)
  GO:0048015 phosphatidylinositol-mediated signaling (P, IDA)
  GO:0070588 calcium ion transmembrane transport (P, IDA)
  GO:0071277 cellular response to calcium ion (P, IDA)
  GO:0033017 sarcoplasmic reticulum membrane (C, TAS)
  GO:0033018 sarcoplasmic reticulum lumen (C, TAS)
  GO:0014701 junctional sarcoplasmic reticulum membrane (C, TAS)
  GO:0010649 regulation of cell communication by electrical coupling (P, TAS)
  GO:0010880 regulation of release of sequestered calcium ion into cytosol by sarcoplasmic reticulum (P, TAS)
  GO:0010881 regulation of cardiac muscle contraction by regulation of the release of sequestered calcium ion (P, TAS)
  GO:0044325 transmembrane transporter binding (F, TAS)
  GO:0034704 calcium channel complex (C, TAS)
  GO:0005513 detection of calcium ion (P, TAS)
  GO:0032541 cortical endoplasmic reticulum (C, IDA)
  GO:0005509 calcium ion binding (F, IDA)
  GO:0005789 endoplasmic reticulum membrane (C, IDA)
  GO:0005886 plasma membrane (C, IDA)
  GO:0032237 activation of store-operated calcium channel activity (P, IDA)